Protein AF-0000000073149091 (afdb_homodimer)

InterPro domains:
  IPR011042 Six-bladed beta-propeller, TolB-like [G3DSA:2.120.10.30] (19-336)
  IPR018119 Strictosidine synthase, conserved region [PF03088] (144-233)

Structure (mmCIF, N/CA/C/O backbone):
data_AF-0000000073149091-model_v1
#
loop_
_entity.id
_entity.type
_entity.pdbx_description
1 polymer 'Protein STRICTOSIDINE SYNTHASE-LIKE 12'
#
loop_
_atom_site.group_PDB
_atom_site.id
_atom_site.type_symbol
_atom_site.label_atom_id
_atom_site.label_alt_id
_atom_site.label_comp_id
_atom_site.label_asym_id
_atom_site.label_entity_id
_atom_site.label_seq_id
_atom_site.pdbx_PDB_ins_code
_atom_site.Cartn_x
_atom_site.Cartn_y
_atom_site.Cartn_z
_atom_site.occupancy
_atom_site.B_iso_or_equiv
_atom_site.auth_seq_id
_atom_site.auth_comp_id
_atom_site.auth_asym_id
_atom_site.auth_atom_id
_atom_site.pdbx_PDB_model_num
ATOM 1 N N . MET A 1 1 ? -19.828 56.844 -34.375 1 33.81 1 MET A N 1
ATOM 2 C CA . MET A 1 1 ? -18.875 56.188 -33.5 1 33.81 1 MET A CA 1
ATOM 3 C C . MET A 1 1 ? -19.406 54.875 -32.938 1 33.81 1 MET A C 1
ATOM 5 O O . MET A 1 1 ? -20.422 54.875 -32.25 1 33.81 1 MET A O 1
ATOM 9 N N . VAL A 1 2 ? -19.266 53.781 -33.719 1 44.62 2 VAL A N 1
ATOM 10 C CA . VAL A 1 2 ? -19.781 52.406 -33.531 1 44.62 2 VAL A CA 1
ATOM 11 C C . VAL A 1 2 ? -19.094 51.75 -32.344 1 44.62 2 VAL A C 1
ATOM 13 O O . VAL A 1 2 ? -17.875 51.719 -32.25 1 44.62 2 VAL A O 1
ATOM 16 N N . PRO A 1 3 ? -19.812 51.5 -31.219 1 41.47 3 PRO A N 1
ATOM 17 C CA . PRO A 1 3 ? -19.266 50.844 -30.031 1 41.47 3 PRO A CA 1
ATOM 18 C C . PRO A 1 3 ? -18.766 49.438 -30.297 1 41.47 3 PRO A C 1
ATOM 20 O O . PRO A 1 3 ? -19.469 48.625 -30.922 1 41.47 3 PRO A O 1
ATOM 23 N N . ILE A 1 4 ? -17.453 49.219 -30.359 1 42.56 4 ILE A N 1
ATOM 24 C CA . ILE A 1 4 ? -16.797 47.906 -30.469 1 42.56 4 ILE A CA 1
ATOM 25 C C . ILE A 1 4 ? -17.031 47.094 -29.203 1 42.56 4 ILE A C 1
ATOM 27 O O . ILE A 1 4 ? -16.625 47.5 -28.109 1 42.56 4 ILE A O 1
ATOM 31 N N . PHE A 1 5 ? -18.047 46.25 -29.156 1 40.22 5 PHE A N 1
ATOM 32 C CA . PHE A 1 5 ? -18.281 45.25 -28.109 1 40.22 5 PHE A CA 1
ATOM 33 C C . PHE A 1 5 ? -17.125 44.25 -28.047 1 40.22 5 PHE A C 1
ATOM 35 O O . PHE A 1 5 ? -16.891 43.5 -28.984 1 40.22 5 PHE A O 1
ATOM 42 N N . LEU A 1 6 ? -16.094 44.562 -27.25 1 35.5 6 LEU A N 1
ATOM 43 C CA . LEU A 1 6 ? -15.047 43.594 -26.969 1 35.5 6 LEU A CA 1
ATOM 44 C C . LEU A 1 6 ? -15.594 42.438 -26.156 1 35.5 6 LEU A C 1
ATOM 46 O O . LEU A 1 6 ? -16.031 42.625 -25.016 1 35.5 6 LEU A O 1
ATOM 50 N N . LEU A 1 7 ? -16.031 41.375 -26.797 1 34.56 7 LEU A N 1
ATOM 51 C CA . LEU A 1 7 ? -16.344 40.094 -26.156 1 34.56 7 LEU A CA 1
ATOM 52 C C . LEU A 1 7 ? -15.109 39.5 -25.516 1 34.56 7 LEU A C 1
ATOM 54 O O . LEU A 1 7 ? -14.148 39.125 -26.203 1 34.56 7 LEU A O 1
ATOM 58 N N . PHE A 1 8 ? -14.875 39.812 -24.297 1 34.78 8 PHE A N 1
ATOM 59 C CA . PHE A 1 8 ? -13.875 39.094 -23.516 1 34.78 8 PHE A CA 1
ATOM 60 C C . PHE A 1 8 ? -14.289 37.625 -23.328 1 34.78 8 PHE A C 1
ATOM 62 O O . PHE A 1 8 ? -15.305 37.344 -22.688 1 34.78 8 PHE A O 1
ATOM 69 N N . LEU A 1 9 ? -13.789 36.75 -24.172 1 33.91 9 LEU A N 1
ATOM 70 C CA . LEU A 1 9 ? -13.844 35.312 -23.953 1 33.91 9 LEU A CA 1
ATOM 71 C C . LEU A 1 9 ? -13.07 34.906 -22.688 1 33.91 9 LEU A C 1
ATOM 73 O O . LEU A 1 9 ? -11.852 35.094 -22.625 1 33.91 9 LEU A O 1
ATOM 77 N N . PHE A 1 10 ? -13.766 34.844 -21.578 1 32.59 10 PHE A N 1
ATOM 78 C CA . PHE A 1 10 ? -13.219 34.25 -20.375 1 32.59 10 PHE A CA 1
ATOM 79 C C . PHE A 1 10 ? -12.844 32.781 -20.641 1 32.59 10 PHE A C 1
ATOM 81 O O . PHE A 1 10 ? -13.703 31.969 -20.969 1 32.59 10 PHE A O 1
ATOM 88 N N . CYS A 1 11 ? -11.617 32.562 -21.016 1 32.31 11 CYS A N 1
ATOM 89 C CA . CYS A 1 11 ? -11.055 31.203 -20.969 1 32.31 11 CYS A CA 1
ATOM 90 C C . CYS A 1 11 ? -11.062 30.656 -19.547 1 32.31 11 CYS A C 1
ATOM 92 O O . CYS A 1 11 ? -10.344 31.141 -18.672 1 32.31 11 CYS A O 1
ATOM 94 N N . PHE A 1 12 ? -12.156 30.109 -19.172 1 34.06 12 PHE A N 1
ATOM 95 C CA . PHE A 1 12 ? -12.094 29.312 -17.938 1 34.06 12 PHE A CA 1
ATOM 96 C C . PHE A 1 12 ? -11.062 28.203 -18.062 1 34.06 12 PHE A C 1
ATOM 98 O O . PHE A 1 12 ? -11.086 27.422 -19.016 1 34.06 12 PHE A O 1
ATOM 105 N N . PRO A 1 13 ? -9.922 28.422 -17.484 1 33.69 13 PRO A N 1
ATOM 106 C CA . PRO A 1 13 ? -9 27.281 -17.469 1 33.69 13 PRO A CA 1
ATOM 107 C C . PRO A 1 13 ? -9.641 26.016 -16.938 1 33.69 13 PRO A C 1
ATOM 109 O O . PRO A 1 13 ? -10.219 26.016 -15.844 1 33.69 13 PRO A O 1
ATOM 112 N N . PHE A 1 14 ? -10.156 25.172 -17.812 1 35 14 PHE A N 1
ATOM 113 C CA . PHE A 1 14 ? -10.578 23.797 -17.547 1 35 14 PHE A CA 1
ATOM 114 C C . PHE A 1 14 ? -9.422 22.984 -16.984 1 35 14 PHE A C 1
ATOM 116 O O . PHE A 1 14 ? -8.484 22.641 -17.703 1 35 14 PHE A O 1
ATOM 123 N N . ASN A 1 15 ? -9.07 23.266 -15.828 1 33.59 15 ASN A N 1
ATOM 124 C CA . ASN A 1 15 ? -8.109 22.359 -15.195 1 33.59 15 ASN A CA 1
ATOM 125 C C . ASN A 1 15 ? -8.68 20.953 -15.055 1 33.59 15 ASN A C 1
ATOM 127 O O . ASN A 1 15 ? -9.367 20.641 -14.086 1 33.59 15 ASN A O 1
ATOM 131 N N . ALA A 1 16 ? -9.047 20.312 -16.188 1 35.22 16 ALA A N 1
ATOM 132 C CA . ALA A 1 16 ? -9.547 18.953 -16.219 1 35.22 16 ALA A CA 1
ATOM 133 C C . ALA A 1 16 ? -8.492 17.969 -15.711 1 35.22 16 ALA A C 1
ATOM 135 O O . ALA A 1 16 ? -7.469 17.75 -16.359 1 35.22 16 ALA A O 1
ATOM 136 N N . GLY A 1 17 ? -8.398 17.859 -14.516 1 41.44 17 GLY A N 1
ATOM 137 C CA . GLY A 1 17 ? -7.562 16.75 -14.07 1 41.44 17 GLY A CA 1
ATOM 138 C C . GLY A 1 17 ? -7.977 15.422 -14.664 1 41.44 17 GLY A C 1
ATOM 139 O O . GLY A 1 17 ? -9.164 15.109 -14.734 1 41.44 17 GLY A O 1
ATOM 140 N N . ALA A 1 18 ? -7.234 14.883 -15.461 1 44.34 18 ALA A N 1
ATOM 141 C CA . ALA A 1 18 ? -7.473 13.602 -16.109 1 44.34 18 ALA A CA 1
ATOM 142 C C . ALA A 1 18 ? -7.957 12.555 -15.109 1 44.34 18 ALA A C 1
ATOM 144 O O . ALA A 1 18 ? -7.305 12.32 -14.086 1 44.34 18 ALA A O 1
ATOM 145 N N . ARG A 1 19 ? -9.266 12.43 -15.016 1 53.12 19 ARG A N 1
ATOM 146 C CA . ARG A 1 19 ? -9.805 11.312 -14.242 1 53.12 19 ARG A CA 1
ATOM 147 C C . ARG A 1 19 ? -9.602 9.992 -14.977 1 53.12 19 ARG A C 1
ATOM 149 O O . ARG A 1 19 ? -9.977 9.867 -16.141 1 53.12 19 ARG A O 1
ATOM 156 N N . CYS A 1 20 ? -8.656 9.273 -14.469 1 59.44 20 CYS A N 1
ATOM 157 C CA . CYS A 1 20 ? -8.539 7.93 -15.023 1 59.44 20 CYS A CA 1
ATOM 158 C C . CYS A 1 20 ? -9.688 7.043 -14.57 1 59.44 20 CYS A C 1
ATOM 160 O O . CYS A 1 20 ? -10.016 7.004 -13.383 1 59.44 20 CYS A O 1
ATOM 162 N N . PHE A 1 21 ? -10.469 6.625 -15.578 1 63.56 21 PHE A N 1
ATOM 163 C CA . PHE A 1 21 ? -11.578 5.723 -15.281 1 63.56 21 PHE A CA 1
ATOM 164 C C . PHE A 1 21 ? -11.078 4.289 -15.133 1 63.56 21 PHE A C 1
ATOM 166 O O . PHE A 1 21 ? -10.172 3.867 -15.844 1 63.56 21 PHE A O 1
ATOM 173 N N . ARG A 1 22 ? -11.461 3.684 -14.008 1 80 22 ARG A N 1
ATOM 174 C CA . ARG A 1 22 ? -11.141 2.277 -13.781 1 80 22 ARG A CA 1
ATOM 175 C C . ARG A 1 22 ? -12.398 1.412 -13.883 1 80 22 ARG A C 1
ATOM 177 O O . ARG A 1 22 ? -13.5 1.868 -13.57 1 80 22 ARG A O 1
ATOM 184 N N . SER A 1 23 ? -12.227 0.323 -14.516 1 87.56 23 SER A N 1
ATOM 185 C CA . SER A 1 23 ? -13.312 -0.653 -14.57 1 87.56 23 SER A CA 1
ATOM 186 C C . SER A 1 23 ? -12.867 -2 -14.008 1 87.56 23 SER A C 1
ATOM 188 O O . SER A 1 23 ? -11.688 -2.357 -14.086 1 87.56 23 SER A O 1
ATOM 190 N N . PHE A 1 24 ? -13.82 -2.668 -13.391 1 93.62 24 PHE A N 1
ATOM 191 C CA . PHE A 1 24 ? -13.602 -3.99 -12.812 1 93.62 24 PHE A CA 1
ATOM 192 C C . PHE A 1 24 ? -14.742 -4.934 -13.195 1 93.62 24 PHE A C 1
ATOM 194 O O . PHE A 1 24 ? -15.914 -4.617 -12.992 1 93.62 24 PHE A O 1
ATOM 201 N N . LYS A 1 25 ? -14.344 -6.051 -13.781 1 95.56 25 LYS A N 1
ATOM 202 C CA . LYS A 1 25 ? -15.297 -7.086 -14.18 1 95.56 25 LYS A CA 1
ATOM 203 C C . LYS A 1 25 ? -14.969 -8.422 -13.508 1 95.56 25 LYS A C 1
ATOM 205 O O . LYS A 1 25 ? -13.797 -8.766 -13.352 1 95.56 25 LYS A O 1
ATOM 210 N N . LYS A 1 26 ? -16 -9.117 -13.203 1 96.75 26 LYS A N 1
ATOM 211 C CA . LYS A 1 26 ? -15.844 -10.445 -12.633 1 96.75 26 LYS A CA 1
ATOM 212 C C . LYS A 1 26 ? -16.188 -11.531 -13.656 1 96.75 26 LYS A C 1
ATOM 214 O O . LYS A 1 26 ? -17.266 -11.508 -14.25 1 96.75 26 LYS A O 1
ATOM 219 N N . LEU A 1 27 ? -15.266 -12.367 -13.93 1 97.88 27 LEU A N 1
ATOM 220 C CA . LEU A 1 27 ? -15.562 -13.602 -14.648 1 97.88 27 LEU A CA 1
ATOM 221 C C . LEU A 1 27 ? -15.867 -14.734 -13.68 1 97.88 27 LEU A C 1
ATOM 223 O O . LEU A 1 27 ? -14.977 -15.219 -12.977 1 97.88 27 LEU A O 1
ATOM 227 N N . GLN A 1 28 ? -17.047 -15.18 -13.711 1 96.88 28 GLN A N 1
ATOM 228 C CA . GLN A 1 28 ? -17.5 -16.156 -12.719 1 96.88 28 GLN A CA 1
ATOM 229 C C . GLN A 1 28 ? -16.781 -17.5 -12.906 1 96.88 28 GLN A C 1
ATOM 231 O O . GLN A 1 28 ? -16.766 -18.031 -14.016 1 96.88 28 GLN A O 1
ATOM 236 N N . LEU A 1 29 ? -16.266 -18 -11.867 1 96.75 29 LEU A N 1
ATOM 237 C CA . LEU A 1 29 ? -15.648 -19.312 -11.859 1 96.75 29 LEU A CA 1
ATOM 238 C C . LEU A 1 29 ? -16.641 -20.391 -11.414 1 96.75 29 LEU A C 1
ATOM 240 O O . LEU A 1 29 ? -17.562 -20.094 -10.633 1 96.75 29 LEU A O 1
ATOM 244 N N . PRO A 1 30 ? -16.391 -21.578 -11.852 1 94.31 30 PRO A N 1
ATOM 245 C CA . PRO A 1 30 ? -17.297 -22.641 -11.414 1 94.31 30 PRO A CA 1
ATOM 246 C C . PRO A 1 30 ? -17.047 -23.078 -9.969 1 94.31 30 PRO A C 1
ATOM 248 O O . PRO A 1 30 ? -17.906 -23.719 -9.359 1 94.31 30 PRO A O 1
ATOM 251 N N . ALA A 1 31 ? -15.938 -22.781 -9.445 1 93.31 31 ALA A N 1
ATOM 252 C CA . ALA A 1 31 ? -15.57 -23.016 -8.047 1 93.31 31 ALA A CA 1
ATOM 253 C C . ALA A 1 31 ? -14.523 -22.016 -7.578 1 93.31 31 ALA A C 1
ATOM 255 O O . ALA A 1 31 ? -13.906 -21.328 -8.398 1 93.31 31 ALA A O 1
ATOM 256 N N . VAL A 1 32 ? -14.281 -21.953 -6.289 1 92.19 32 VAL A N 1
ATOM 257 C CA . VAL A 1 32 ? -13.273 -21.047 -5.73 1 92.19 32 VAL A CA 1
ATOM 258 C C . VAL A 1 32 ? -11.883 -21.609 -5.992 1 92.19 32 VAL A C 1
ATOM 260 O O . VAL A 1 32 ? -11.734 -22.781 -6.34 1 92.19 32 VAL A O 1
ATOM 263 N N . GLY A 1 33 ? -10.914 -20.734 -5.906 1 89.25 33 GLY A N 1
ATOM 264 C CA . GLY A 1 33 ? -9.594 -21.297 -5.688 1 89.25 33 GLY A CA 1
ATOM 265 C C . GLY A 1 33 ? -8.578 -20.891 -6.734 1 89.25 33 GLY A C 1
ATOM 266 O O . GLY A 1 33 ? -7.516 -21.5 -6.855 1 89.25 33 GLY A O 1
ATOM 267 N N . SER A 1 34 ? -8.805 -19.922 -7.496 1 94.12 34 SER A N 1
ATOM 268 C CA . SER A 1 34 ? -7.867 -19.5 -8.523 1 94.12 34 SER A CA 1
ATOM 269 C C . SER A 1 34 ? -6.602 -18.922 -7.914 1 94.12 34 SER A C 1
ATOM 271 O O . SER A 1 34 ? -6.648 -17.891 -7.238 1 94.12 34 SER A O 1
ATOM 273 N N . GLU A 1 35 ? -5.535 -19.672 -8.133 1 96.25 35 GLU A N 1
ATOM 274 C CA . GLU A 1 35 ? -4.242 -19.219 -7.621 1 96.25 35 GLU A CA 1
ATOM 275 C C . GLU A 1 35 ? -3.451 -18.469 -8.688 1 96.25 35 GLU A C 1
ATOM 277 O O . GLU A 1 35 ? -2.697 -17.547 -8.375 1 96.25 35 GLU A O 1
ATOM 282 N N . SER A 1 36 ? -3.631 -18.891 -9.859 1 98.19 36 SER A N 1
ATOM 283 C CA . SER A 1 36 ? -2.803 -18.391 -10.945 1 98.19 36 SER A CA 1
ATOM 284 C C . SER A 1 36 ? -3.557 -18.406 -12.273 1 98.19 36 SER A C 1
ATOM 286 O O . SER A 1 36 ? -4.516 -19.156 -12.438 1 98.19 36 SER A O 1
ATOM 288 N N . TYR A 1 37 ? -3.117 -17.578 -13.18 1 98.38 37 TYR A N 1
ATOM 289 C CA . TYR A 1 37 ? -3.617 -17.578 -14.547 1 98.38 37 TYR A CA 1
ATOM 290 C C . TYR A 1 37 ? -2.5 -17.891 -15.531 1 98.38 37 TYR A C 1
ATOM 292 O O . TYR A 1 37 ? -1.328 -17.625 -15.258 1 98.38 37 TYR A O 1
ATOM 300 N N . ALA A 1 38 ? -2.906 -18.484 -16.625 1 98.44 38 ALA A N 1
ATOM 301 C CA . ALA A 1 38 ? -2.012 -18.688 -17.766 1 98.44 38 ALA A CA 1
ATOM 302 C C . ALA A 1 38 ? -2.725 -18.391 -19.078 1 98.44 38 ALA A C 1
ATOM 304 O O . ALA A 1 38 ? -3.951 -18.484 -19.156 1 98.44 38 ALA A O 1
ATOM 305 N N . PHE A 1 39 ? -1.979 -17.969 -20.031 1 97.94 39 PHE A N 1
ATOM 306 C CA . PHE A 1 39 ? -2.434 -17.75 -21.406 1 97.94 39 PHE A CA 1
ATOM 307 C C . PHE A 1 39 ? -1.582 -18.531 -22.391 1 97.94 39 PHE A C 1
ATOM 309 O O . PHE A 1 39 ? -0.359 -18.594 -22.25 1 97.94 39 PHE A O 1
ATOM 316 N N . ASP A 1 40 ? -2.205 -19.078 -23.344 1 96.94 40 ASP A N 1
ATOM 317 C CA . ASP A 1 40 ? -1.458 -19.922 -24.281 1 96.94 40 ASP A CA 1
ATOM 318 C C . ASP A 1 40 ? -0.763 -19.078 -25.344 1 96.94 40 ASP A C 1
ATOM 320 O O . ASP A 1 40 ? -0.809 -17.844 -25.297 1 96.94 40 ASP A O 1
ATOM 324 N N . SER A 1 41 ? -0.068 -19.766 -26.266 1 93.88 41 SER A N 1
ATOM 325 C CA . SER A 1 41 ? 0.772 -19.094 -27.25 1 93.88 41 SER A CA 1
ATOM 326 C C . SER A 1 41 ? -0.067 -18.281 -28.234 1 93.88 41 SER A C 1
ATOM 328 O O . SER A 1 41 ? 0.46 -17.422 -28.953 1 93.88 41 SER A O 1
ATOM 330 N N . HIS A 1 42 ? -1.331 -18.516 -28.281 1 93.88 42 HIS A N 1
ATOM 331 C CA . HIS A 1 42 ? -2.232 -17.766 -29.141 1 93.88 42 HIS A CA 1
ATOM 332 C C . HIS A 1 42 ? -2.941 -16.656 -28.359 1 93.88 42 HIS A C 1
ATOM 334 O O . HIS A 1 42 ? -3.922 -16.094 -28.844 1 93.88 42 HIS A O 1
ATOM 340 N N . ASN A 1 43 ? -2.525 -16.5 -27.141 1 92.69 43 ASN A N 1
ATOM 341 C CA . ASN A 1 43 ? -3.051 -15.469 -26.234 1 92.69 43 ASN A CA 1
ATOM 342 C C . ASN A 1 43 ? -4.48 -15.781 -25.812 1 92.69 43 ASN A C 1
ATOM 344 O O . ASN A 1 43 ? -5.262 -14.867 -25.516 1 92.69 43 ASN A O 1
ATOM 348 N N . VAL A 1 44 ? -4.77 -17.031 -25.906 1 94.25 44 VAL A N 1
ATOM 349 C CA . VAL A 1 44 ? -6.094 -17.469 -25.484 1 94.25 44 VAL A CA 1
ATOM 350 C C . VAL A 1 44 ? -6.07 -17.797 -23.984 1 94.25 44 VAL A C 1
ATOM 352 O O . VAL A 1 44 ? -5.098 -18.359 -23.484 1 94.25 44 VAL A O 1
ATOM 355 N N . GLY A 1 45 ? -7.168 -17.516 -23.312 1 96 45 GLY A N 1
ATOM 356 C CA . GLY A 1 45 ? -7.371 -17.719 -21.891 1 96 45 GLY A CA 1
ATOM 357 C C . GLY A 1 45 ? -8.297 -16.703 -21.266 1 96 45 GLY A C 1
ATOM 358 O O . GLY A 1 45 ? -9.07 -16.047 -21.969 1 96 45 GLY A O 1
ATOM 359 N N . PRO A 1 46 ? -8.141 -16.594 -19.906 1 98.12 46 PRO A N 1
ATOM 360 C CA . PRO A 1 46 ? -7.199 -17.234 -18.969 1 98.12 46 PRO A CA 1
ATOM 361 C C . PRO A 1 46 ? -7.551 -18.688 -18.672 1 98.12 46 PRO A C 1
ATOM 363 O O . PRO A 1 46 ? -8.719 -19.062 -18.719 1 98.12 46 PRO A O 1
ATOM 366 N N . TYR A 1 47 ? -6.48 -19.484 -18.469 1 98.75 47 TYR A N 1
ATOM 367 C CA . TYR A 1 47 ? -6.559 -20.781 -17.797 1 98.75 47 TYR A CA 1
ATOM 368 C C . TYR A 1 47 ? -6.281 -20.641 -16.312 1 98.75 47 TYR A C 1
ATOM 370 O O . TYR A 1 47 ? -5.457 -19.828 -15.898 1 98.75 47 TYR A O 1
ATOM 378 N N . THR A 1 48 ? -6.965 -21.453 -15.5 1 98.62 48 THR A N 1
ATOM 379 C CA . THR A 1 48 ? -6.688 -21.375 -14.07 1 98.62 48 THR A CA 1
ATOM 380 C C . THR A 1 48 ? -7.09 -22.656 -13.367 1 98.62 48 THR A C 1
ATOM 382 O O . THR A 1 48 ? -7.879 -23.438 -13.898 1 98.62 48 THR A O 1
ATOM 385 N N . GLY A 1 49 ? -6.461 -22.891 -12.25 1 97.25 49 GLY A N 1
ATOM 386 C CA . GLY A 1 49 ? -6.836 -24 -11.391 1 97.25 49 GLY A CA 1
ATOM 387 C C . GLY A 1 49 ? -7.902 -23.625 -10.375 1 97.25 49 GLY A C 1
ATOM 388 O O . GLY A 1 49 ? -8.023 -22.469 -9.992 1 97.25 49 GLY A O 1
ATOM 389 N N . LEU A 1 50 ? -8.625 -24.656 -9.953 1 96.12 50 LEU A N 1
ATOM 390 C CA . LEU A 1 50 ? -9.664 -24.484 -8.945 1 96.12 50 LEU A CA 1
ATOM 391 C C . LEU A 1 50 ? -9.375 -25.344 -7.719 1 96.12 50 LEU A C 1
ATOM 393 O O . LEU A 1 50 ? -8.57 -26.281 -7.781 1 96.12 50 LEU A O 1
ATOM 397 N N . SER A 1 51 ? -10.086 -25.016 -6.691 1 93.31 51 SER A N 1
ATOM 398 C CA . SER A 1 51 ? -9.914 -25.75 -5.445 1 93.31 51 SER A CA 1
ATOM 399 C C . SER A 1 51 ? -10.383 -27.203 -5.586 1 93.31 51 SER A C 1
ATOM 401 O O . SER A 1 51 ? -10.016 -28.062 -4.781 1 93.31 51 SER A O 1
ATOM 403 N N . ASP A 1 52 ? -11.141 -27.469 -6.625 1 93.12 52 ASP A N 1
ATOM 404 C CA . ASP A 1 52 ? -11.719 -28.812 -6.758 1 93.12 52 ASP A CA 1
ATOM 405 C C . ASP A 1 52 ? -10.875 -29.688 -7.688 1 93.12 52 ASP A C 1
ATOM 407 O O . ASP A 1 52 ? -11.344 -30.719 -8.164 1 93.12 52 ASP A O 1
ATOM 411 N N . GLY A 1 53 ? -9.703 -29.172 -8.07 1 92.94 53 GLY A N 1
ATOM 412 C CA . GLY A 1 53 ? -8.742 -29.984 -8.797 1 92.94 53 GLY A CA 1
ATOM 413 C C . GLY A 1 53 ? -8.797 -29.766 -10.297 1 92.94 53 GLY A C 1
ATOM 414 O O . GLY A 1 53 ? -7.895 -30.188 -11.023 1 92.94 53 GLY A O 1
ATOM 415 N N . ARG A 1 54 ? -9.812 -29.141 -10.766 1 96.38 54 ARG A N 1
ATOM 416 C CA . ARG A 1 54 ? -9.945 -28.891 -12.195 1 96.38 54 ARG A CA 1
ATOM 417 C C . ARG A 1 54 ? -9.07 -27.719 -12.633 1 96.38 54 ARG A C 1
ATOM 419 O O . ARG A 1 54 ? -8.789 -26.812 -11.836 1 96.38 54 ARG A O 1
ATOM 426 N N . ILE A 1 55 ? -8.617 -27.781 -13.797 1 98.38 55 ILE A N 1
ATOM 427 C CA . ILE A 1 55 ? -8.109 -26.641 -14.555 1 98.38 55 ILE A CA 1
ATOM 428 C C . ILE A 1 55 ? -9.141 -26.219 -15.602 1 98.38 55 ILE A C 1
ATOM 430 O O . ILE A 1 55 ? -9.617 -27.047 -16.375 1 98.38 55 ILE A O 1
ATOM 434 N N . VAL A 1 56 ? -9.477 -24.969 -15.609 1 98.5 56 VAL A N 1
ATOM 435 C CA . VAL A 1 56 ? -10.531 -24.516 -16.5 1 98.5 56 VAL A CA 1
ATOM 436 C C . VAL A 1 56 ? -9.984 -23.422 -17.422 1 98.5 56 VAL A C 1
ATOM 438 O O . VAL A 1 56 ? -8.938 -22.828 -17.141 1 98.5 56 VAL A O 1
ATOM 441 N N . LYS A 1 57 ? -10.641 -23.266 -18.5 1 98.38 57 LYS A N 1
ATOM 442 C CA . LYS A 1 57 ? -10.305 -22.266 -19.5 1 98.38 57 LYS A CA 1
ATOM 443 C C . LYS A 1 57 ? -11.508 -21.391 -19.828 1 98.38 57 LYS A C 1
ATOM 445 O O . LYS A 1 57 ? -12.625 -21.891 -19.984 1 98.38 57 LYS A O 1
ATOM 450 N N . TYR A 1 58 ? -11.242 -20.078 -19.953 1 98.38 58 TYR A N 1
ATOM 451 C CA . TYR A 1 58 ? -12.312 -19.156 -20.297 1 98.38 58 TYR A CA 1
ATOM 452 C C . TYR A 1 58 ? -12.578 -19.141 -21.797 1 98.38 58 TYR A C 1
ATOM 454 O O . TYR A 1 58 ? -11.656 -19 -22.594 1 98.38 58 TYR A O 1
ATOM 462 N N . GLN A 1 59 ? -13.883 -19.281 -22.125 1 96.88 59 GLN A N 1
ATOM 463 C CA . GLN A 1 59 ? -14.25 -19.328 -23.531 1 96.88 59 GLN A CA 1
ATOM 464 C C . GLN A 1 59 ? -15.203 -18.188 -23.891 1 96.88 59 GLN A C 1
ATOM 466 O O . GLN A 1 59 ? -16.125 -18.375 -24.688 1 96.88 59 GLN A O 1
ATOM 471 N N . GLY A 1 60 ? -15.148 -17.125 -23.188 1 95.44 60 GLY A N 1
ATOM 472 C CA . GLY A 1 60 ? -15.961 -15.953 -23.516 1 95.44 60 GLY A CA 1
ATOM 473 C C . GLY A 1 60 ? -17.188 -15.812 -22.625 1 95.44 60 GLY A C 1
ATOM 474 O O . GLY A 1 60 ? -17.484 -16.703 -21.828 1 95.44 60 GLY A O 1
ATOM 475 N N . PRO A 1 61 ? -17.875 -14.695 -22.812 1 94.25 61 PRO A N 1
ATOM 476 C CA . PRO A 1 61 ? -18.969 -14.367 -21.906 1 94.25 61 PRO A CA 1
ATOM 477 C C . PRO A 1 61 ? -20.156 -15.312 -22.062 1 94.25 61 PRO A C 1
ATOM 479 O O . PRO A 1 61 ? -20.891 -15.547 -21.094 1 94.25 61 PRO A O 1
ATOM 482 N N . GLU A 1 62 ? -20.391 -15.859 -23.188 1 95.81 62 GLU A N 1
ATOM 483 C CA . GLU A 1 62 ? -21.547 -16.734 -23.406 1 95.81 62 GLU A CA 1
ATOM 484 C C . GLU A 1 62 ? -21.328 -18.109 -22.781 1 95.81 62 GLU A C 1
ATOM 486 O O . GLU A 1 62 ? -22.234 -18.656 -22.172 1 95.81 62 GLU A O 1
ATOM 491 N N . THR A 1 63 ? -20.141 -18.594 -22.828 1 96.88 63 THR A N 1
ATOM 492 C CA . THR A 1 63 ? -19.844 -19.938 -22.375 1 96.88 63 THR A CA 1
ATOM 493 C C . THR A 1 63 ? -19.219 -19.922 -20.984 1 96.88 63 THR A C 1
ATOM 495 O O . THR A 1 63 ? -19.453 -20.828 -20.188 1 96.88 63 THR A O 1
ATOM 498 N N . GLY A 1 64 ? -18.438 -18.922 -20.719 1 97.69 64 GLY A N 1
ATOM 499 C CA . GLY A 1 64 ? -17.719 -18.859 -19.469 1 97.69 64 GLY A CA 1
ATOM 500 C C . GLY A 1 64 ? -16.531 -19.797 -19.422 1 97.69 64 GLY A C 1
ATOM 501 O O . GLY A 1 64 ? -15.828 -19.969 -20.422 1 97.69 64 GLY A O 1
ATOM 502 N N . PHE A 1 65 ? -16.266 -20.344 -18.219 1 98.12 65 PHE A N 1
ATOM 503 C CA . PHE A 1 65 ? -15.148 -21.266 -18.047 1 98.12 65 PHE A CA 1
ATOM 504 C C . PHE A 1 65 ? -15.586 -22.703 -18.312 1 98.12 65 PHE A C 1
ATOM 506 O O . PHE A 1 65 ? -16.672 -23.109 -17.906 1 98.12 65 PHE A O 1
ATOM 513 N N . VAL A 1 66 ? -14.703 -23.406 -18.984 1 97.81 66 VAL A N 1
ATOM 514 C CA . VAL A 1 66 ? -14.945 -24.828 -19.25 1 97.81 66 VAL A CA 1
ATOM 515 C C . VAL A 1 66 ? -13.758 -25.656 -18.766 1 97.81 66 VAL A C 1
ATOM 517 O O . VAL A 1 66 ? -12.625 -25.172 -18.719 1 97.81 66 VAL A O 1
ATOM 520 N N . GLU A 1 67 ? -14.023 -26.875 -18.406 1 97.81 67 GLU A N 1
ATOM 521 C CA . GLU A 1 67 ? -12.969 -27.766 -17.953 1 97.81 67 GLU A CA 1
ATOM 522 C C . GLU A 1 67 ? -11.938 -28.016 -19.062 1 97.81 67 GLU A C 1
ATOM 524 O O . GLU A 1 67 ? -12.297 -28.312 -20.203 1 97.81 67 GLU A O 1
ATOM 529 N N . PHE A 1 68 ? -10.719 -27.891 -18.703 1 98.5 68 PHE A N 1
ATOM 530 C CA . PHE A 1 68 ? -9.617 -28.109 -19.625 1 98.5 68 PHE A CA 1
ATOM 531 C C . PHE A 1 68 ? -8.82 -29.359 -19.234 1 98.5 68 PHE A C 1
ATOM 533 O O . PHE A 1 68 ? -8.445 -30.156 -20.094 1 98.5 68 PHE A O 1
ATOM 540 N N . ALA A 1 69 ? -8.602 -29.5 -17.922 1 98.62 69 ALA A N 1
ATOM 541 C CA . ALA A 1 69 ? -7.77 -30.594 -17.438 1 98.62 69 ALA A CA 1
ATOM 542 C C . ALA A 1 69 ? -8.062 -30.906 -15.977 1 98.62 69 ALA A C 1
ATOM 544 O O . ALA A 1 69 ? -8.773 -30.156 -15.312 1 98.62 69 ALA A O 1
ATOM 545 N N . THR A 1 70 ? -7.578 -32.031 -15.492 1 97.62 70 THR A N 1
ATOM 546 C CA . THR A 1 70 ? -7.582 -32.406 -14.086 1 97.62 70 THR A CA 1
ATOM 547 C C . THR A 1 70 ? -6.223 -32.969 -13.68 1 97.62 70 THR A C 1
ATOM 549 O O . THR A 1 70 ? -5.426 -33.375 -14.531 1 97.62 70 THR A O 1
ATOM 552 N N . THR A 1 71 ? -5.996 -32.938 -12.406 1 95.44 71 THR A N 1
ATOM 553 C CA . THR A 1 71 ? -4.672 -33.344 -11.945 1 95.44 71 THR A CA 1
ATOM 554 C C . THR A 1 71 ? -4.723 -34.719 -11.305 1 95.44 71 THR A C 1
ATOM 556 O O . THR A 1 71 ? -3.695 -35.406 -11.172 1 95.44 71 THR A O 1
ATOM 559 N N . SER A 1 72 ? -5.875 -35.156 -10.922 1 94.12 72 SER A N 1
ATOM 560 C CA . SER A 1 72 ? -6 -36.438 -10.242 1 94.12 72 SER A CA 1
ATOM 561 C C . SER A 1 72 ? -6.73 -37.469 -11.109 1 94.12 72 SER A C 1
ATOM 563 O O . SER A 1 72 ? -7.84 -37.219 -11.57 1 94.12 72 SER A O 1
ATOM 565 N N . ALA A 1 73 ? -6.125 -38.656 -11.25 1 91.81 73 ALA A N 1
ATOM 566 C CA . ALA A 1 73 ? -6.727 -39.719 -12.039 1 91.81 73 ALA A CA 1
ATOM 567 C C . ALA A 1 73 ? -7.895 -40.375 -11.297 1 91.81 73 ALA A C 1
ATOM 569 O O . ALA A 1 73 ? -8.773 -40.969 -11.914 1 91.81 73 ALA A O 1
ATOM 570 N N . ASN A 1 74 ? -7.941 -40.25 -10.016 1 88.19 74 ASN A N 1
ATOM 571 C CA . ASN A 1 74 ? -8.922 -40.969 -9.188 1 88.19 74 ASN A CA 1
ATOM 572 C C . ASN A 1 74 ? -10.078 -40.031 -8.797 1 88.19 74 ASN A C 1
ATOM 574 O O . ASN A 1 74 ? -10.898 -40.406 -7.945 1 88.19 74 ASN A O 1
ATOM 578 N N . ARG A 1 75 ? -10.102 -38.906 -9.453 1 92.44 75 ARG A N 1
ATOM 579 C CA . ARG A 1 75 ? -11.148 -37.969 -9.055 1 92.44 75 ARG A CA 1
ATOM 580 C C . ARG A 1 75 ? -12.5 -38.375 -9.633 1 92.44 75 ARG A C 1
ATOM 582 O O . ARG A 1 75 ? -12.562 -38.969 -10.703 1 92.44 75 ARG A O 1
ATOM 589 N N . SER A 1 76 ? -13.617 -38.125 -8.875 1 91.88 76 SER A N 1
ATOM 590 C CA . SER A 1 76 ? -14.969 -38.219 -9.43 1 91.88 76 SER A CA 1
ATOM 591 C C . SER A 1 76 ? -15.656 -36.844 -9.438 1 91.88 76 SER A C 1
ATOM 593 O O . SER A 1 76 ? -15.508 -36.062 -8.492 1 91.88 76 SER A O 1
ATOM 595 N N . LYS A 1 77 ? -16.344 -36.656 -10.477 1 92.31 77 LYS A N 1
ATOM 596 C CA . LYS A 1 77 ? -17.031 -35.375 -10.609 1 92.31 77 LYS A CA 1
ATOM 597 C C . LYS A 1 77 ? -18.031 -35.156 -9.469 1 92.31 77 LYS A C 1
ATOM 599 O O . LYS A 1 77 ? -18.125 -34.062 -8.906 1 92.31 77 LYS A O 1
ATOM 604 N N . GLU A 1 78 ? -18.688 -36.156 -9.094 1 92 78 GLU A N 1
ATOM 605 C CA . GLU A 1 78 ? -19.688 -36.125 -8.039 1 92 78 GLU A CA 1
ATOM 606 C C . GLU A 1 78 ? -19.062 -35.75 -6.695 1 92 78 GLU A C 1
ATOM 608 O O . GLU A 1 78 ? -19.656 -34.969 -5.922 1 92 78 GLU A O 1
ATOM 613 N N . LEU A 1 79 ? -17.906 -36.188 -6.547 1 90.62 79 LEU A N 1
ATOM 614 C CA . LEU A 1 79 ? -17.25 -35.969 -5.262 1 90.62 79 LEU A CA 1
ATOM 615 C C . LEU A 1 79 ? -16.516 -34.625 -5.23 1 90.62 79 LEU A C 1
ATOM 617 O O . LEU A 1 79 ? -16.531 -33.938 -4.215 1 90.62 79 LEU A O 1
ATOM 621 N N . CYS A 1 80 ? -15.906 -34.25 -6.344 1 94.19 80 CYS A N 1
ATOM 622 C CA . CYS A 1 80 ? -14.883 -33.219 -6.289 1 94.19 80 CYS A CA 1
ATOM 623 C C . CYS A 1 80 ? -15.43 -31.875 -6.777 1 94.19 80 CYS A C 1
ATOM 625 O O . CYS A 1 80 ? -15.086 -30.828 -6.234 1 94.19 80 CYS A O 1
ATOM 627 N N . ASP A 1 81 ? -16.312 -31.906 -7.73 1 92.38 81 ASP A N 1
ATOM 628 C CA . ASP A 1 81 ? -16.719 -30.656 -8.375 1 92.38 81 ASP A CA 1
ATOM 629 C C . ASP A 1 81 ? -17.438 -29.734 -7.391 1 92.38 81 ASP A C 1
ATOM 631 O O . ASP A 1 81 ? -18.406 -30.156 -6.742 1 92.38 81 ASP A O 1
ATOM 635 N N . GLY A 1 82 ? -16.969 -28.484 -7.258 1 87.06 82 GLY A N 1
ATOM 636 C CA . GLY A 1 82 ? -17.609 -27.484 -6.414 1 87.06 82 GLY A CA 1
ATOM 637 C C . GLY A 1 82 ? -17.094 -27.484 -4.988 1 87.06 82 GLY A C 1
ATOM 638 O O . GLY A 1 82 ? -17.516 -26.672 -4.168 1 87.06 82 GLY A O 1
ATOM 639 N N . THR A 1 83 ? -16.203 -28.391 -4.73 1 79.75 83 THR A N 1
ATOM 640 C CA . THR A 1 83 ? -15.711 -28.484 -3.361 1 79.75 83 THR A CA 1
ATOM 641 C C . THR A 1 83 ? -14.703 -27.375 -3.072 1 79.75 83 THR A C 1
ATOM 643 O O . THR A 1 83 ? -14.141 -26.781 -3.994 1 79.75 83 THR A O 1
ATOM 646 N N . ASP A 1 84 ? -14.672 -27.188 -1.704 1 70.94 84 ASP A N 1
ATOM 647 C CA . ASP A 1 84 ? -13.695 -26.234 -1.19 1 70.94 84 ASP A CA 1
ATOM 648 C C . ASP A 1 84 ? -12.312 -26.875 -1.056 1 70.94 84 ASP A C 1
ATOM 650 O O . ASP A 1 84 ? -12.172 -27.938 -0.46 1 70.94 84 ASP A O 1
ATOM 654 N N . GLY A 1 85 ? -11.328 -26.312 -1.704 1 64.31 85 GLY A N 1
ATOM 655 C CA . GLY A 1 85 ? -9.953 -26.797 -1.731 1 64.31 85 GLY A CA 1
ATOM 656 C C . GLY A 1 85 ? -9.273 -26.734 -0.376 1 64.31 85 GLY A C 1
ATOM 657 O O . GLY A 1 85 ? -8.141 -27.188 -0.225 1 64.31 85 GLY A O 1
ATOM 658 N N . ASN A 1 86 ? -10.047 -26.297 0.646 1 67.62 86 ASN A N 1
ATOM 659 C CA . ASN A 1 86 ? -9.422 -26.203 1.961 1 67.62 86 ASN A CA 1
ATOM 660 C C . ASN A 1 86 ? -9.609 -27.484 2.76 1 67.62 86 ASN A C 1
ATOM 662 O O . ASN A 1 86 ? -8.977 -27.672 3.803 1 67.62 86 ASN A O 1
ATOM 666 N N . ASP A 1 87 ? -10.406 -28.359 2.197 1 76.56 87 ASP A N 1
ATOM 667 C CA . ASP A 1 87 ? -10.523 -29.672 2.818 1 76.56 87 ASP A CA 1
ATOM 668 C C . ASP A 1 87 ? -9.391 -30.594 2.369 1 76.56 87 ASP A C 1
ATOM 670 O O . ASP A 1 87 ? -9.375 -31.047 1.225 1 76.56 87 ASP A O 1
ATOM 674 N N . LEU A 1 8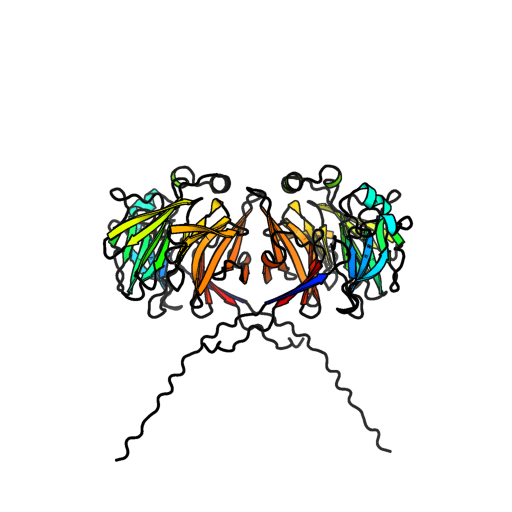8 ? -8.516 -30.938 3.289 1 75.75 88 LEU A N 1
ATOM 675 C CA . LEU A 1 88 ? -7.293 -31.656 2.977 1 75.75 88 LEU A CA 1
ATOM 676 C C . LEU A 1 88 ? -7.613 -33.031 2.412 1 75.75 88 LEU A C 1
ATOM 678 O O . LEU A 1 88 ? -6.934 -33.5 1.5 1 75.75 88 LEU A O 1
ATOM 682 N N . LYS A 1 89 ? -8.609 -33.719 3.004 1 79.38 89 LYS A N 1
ATOM 683 C CA . LYS A 1 89 ? -8.961 -35.031 2.525 1 79.38 89 LYS A CA 1
ATOM 684 C C . LYS A 1 89 ? -9.469 -35 1.087 1 79.38 89 LYS A C 1
ATOM 686 O O . LYS A 1 89 ? -9.102 -35.844 0.265 1 79.38 89 LYS A O 1
ATOM 691 N N . LEU A 1 90 ? -10.195 -34.031 0.824 1 85.56 90 LEU A N 1
ATOM 692 C CA . LEU A 1 90 ? -10.711 -33.906 -0.531 1 85.56 90 LEU A CA 1
ATOM 693 C C . LEU A 1 90 ? -9.609 -33.5 -1.501 1 85.56 90 LEU A C 1
ATOM 695 O O . LEU A 1 90 ? -9.602 -33.938 -2.654 1 85.56 90 LEU A O 1
ATOM 699 N N . THR A 1 91 ? -8.703 -32.75 -0.999 1 87.56 91 THR A N 1
ATOM 700 C CA . THR A 1 91 ? -7.613 -32.312 -1.856 1 87.56 91 THR A CA 1
ATOM 701 C C . THR A 1 91 ? -6.746 -33.5 -2.295 1 87.56 91 THR A C 1
ATOM 703 O O . THR A 1 91 ? -6.23 -33.5 -3.416 1 87.56 91 THR A O 1
ATOM 706 N N . GLU A 1 92 ? -6.617 -34.438 -1.463 1 87.19 92 GLU A N 1
ATOM 707 C CA . GLU A 1 92 ? -5.828 -35.625 -1.793 1 87.19 92 GLU A CA 1
ATOM 708 C C . GLU A 1 92 ? -6.473 -36.438 -2.922 1 87.19 92 GLU A C 1
ATOM 710 O O . GLU A 1 92 ? -5.777 -37 -3.764 1 87.19 92 GLU A O 1
ATOM 715 N N . THR A 1 93 ? -7.758 -36.438 -2.934 1 91 93 THR A N 1
ATOM 716 C CA . THR A 1 93 ? -8.5 -37.188 -3.93 1 91 93 THR A CA 1
ATOM 717 C C . THR A 1 93 ? -8.719 -36.375 -5.195 1 91 93 THR A C 1
ATOM 719 O O . THR A 1 93 ? -8.641 -36.906 -6.305 1 91 93 THR A O 1
ATOM 722 N N . CYS A 1 94 ? -8.93 -35.125 -5.047 1 93.5 94 CYS A N 1
ATOM 723 C CA . CYS A 1 94 ? -9.414 -34.312 -6.148 1 93.5 94 CYS A CA 1
ATOM 724 C C . CYS A 1 94 ? -8.266 -33.531 -6.797 1 93.5 94 CYS A C 1
ATOM 726 O O . CYS A 1 94 ? -8.375 -33.094 -7.953 1 93.5 94 CYS A O 1
ATOM 728 N N . GLY A 1 95 ? -7.176 -33.312 -6.047 1 92.25 95 GLY A N 1
ATOM 729 C CA . GLY A 1 95 ? -6.09 -32.469 -6.508 1 92.25 95 GLY A CA 1
ATOM 730 C C . GLY A 1 95 ? -6.324 -31 -6.223 1 92.25 95 GLY A C 1
ATOM 731 O O . GLY A 1 95 ? -7.418 -30.609 -5.809 1 92.25 95 GLY A O 1
ATOM 732 N N . ARG A 1 96 ? -5.293 -30.219 -6.383 1 93.5 96 ARG A N 1
ATOM 733 C CA . ARG A 1 96 ? -5.324 -28.781 -6.188 1 93.5 96 ARG A CA 1
ATOM 734 C C . ARG A 1 96 ? -4.27 -28.094 -7.047 1 93.5 96 ARG A C 1
ATOM 736 O O . ARG A 1 96 ? -3.143 -27.859 -6.598 1 93.5 96 ARG A O 1
ATOM 743 N N . ALA A 1 97 ? -4.719 -27.703 -8.211 1 94.62 97 ALA A N 1
ATOM 744 C CA . ALA A 1 97 ? -3.807 -27.016 -9.125 1 94.62 97 ALA A CA 1
ATOM 745 C C . ALA A 1 97 ? -3.527 -25.594 -8.648 1 94.62 97 ALA A C 1
ATOM 747 O O . ALA A 1 97 ? -4.457 -24.828 -8.406 1 94.62 97 ALA A O 1
ATOM 748 N N . LEU A 1 98 ? -2.314 -25.219 -8.523 1 96.12 98 LEU A N 1
ATOM 749 C CA . LEU A 1 98 ? -1.881 -23.906 -8.031 1 96.12 98 LEU A CA 1
ATOM 750 C C . LEU A 1 98 ? -1.178 -23.125 -9.125 1 96.12 98 LEU A C 1
ATOM 752 O O . LEU A 1 98 ? -1.798 -22.75 -10.125 1 96.12 98 LEU A O 1
ATOM 756 N N . GLY A 1 99 ? 0.12 -22.906 -9.047 1 97.88 99 GLY A N 1
ATOM 757 C CA . GLY A 1 99 ? 0.846 -22.156 -10.062 1 97.88 99 GLY A CA 1
ATOM 758 C C . GLY A 1 99 ? 0.878 -22.875 -11.406 1 97.88 99 GLY A C 1
ATOM 759 O O . GLY A 1 99 ? 1.012 -24.094 -11.469 1 97.88 99 GLY A O 1
ATOM 760 N N . MET A 1 100 ? 0.801 -22.094 -12.477 1 98.5 100 MET A N 1
ATOM 761 C CA . MET A 1 100 ? 0.826 -22.719 -13.805 1 98.5 100 MET A CA 1
ATOM 762 C C . MET A 1 100 ? 1.348 -21.734 -14.852 1 98.5 100 MET A C 1
ATOM 764 O O . MET A 1 100 ? 1.227 -20.516 -14.68 1 98.5 100 MET A O 1
ATOM 768 N N . GLU A 1 101 ? 1.908 -22.25 -15.82 1 98.44 101 GLU A N 1
ATOM 769 C CA . GLU A 1 101 ? 2.461 -21.469 -16.938 1 98.44 101 GLU A CA 1
ATOM 770 C C . GLU A 1 101 ? 2.588 -22.328 -18.188 1 98.44 101 GLU A C 1
ATOM 772 O O . GLU A 1 101 ? 2.98 -23.5 -18.109 1 98.44 101 GLU A O 1
ATOM 777 N N . PHE A 1 102 ? 2.293 -21.719 -19.328 1 98.19 102 PHE A N 1
ATOM 778 C CA . PHE A 1 102 ? 2.48 -22.422 -20.594 1 98.19 102 PHE A CA 1
ATOM 779 C C . PHE A 1 102 ? 3.93 -22.312 -21.062 1 98.19 102 PHE A C 1
ATOM 781 O O . PHE A 1 102 ? 4.551 -21.266 -20.953 1 98.19 102 PHE A O 1
ATOM 788 N N . ASP A 1 103 ? 4.438 -23.438 -21.484 1 97.81 103 ASP A N 1
ATOM 789 C CA . ASP A 1 103 ? 5.555 -23.359 -22.422 1 97.81 103 ASP A CA 1
ATOM 790 C C . ASP A 1 103 ? 5.078 -22.969 -23.812 1 97.81 103 ASP A C 1
ATOM 792 O O . ASP A 1 103 ? 4.457 -23.781 -24.516 1 97.81 103 ASP A O 1
ATOM 796 N N . HIS A 1 104 ? 5.418 -21.812 -24.219 1 95.69 104 HIS A N 1
ATOM 797 C CA . HIS A 1 104 ? 4.832 -21.266 -25.438 1 95.69 104 HIS A CA 1
ATOM 798 C C . HIS A 1 104 ? 5.453 -21.906 -26.688 1 95.69 104 HIS A C 1
ATOM 800 O O . HIS A 1 104 ? 4.914 -21.781 -27.781 1 95.69 104 HIS A O 1
ATOM 806 N N . LYS A 1 105 ? 6.531 -22.562 -26.562 1 95.12 105 LYS A N 1
ATOM 807 C CA . LYS A 1 105 ? 7.16 -23.266 -27.672 1 95.12 105 LYS A CA 1
ATOM 808 C C . LYS A 1 105 ? 6.484 -24.609 -27.938 1 95.12 105 LYS A C 1
ATOM 810 O O . LYS A 1 105 ? 6.246 -24.984 -29.078 1 95.12 105 LYS A O 1
ATOM 815 N N . THR A 1 106 ? 6.125 -25.281 -26.859 1 95.12 106 THR A N 1
ATOM 816 C CA . THR A 1 106 ? 5.582 -26.625 -27.016 1 95.12 106 THR A CA 1
ATOM 817 C C . THR A 1 106 ? 4.062 -26.609 -26.922 1 95.12 106 THR A C 1
ATOM 819 O O . THR A 1 106 ? 3.395 -27.547 -27.359 1 95.12 106 THR A O 1
ATOM 822 N N . GLY A 1 107 ? 3.553 -25.594 -26.234 1 96.88 107 GLY A N 1
ATOM 823 C CA . GLY A 1 107 ? 2.115 -25.5 -26.031 1 96.88 107 GLY A CA 1
ATOM 824 C C . GLY A 1 107 ? 1.633 -26.266 -24.828 1 96.88 107 GLY A C 1
ATOM 825 O O . GLY A 1 107 ? 0.432 -26.312 -24.547 1 96.88 107 GLY A O 1
ATOM 826 N N . GLU A 1 108 ? 2.557 -26.844 -24.078 1 97.88 108 GLU A N 1
ATOM 827 C CA . GLU A 1 108 ? 2.197 -27.594 -22.875 1 97.88 108 GLU A CA 1
ATOM 828 C C . GLU A 1 108 ? 1.989 -26.672 -21.688 1 97.88 108 GLU A C 1
ATOM 830 O O . GLU A 1 108 ? 2.678 -25.656 -21.562 1 97.88 108 GLU A O 1
ATOM 835 N N . LEU A 1 109 ? 1.025 -27.047 -20.859 1 98.69 109 LEU A N 1
ATOM 836 C CA . LEU A 1 109 ? 0.773 -26.312 -19.625 1 98.69 109 LEU A CA 1
ATOM 837 C C . LEU A 1 109 ? 1.445 -27 -18.438 1 98.69 109 LEU A C 1
ATOM 839 O O . LEU A 1 109 ? 1.082 -28.125 -18.094 1 98.69 109 LEU A O 1
ATOM 843 N N . TYR A 1 110 ? 2.441 -26.359 -17.906 1 98.62 110 TYR A N 1
ATOM 844 C CA . TYR A 1 110 ? 3.053 -26.859 -16.672 1 98.62 110 TYR A CA 1
ATOM 845 C C . TYR A 1 110 ? 2.359 -26.281 -15.445 1 98.62 110 TYR A C 1
ATOM 847 O O . TYR A 1 110 ? 1.956 -25.109 -15.445 1 98.62 110 TYR A O 1
ATOM 855 N N . LEU A 1 111 ? 2.199 -27.109 -14.414 1 98.31 111 LEU A N 1
ATOM 856 C CA . LEU A 1 111 ? 1.59 -26.641 -13.172 1 98.31 111 LEU A CA 1
ATOM 857 C C . LEU A 1 111 ? 2.162 -27.375 -11.977 1 98.31 111 LEU A C 1
ATOM 859 O O . LEU A 1 111 ? 2.787 -28.438 -12.133 1 98.31 111 LEU A O 1
ATOM 863 N N . VAL A 1 112 ? 1.986 -26.766 -10.844 1 96.75 112 VAL A N 1
ATOM 864 C CA . VAL A 1 112 ? 2.223 -27.469 -9.578 1 96.75 112 VAL A CA 1
ATOM 865 C C . VAL A 1 112 ? 0.889 -27.781 -8.914 1 96.75 112 VAL A C 1
ATOM 867 O O . VAL A 1 112 ? -0.014 -26.953 -8.875 1 96.75 112 VAL A O 1
ATOM 870 N N . ASP A 1 113 ? 0.759 -29 -8.523 1 94.56 113 ASP A N 1
ATOM 871 C CA . ASP A 1 113 ? -0.371 -29.438 -7.711 1 94.56 113 ASP A CA 1
ATOM 872 C C . ASP A 1 113 ? 0.041 -29.641 -6.254 1 94.56 113 ASP A C 1
ATOM 874 O O . ASP A 1 113 ? 1.115 -30.172 -5.973 1 94.56 113 ASP A O 1
ATOM 878 N N . ALA A 1 114 ? -0.79 -29.203 -5.375 1 89.94 114 ALA A N 1
ATOM 879 C CA . ALA A 1 114 ? -0.476 -29.25 -3.951 1 89.94 114 ALA A CA 1
ATOM 880 C C . ALA A 1 114 ? -0.218 -30.688 -3.496 1 89.94 114 ALA A C 1
ATOM 882 O O . ALA A 1 114 ? 0.476 -30.906 -2.504 1 89.94 114 ALA A O 1
ATOM 883 N N . VAL A 1 115 ? -0.741 -31.656 -4.172 1 88.25 115 VAL A N 1
ATOM 884 C CA . VAL A 1 115 ? -0.632 -33.062 -3.779 1 88.25 115 VAL A CA 1
ATOM 885 C C . VAL A 1 115 ? 0.393 -33.75 -4.664 1 88.25 115 VAL A C 1
ATOM 887 O O . VAL A 1 115 ? 1.253 -34.5 -4.164 1 88.25 115 VAL A O 1
ATOM 890 N N . TYR A 1 116 ? 0.462 -33.438 -5.957 1 90.5 116 TYR A N 1
ATOM 891 C CA . TYR A 1 116 ? 1.175 -34.25 -6.918 1 90.5 116 TYR A CA 1
ATOM 892 C C . TYR A 1 116 ? 2.471 -33.594 -7.363 1 90.5 116 TYR A C 1
ATOM 894 O O . TYR A 1 116 ? 3.279 -34.188 -8.07 1 90.5 116 TYR A O 1
ATOM 902 N N . GLY A 1 117 ? 2.672 -32.375 -6.891 1 92.94 117 GLY A N 1
ATOM 903 C CA . GLY A 1 117 ? 3.896 -31.672 -7.258 1 92.94 117 GLY A CA 1
ATOM 904 C C . GLY A 1 117 ? 3.867 -31.109 -8.664 1 92.94 117 GLY A C 1
ATOM 905 O O . GLY A 1 117 ? 2.867 -30.531 -9.086 1 92.94 117 GLY A O 1
ATOM 906 N N . LEU A 1 118 ? 4.973 -31.234 -9.359 1 96.81 118 LEU A N 1
ATOM 907 C CA . LEU A 1 118 ? 5.082 -30.703 -10.711 1 96.81 118 LEU A CA 1
ATOM 908 C C . LEU A 1 118 ? 4.41 -31.625 -11.719 1 96.81 118 LEU A C 1
ATOM 910 O O . LEU A 1 118 ? 4.684 -32.812 -11.742 1 96.81 118 LEU A O 1
ATOM 914 N N . MET A 1 119 ? 3.537 -31.016 -12.523 1 97.19 119 MET A N 1
ATOM 915 C CA . MET A 1 119 ? 2.799 -31.781 -13.531 1 97.19 119 MET A CA 1
ATOM 916 C C . MET A 1 119 ? 2.752 -31.031 -14.859 1 97.19 119 MET A C 1
ATOM 918 O O . MET A 1 119 ? 3.127 -29.859 -14.922 1 97.19 119 MET A O 1
ATOM 922 N N . VAL A 1 120 ? 2.318 -31.75 -15.898 1 98.44 120 VAL A N 1
ATOM 923 C CA . VAL A 1 120 ? 2.195 -31.141 -17.219 1 98.44 120 VAL A CA 1
ATOM 924 C C . VAL A 1 120 ? 0.928 -31.656 -17.906 1 98.44 120 VAL A C 1
ATOM 926 O O . VAL A 1 120 ? 0.538 -32.812 -17.719 1 98.44 120 VAL A O 1
ATOM 929 N N . VAL A 1 121 ? 0.295 -30.734 -18.547 1 98.62 121 VAL A N 1
ATOM 930 C CA . VAL A 1 121 ? -0.881 -31.031 -19.359 1 98.62 121 VAL A CA 1
ATOM 931 C C . VAL A 1 121 ? -0.581 -30.734 -20.828 1 98.62 121 VAL A C 1
ATOM 933 O O . VAL A 1 121 ? 0.023 -29.719 -21.156 1 98.62 121 VAL A O 1
ATOM 936 N N . GLY A 1 122 ? -0.957 -31.594 -21.703 1 96.94 122 GLY A N 1
ATOM 937 C CA . GLY A 1 122 ? -0.827 -31.344 -23.125 1 96.94 122 GLY A CA 1
ATOM 938 C C . GLY A 1 122 ? -1.717 -30.203 -23.609 1 96.94 122 GLY A C 1
ATOM 939 O O . GLY A 1 122 ? -2.652 -29.812 -22.906 1 96.94 122 GLY A O 1
ATOM 940 N N . SER A 1 123 ? -1.474 -29.703 -24.844 1 93.69 123 SER A N 1
ATOM 941 C CA . SER A 1 123 ? -2.174 -28.547 -25.391 1 93.69 123 SER A CA 1
ATOM 942 C C . SER A 1 123 ? -3.662 -28.828 -25.562 1 93.69 123 SER A C 1
ATOM 944 O O . SER A 1 123 ? -4.48 -27.906 -25.578 1 93.69 123 SER A O 1
ATOM 946 N N . GLY A 1 124 ? -4.016 -30.078 -25.641 1 94.81 124 GLY A N 1
ATOM 947 C CA . GLY A 1 124 ? -5.41 -30.438 -25.828 1 94.81 124 GLY A CA 1
ATOM 948 C C . GLY A 1 124 ? -6.148 -30.641 -24.516 1 94.81 124 GLY A C 1
ATOM 949 O O . GLY A 1 124 ? -7.359 -30.891 -24.516 1 94.81 124 GLY A O 1
ATOM 950 N N . GLY A 1 125 ? -5.438 -30.578 -23.438 1 97.81 125 GLY A N 1
ATOM 951 C CA . GLY A 1 125 ? -6.035 -30.797 -22.125 1 97.81 125 GLY A CA 1
ATOM 952 C C . GLY A 1 125 ? -6.051 -32.25 -21.719 1 97.81 125 GLY A C 1
ATOM 953 O O . GLY A 1 125 ? -5.297 -33.062 -22.266 1 97.81 125 GLY A O 1
ATOM 954 N N . GLY A 1 126 ? -6.859 -32.5 -20.688 1 97.81 126 GLY A N 1
ATOM 955 C CA . GLY A 1 126 ? -6.973 -33.875 -20.188 1 97.81 126 GLY A CA 1
ATOM 956 C C . GLY A 1 126 ? -6.32 -34.062 -18.844 1 97.81 126 GLY A C 1
ATOM 957 O O . GLY A 1 126 ? -6.328 -33.188 -18 1 97.81 126 GLY A O 1
ATOM 958 N N . LEU A 1 127 ? -5.891 -35.312 -18.625 1 97.94 127 LEU A N 1
ATOM 959 C CA . LEU A 1 127 ? -5.27 -35.656 -17.344 1 97.94 127 LEU A CA 1
ATOM 960 C C . LEU A 1 127 ? -3.805 -35.219 -17.328 1 97.94 127 LEU A C 1
ATOM 962 O O . LEU A 1 127 ? -3.045 -35.531 -18.234 1 97.94 127 LEU A O 1
ATOM 966 N N . ALA A 1 128 ? -3.436 -34.5 -16.328 1 98 128 ALA A N 1
ATOM 967 C CA . ALA A 1 128 ? -2.053 -34.062 -16.172 1 98 128 ALA A CA 1
ATOM 968 C C . ALA A 1 128 ? -1.133 -35.219 -15.867 1 98 128 ALA A C 1
ATOM 970 O O . ALA A 1 128 ? -1.544 -36.188 -15.227 1 98 128 ALA A O 1
ATOM 971 N N . THR A 1 129 ? 0.047 -35.125 -16.312 1 96.69 129 THR A N 1
ATOM 972 C CA . THR A 1 129 ? 1.084 -36.125 -16.031 1 96.69 129 THR A CA 1
ATOM 973 C C . THR A 1 129 ? 2.059 -35.594 -14.984 1 96.69 129 THR A C 1
ATOM 975 O O . THR A 1 129 ? 2.564 -34.469 -15.102 1 96.69 129 THR A O 1
ATOM 978 N N . GLN A 1 130 ? 2.35 -36.375 -13.992 1 94.69 130 GLN A N 1
ATOM 979 C CA . GLN A 1 130 ? 3.283 -35.969 -12.945 1 94.69 130 GLN A CA 1
ATOM 980 C C . GLN A 1 130 ? 4.727 -36.031 -13.438 1 94.69 130 GLN A C 1
ATOM 982 O O . GLN A 1 130 ? 5.125 -37 -14.086 1 94.69 130 GLN A O 1
ATOM 987 N N . LEU A 1 131 ? 5.473 -35.031 -13.148 1 94.56 131 LEU A N 1
ATOM 988 C CA . LEU A 1 131 ? 6.871 -34.969 -13.57 1 94.56 131 LEU A CA 1
ATOM 989 C C . LEU A 1 131 ? 7.805 -35.156 -12.375 1 94.56 131 LEU A C 1
ATOM 991 O O . LEU A 1 131 ? 8.844 -35.812 -12.492 1 94.56 131 LEU A O 1
ATOM 995 N N . ALA A 1 132 ? 7.496 -34.5 -11.312 1 91.94 132 ALA A N 1
ATOM 996 C CA . ALA A 1 132 ? 8.297 -34.594 -10.094 1 91.94 132 ALA A CA 1
ATOM 997 C C . ALA A 1 132 ? 7.422 -34.406 -8.859 1 91.94 132 ALA A C 1
ATOM 999 O O . ALA A 1 132 ? 6.473 -33.594 -8.875 1 91.94 132 ALA A O 1
ATOM 1000 N N . GLY A 1 133 ? 7.902 -34.938 -7.777 1 80.38 133 GLY A N 1
ATOM 1001 C CA . GLY A 1 133 ? 7.207 -34.812 -6.504 1 80.38 133 GLY A CA 1
ATOM 1002 C C . GLY A 1 133 ? 6.195 -35.938 -6.27 1 80.38 133 GLY A C 1
ATOM 1003 O O . GLY A 1 133 ? 6.309 -37 -6.852 1 80.38 133 GLY A O 1
ATOM 1004 N N . GLY A 1 134 ? 5.375 -35.844 -5.371 1 60.94 134 GLY A N 1
ATOM 1005 C CA . GLY A 1 134 ? 4.395 -36.844 -4.988 1 60.94 134 GLY A CA 1
ATOM 1006 C C . GLY A 1 134 ? 4.832 -37.688 -3.807 1 60.94 134 GLY A C 1
ATOM 1007 O O . GLY A 1 134 ? 5.848 -37.406 -3.172 1 60.94 134 GLY A O 1
ATOM 1008 N N . LYS A 1 135 ? 4.094 -38.531 -3.326 1 52.34 135 LYS A N 1
ATOM 1009 C CA . LYS A 1 135 ? 4.289 -39.375 -2.154 1 52.34 135 LYS A CA 1
ATOM 1010 C C . LYS A 1 135 ? 5.617 -40.125 -2.229 1 52.34 135 LYS A C 1
ATOM 1012 O O . LYS A 1 135 ? 6.262 -40.344 -1.205 1 52.34 135 LYS A O 1
ATOM 1017 N N . ASP A 1 136 ? 6.199 -40.375 -3.484 1 45.69 136 ASP A N 1
ATOM 1018 C CA . ASP A 1 136 ? 7.32 -41.312 -3.588 1 45.69 136 ASP A CA 1
ATOM 1019 C C . ASP A 1 136 ? 8.547 -40.625 -4.188 1 45.69 136 ASP A C 1
ATOM 1021 O O . ASP A 1 136 ? 9.586 -41.281 -4.371 1 45.69 136 ASP A O 1
ATOM 1025 N N . GLY A 1 137 ? 8.664 -39.312 -4.625 1 52.97 137 GLY A N 1
ATOM 1026 C CA . GLY A 1 137 ? 9.797 -38.75 -5.355 1 52.97 137 GLY A CA 1
ATOM 1027 C C . GLY A 1 137 ? 10.523 -37.656 -4.602 1 52.97 137 GLY A C 1
ATOM 1028 O O . GLY A 1 137 ? 10.266 -37.438 -3.42 1 52.97 137 GLY A O 1
ATOM 1029 N N . GLU A 1 138 ? 11.789 -37.156 -5.336 1 59.25 138 GLU A N 1
ATOM 1030 C CA . GLU A 1 138 ? 12.461 -36 -4.793 1 59.25 138 GLU A CA 1
ATOM 1031 C C . GLU A 1 138 ? 11.453 -34.906 -4.395 1 59.25 138 GLU A C 1
ATOM 1033 O O . GLU A 1 138 ? 10.531 -34.625 -5.152 1 59.25 138 GLU A O 1
ATOM 1038 N N . ARG A 1 139 ? 11.383 -34.562 -2.957 1 72 139 ARG A N 1
ATOM 1039 C CA . ARG A 1 139 ? 10.156 -34.188 -2.256 1 72 139 ARG A CA 1
ATOM 1040 C C . ARG A 1 139 ? 10.039 -32.688 -2.082 1 72 139 ARG A C 1
ATOM 1042 O O . ARG A 1 139 ? 11.016 -32.031 -1.745 1 72 139 ARG A O 1
ATOM 1049 N N . PHE A 1 140 ? 9.086 -32.156 -3.018 1 85.56 140 PHE A N 1
ATOM 1050 C CA . PHE A 1 140 ? 8.625 -30.844 -2.578 1 85.56 140 PHE A CA 1
ATOM 1051 C C . PHE A 1 140 ? 8.117 -30.906 -1.142 1 85.56 140 PHE A C 1
ATOM 1053 O O . PHE A 1 140 ? 7.609 -31.922 -0.698 1 85.56 140 PHE A O 1
ATOM 1060 N N . ASP A 1 141 ? 8.438 -29.969 -0.398 1 87.38 141 ASP A N 1
ATOM 1061 C CA . ASP A 1 141 ? 7.68 -29.812 0.839 1 87.38 141 ASP A CA 1
ATOM 1062 C C . ASP A 1 141 ? 6.262 -29.312 0.553 1 87.38 141 ASP A C 1
ATOM 1064 O O . ASP A 1 141 ? 5.293 -30.031 0.814 1 87.38 141 ASP A O 1
ATOM 1068 N N . GLU A 1 142 ? 6.062 -28.234 -0.071 1 89.88 142 GLU A N 1
ATOM 1069 C CA . GLU A 1 142 ? 4.809 -27.625 -0.506 1 89.88 142 GLU A CA 1
ATOM 1070 C C . GLU A 1 142 ? 5.023 -26.75 -1.734 1 89.88 142 GLU A C 1
ATOM 1072 O O . GLU A 1 142 ? 5.109 -25.531 -1.619 1 89.88 142 GLU A O 1
ATOM 1077 N N . ALA A 1 143 ? 5.051 -27.438 -2.893 1 92.81 143 ALA A N 1
ATOM 1078 C CA . ALA A 1 143 ? 5.211 -26.656 -4.117 1 92.81 143 ALA A CA 1
ATOM 1079 C C . ALA A 1 143 ? 4.055 -25.688 -4.297 1 92.81 143 ALA A C 1
ATOM 1081 O O . ALA A 1 143 ? 2.9 -26.016 -4.027 1 92.81 143 ALA A O 1
ATOM 1082 N N . ASP A 1 144 ? 4.328 -24.484 -4.781 1 94.94 144 ASP A N 1
ATOM 1083 C CA . ASP A 1 144 ? 3.291 -23.453 -4.777 1 94.94 144 ASP A CA 1
ATOM 1084 C C . ASP A 1 144 ? 3.162 -22.797 -6.148 1 94.94 144 ASP A C 1
ATOM 1086 O O . ASP A 1 144 ? 2.07 -22.75 -6.719 1 94.94 144 ASP A O 1
ATOM 1090 N N . ALA A 1 145 ? 4.227 -22.297 -6.703 1 97.5 145 ALA A N 1
ATOM 1091 C CA . ALA A 1 145 ? 4.203 -21.547 -7.957 1 97.5 145 ALA A CA 1
ATOM 1092 C C . ALA A 1 145 ? 5.367 -21.953 -8.859 1 97.5 145 ALA A C 1
ATOM 1094 O O . ALA A 1 145 ? 6.312 -22.594 -8.406 1 97.5 145 ALA A O 1
ATOM 1095 N N . LEU A 1 146 ? 5.273 -21.562 -10.133 1 98.5 146 LEU A N 1
ATOM 1096 C CA . LEU A 1 146 ? 6.359 -21.859 -11.055 1 98.5 146 LEU A CA 1
ATOM 1097 C C . LEU A 1 146 ? 6.41 -20.828 -12.18 1 98.5 146 LEU A C 1
ATOM 1099 O O . LEU A 1 146 ? 5.453 -20.078 -12.383 1 98.5 146 LEU A O 1
ATOM 1103 N N . ASP A 1 147 ? 7.473 -20.781 -12.805 1 98.75 147 ASP A N 1
ATOM 1104 C CA . ASP A 1 147 ? 7.656 -20.062 -14.062 1 98.75 147 ASP A CA 1
ATOM 1105 C C . ASP A 1 147 ? 8.625 -20.797 -14.977 1 98.75 147 ASP A C 1
ATOM 1107 O O . ASP A 1 147 ? 9.344 -21.703 -14.539 1 98.75 147 ASP A O 1
ATOM 1111 N N . ILE A 1 148 ? 8.531 -20.469 -16.219 1 98.56 148 ILE A N 1
ATOM 1112 C CA . ILE A 1 148 ? 9.32 -21.156 -17.234 1 98.56 148 ILE A CA 1
ATOM 1113 C C . ILE A 1 148 ? 10.289 -20.156 -17.891 1 98.56 148 ILE A C 1
ATOM 1115 O O . ILE A 1 148 ? 9.891 -19.062 -18.281 1 98.56 148 ILE A O 1
ATOM 1119 N N . ASP A 1 149 ? 11.539 -20.516 -17.938 1 98.19 149 ASP A N 1
ATOM 1120 C CA . ASP A 1 149 ? 12.484 -19.75 -18.734 1 98.19 149 ASP A CA 1
ATOM 1121 C C . ASP A 1 149 ? 12.086 -19.75 -20.203 1 98.19 149 ASP A C 1
ATOM 1123 O O . ASP A 1 149 ? 12.078 -20.797 -20.859 1 98.19 149 ASP A O 1
ATOM 1127 N N . PRO A 1 150 ? 11.797 -18.594 -20.672 1 94.5 150 PRO A N 1
ATOM 1128 C CA . PRO A 1 150 ? 11.281 -18.578 -22.031 1 94.5 150 PRO A CA 1
ATOM 1129 C C . PRO A 1 150 ? 12.328 -18.969 -23.078 1 94.5 150 PRO A C 1
ATOM 1131 O O . PRO A 1 150 ? 11.992 -19.281 -24.219 1 94.5 150 PRO A O 1
ATOM 1134 N N . ASN A 1 151 ? 13.562 -18.953 -22.719 1 95.75 151 ASN A N 1
ATOM 1135 C CA . ASN A 1 151 ? 14.648 -19.266 -23.641 1 95.75 151 ASN A CA 1
ATOM 1136 C C . ASN A 1 151 ? 15.023 -20.734 -23.609 1 95.75 151 ASN A C 1
ATOM 1138 O O . ASN A 1 151 ? 15.211 -21.359 -24.656 1 95.75 151 ASN A O 1
ATOM 1142 N N . THR A 1 152 ? 15.039 -21.344 -22.438 1 96.44 152 THR A N 1
ATOM 1143 C CA . THR A 1 152 ? 15.594 -22.688 -22.312 1 96.44 152 THR A CA 1
ATOM 1144 C C . THR A 1 152 ? 14.484 -23.703 -22.062 1 96.44 152 THR A C 1
ATOM 1146 O O . THR A 1 152 ? 14.68 -24.906 -22.234 1 96.44 152 THR A O 1
ATOM 1149 N N . GLY A 1 153 ? 13.352 -23.234 -21.516 1 97.56 153 GLY A N 1
ATOM 1150 C CA . GLY A 1 153 ? 12.266 -24.141 -21.141 1 97.56 153 GLY A CA 1
ATOM 1151 C C . GLY A 1 153 ? 12.422 -24.719 -19.766 1 97.56 153 GLY A C 1
ATOM 1152 O O . GLY A 1 153 ? 11.555 -25.484 -19.297 1 97.56 153 GLY A O 1
ATOM 1153 N N . GLU A 1 154 ? 13.477 -24.391 -19.094 1 98.12 154 GLU A N 1
ATOM 1154 C CA . GLU A 1 154 ? 13.648 -24.844 -17.719 1 98.12 154 GLU A CA 1
ATOM 1155 C C . GLU A 1 154 ? 12.594 -24.234 -16.797 1 98.12 154 GLU A C 1
ATOM 1157 O O . GLU A 1 154 ? 12.156 -23.094 -17 1 98.12 154 GLU A O 1
ATOM 1162 N N . ILE A 1 155 ? 12.227 -25.031 -15.797 1 98.44 155 ILE A N 1
ATOM 1163 C CA . ILE A 1 155 ? 11.117 -24.641 -14.93 1 98.44 155 ILE A CA 1
ATOM 1164 C C . ILE A 1 155 ? 11.648 -24.344 -13.531 1 98.44 155 ILE A C 1
ATOM 1166 O O . ILE A 1 155 ? 12.398 -25.125 -12.953 1 98.44 155 ILE A O 1
ATOM 1170 N N . TYR A 1 156 ? 11.289 -23.234 -13.023 1 98.56 156 TYR A N 1
ATOM 1171 C CA . TYR A 1 156 ? 11.648 -22.828 -11.672 1 98.56 156 TYR A CA 1
ATOM 1172 C C . TYR A 1 156 ? 10.438 -22.844 -10.75 1 98.56 156 TYR A C 1
ATOM 1174 O O . TYR A 1 156 ? 9.344 -22.438 -11.148 1 98.56 156 TYR A O 1
ATOM 1182 N N . ILE A 1 157 ? 10.617 -23.375 -9.539 1 97.75 157 ILE A N 1
ATOM 1183 C CA . ILE A 1 157 ? 9.484 -23.656 -8.656 1 97.75 157 ILE A CA 1
ATOM 1184 C C . ILE A 1 157 ? 9.773 -23.109 -7.258 1 97.75 157 ILE A C 1
ATOM 1186 O O . ILE A 1 157 ? 10.867 -23.312 -6.723 1 97.75 157 ILE A O 1
ATOM 1190 N N . GLY A 1 158 ? 8.828 -22.375 -6.77 1 97.31 158 GLY A N 1
ATOM 1191 C CA . GLY A 1 158 ? 8.867 -22.031 -5.355 1 97.31 158 GLY A CA 1
ATOM 1192 C C . GLY A 1 158 ? 8.289 -23.125 -4.465 1 97.31 158 GLY A C 1
ATOM 1193 O O . GLY A 1 158 ? 7.168 -23.578 -4.684 1 97.31 158 GLY A O 1
ATOM 1194 N N . ASP A 1 159 ? 9.086 -23.547 -3.514 1 95.75 159 ASP A N 1
ATOM 1195 C CA . ASP A 1 159 ? 8.68 -24.531 -2.504 1 95.75 159 ASP A CA 1
ATOM 1196 C C . ASP A 1 159 ? 8.523 -23.875 -1.135 1 95.75 159 ASP A C 1
ATOM 1198 O O . ASP A 1 159 ? 9.516 -23.453 -0.527 1 95.75 159 ASP A O 1
ATOM 1202 N N . LEU A 1 160 ? 7.32 -23.797 -0.645 1 95.06 160 LEU A N 1
ATOM 1203 C CA . LEU A 1 160 ? 6.969 -22.984 0.515 1 95.06 160 LEU A CA 1
ATOM 1204 C C . LEU A 1 160 ? 7.766 -23.406 1.741 1 95.06 160 LEU A C 1
ATOM 1206 O O . LEU A 1 160 ? 8.125 -22.578 2.576 1 95.06 160 LEU A O 1
ATOM 1210 N N . GLY A 1 161 ? 8.039 -24.625 1.905 1 92.31 161 GLY A N 1
ATOM 1211 C CA . GLY A 1 161 ? 8.648 -25.156 3.111 1 92.31 161 GLY A CA 1
ATOM 1212 C C . GLY A 1 161 ? 7.703 -26.016 3.932 1 92.31 161 GLY A C 1
ATOM 1213 O O . GLY A 1 161 ? 6.672 -26.469 3.43 1 92.31 161 GLY A O 1
ATOM 1214 N N . THR A 1 162 ? 7.988 -26.234 5.141 1 91.25 162 THR A N 1
ATOM 1215 C CA . THR A 1 162 ? 7.293 -27.25 5.93 1 91.25 162 THR A CA 1
ATOM 1216 C C . THR A 1 162 ? 6.32 -26.594 6.91 1 91.25 162 THR A C 1
ATOM 1218 O O . THR A 1 162 ? 5.594 -27.297 7.625 1 91.25 162 THR A O 1
ATOM 1221 N N . LEU A 1 163 ? 6.281 -25.344 6.938 1 90 163 LEU A N 1
ATOM 1222 C CA . LEU A 1 163 ? 5.504 -24.641 7.949 1 90 163 LEU A CA 1
ATOM 1223 C C . LEU A 1 163 ? 4.023 -24.984 7.852 1 90 163 LEU A C 1
ATOM 1225 O O . LEU A 1 163 ? 3.354 -25.156 8.867 1 90 163 LEU A O 1
ATOM 1229 N N . LEU A 1 164 ? 3.516 -25.172 6.703 1 87.56 164 LEU A N 1
ATOM 1230 C CA . LEU A 1 164 ? 2.09 -25.391 6.496 1 87.56 164 LEU A CA 1
ATOM 1231 C C . LEU A 1 164 ? 1.689 -26.797 6.945 1 87.56 164 LEU A C 1
ATOM 1233 O O . LEU A 1 164 ? 0.501 -27.094 7.102 1 87.56 164 LEU A O 1
ATOM 1237 N N . HIS A 1 165 ? 2.646 -27.656 7.188 1 84.56 165 HIS A N 1
ATOM 1238 C CA . HIS A 1 165 ? 2.379 -28.969 7.777 1 84.56 165 HIS A CA 1
ATOM 1239 C C . HIS A 1 165 ? 2.064 -28.844 9.266 1 84.56 165 HIS A C 1
ATOM 1241 O O . HIS A 1 165 ? 1.461 -29.75 9.852 1 84.56 165 HIS A O 1
ATOM 1247 N N . LYS A 1 166 ? 2.443 -27.75 9.766 1 88.12 166 LYS A N 1
ATOM 1248 C CA . LYS A 1 166 ? 2.334 -27.562 11.211 1 88.12 166 LYS A CA 1
ATOM 1249 C C . LYS A 1 166 ? 1.142 -26.688 11.562 1 88.12 166 LYS A C 1
ATOM 1251 O O . LYS A 1 166 ? 0.516 -26.875 12.609 1 88.12 166 LYS A O 1
ATOM 1256 N N . THR A 1 167 ? 0.855 -25.734 10.766 1 90.19 167 THR A N 1
ATOM 1257 C CA . THR A 1 167 ? -0.213 -24.797 11.094 1 90.19 167 THR A CA 1
ATOM 1258 C C . THR A 1 167 ? -0.828 -24.219 9.82 1 90.19 167 THR A C 1
ATOM 1260 O O . THR A 1 167 ? -0.133 -24.031 8.82 1 90.19 167 THR A O 1
ATOM 1263 N N . ASN A 1 168 ? -2.113 -23.969 9.945 1 84.94 168 ASN A N 1
ATOM 1264 C CA . ASN A 1 168 ? -2.803 -23.234 8.898 1 84.94 168 ASN A CA 1
ATOM 1265 C C . ASN A 1 168 ? -3.348 -21.906 9.422 1 84.94 168 ASN A C 1
ATOM 1267 O O . ASN A 1 168 ? -4.145 -21.25 8.75 1 84.94 168 ASN A O 1
ATOM 1271 N N . ASN A 1 169 ? -2.932 -21.578 10.586 1 88.19 169 ASN A N 1
ATOM 1272 C CA . ASN A 1 169 ? -3.314 -20.312 11.195 1 88.19 169 ASN A CA 1
ATOM 1273 C C . ASN A 1 169 ? -2.473 -19.156 10.656 1 88.19 169 ASN A C 1
ATOM 1275 O O . ASN A 1 169 ? -1.255 -19.125 10.852 1 88.19 169 ASN A O 1
ATOM 1279 N N . LEU A 1 170 ? -3.135 -18.266 10.078 1 86.5 170 LEU A N 1
ATOM 1280 C CA . LEU A 1 170 ? -2.449 -17.172 9.406 1 86.5 170 LEU A CA 1
ATOM 1281 C C . LEU A 1 170 ? -1.6 -16.375 10.391 1 86.5 170 LEU A C 1
ATOM 1283 O O . LEU A 1 170 ? -0.481 -15.969 10.07 1 86.5 170 LEU A O 1
ATOM 1287 N N . THR A 1 171 ? -2.162 -16.109 11.586 1 88.06 171 THR A N 1
ATOM 1288 C CA . THR A 1 171 ? -1.416 -15.359 12.594 1 88.06 171 THR A CA 1
ATOM 1289 C C . THR A 1 171 ? -0.12 -16.078 12.953 1 88.06 171 THR A C 1
ATOM 1291 O O . THR A 1 171 ? 0.943 -15.461 13.023 1 88.06 171 THR A O 1
ATOM 1294 N N . GLU A 1 172 ? -0.211 -17.359 13.117 1 90.56 172 GLU A N 1
ATOM 1295 C CA . GLU A 1 172 ? 0.971 -18.172 13.43 1 90.56 172 GLU A CA 1
ATOM 1296 C C . GLU A 1 172 ? 1.969 -18.141 12.281 1 90.56 172 GLU A C 1
ATOM 1298 O O . GLU A 1 172 ? 3.18 -18.062 12.5 1 90.56 172 GLU A O 1
ATOM 1303 N N . ILE A 1 173 ? 1.451 -18.203 11.133 1 91.25 173 ILE A N 1
ATOM 1304 C CA . ILE A 1 173 ? 2.297 -18.203 9.945 1 91.25 173 ILE A CA 1
ATOM 1305 C C . ILE A 1 173 ? 3.047 -16.875 9.852 1 91.25 173 ILE A C 1
ATOM 1307 O O . ILE A 1 173 ? 4.273 -16.859 9.719 1 91.25 173 ILE A O 1
ATOM 1311 N N . LEU A 1 174 ? 2.346 -15.781 10.023 1 88.88 174 LEU A N 1
ATOM 1312 C CA . LEU A 1 174 ? 2.912 -14.453 9.836 1 88.88 174 LEU A CA 1
ATOM 1313 C C . LEU A 1 174 ? 3.951 -14.141 10.906 1 88.88 174 LEU A C 1
ATOM 1315 O O . LEU A 1 174 ? 4.891 -13.383 10.664 1 88.88 174 LEU A O 1
ATOM 1319 N N . LEU A 1 175 ? 3.832 -14.727 12.039 1 87.5 175 LEU A N 1
ATOM 1320 C CA . LEU A 1 175 ? 4.742 -14.453 13.141 1 87.5 175 LEU A CA 1
ATOM 1321 C C . LEU A 1 175 ? 5.887 -15.469 13.164 1 87.5 175 LEU A C 1
ATOM 1323 O O . LEU A 1 175 ? 6.801 -15.359 13.984 1 87.5 175 LEU A O 1
ATOM 1327 N N . SER A 1 176 ? 5.848 -16.375 12.211 1 90.81 176 SER A N 1
ATOM 1328 C CA . SER A 1 176 ? 6.844 -17.438 12.203 1 90.81 176 SER A CA 1
ATOM 1329 C C . SER A 1 176 ? 8.195 -16.938 11.711 1 90.81 176 SER A C 1
ATOM 1331 O O . SER A 1 176 ? 8.266 -16 10.914 1 90.81 176 SER A O 1
ATOM 1333 N N . GLU A 1 177 ? 9.242 -17.5 12.156 1 89.31 177 GLU A N 1
ATOM 1334 C CA . GLU A 1 177 ? 10.594 -17.234 11.68 1 89.31 177 GLU A CA 1
ATOM 1335 C C . GLU A 1 177 ? 11.102 -18.359 10.781 1 89.31 177 GLU A C 1
ATOM 1337 O O . GLU A 1 177 ? 12.312 -18.531 10.617 1 89.31 177 GLU A O 1
ATOM 1342 N N . GLU A 1 178 ? 10.156 -19.062 10.273 1 90.06 178 GLU A N 1
ATOM 1343 C CA . GLU A 1 178 ? 10.469 -20.234 9.469 1 90.06 178 GLU A CA 1
ATOM 1344 C C . GLU A 1 178 ? 11.242 -19.859 8.211 1 90.06 178 GLU A C 1
ATOM 1346 O O . GLU A 1 178 ? 10.938 -18.844 7.574 1 90.06 178 GLU A O 1
ATOM 1351 N N . ARG A 1 179 ? 12.242 -20.688 7.805 1 94.94 179 ARG A N 1
ATOM 1352 C CA . ARG A 1 179 ? 13.055 -20.453 6.621 1 94.94 179 ARG A CA 1
ATOM 1353 C C . ARG A 1 179 ? 13.359 -21.766 5.898 1 94.94 179 ARG A C 1
ATOM 1355 O O . ARG A 1 179 ? 14.508 -22.031 5.543 1 94.94 179 ARG A O 1
ATOM 1362 N N . THR A 1 180 ? 12.406 -22.594 5.707 1 94.31 180 THR A N 1
ATOM 1363 C CA . THR A 1 180 ? 12.641 -23.906 5.094 1 94.31 180 THR A CA 1
ATOM 1364 C C . THR A 1 180 ? 12.25 -23.875 3.619 1 94.31 180 THR A C 1
ATOM 1366 O O . THR A 1 180 ? 12.32 -24.906 2.938 1 94.31 180 THR A O 1
ATOM 1369 N N . GLY A 1 181 ? 11.789 -22.75 3.162 1 95.94 181 GLY A N 1
ATOM 1370 C CA . GLY A 1 181 ? 11.438 -22.641 1.756 1 95.94 181 GLY A CA 1
ATOM 1371 C C . GLY A 1 181 ? 12.625 -22.797 0.829 1 95.94 181 GLY A C 1
ATOM 1372 O O . GLY A 1 181 ? 13.766 -22.531 1.222 1 95.94 181 GLY A O 1
ATOM 1373 N N . ARG A 1 182 ? 12.359 -23.203 -0.385 1 96.75 182 ARG A N 1
ATOM 1374 C CA . ARG A 1 182 ? 13.414 -23.438 -1.363 1 96.75 182 ARG A CA 1
ATOM 1375 C C . ARG A 1 182 ? 13.008 -22.953 -2.746 1 96.75 182 ARG A C 1
ATOM 1377 O O . ARG A 1 182 ? 11.812 -22.859 -3.053 1 96.75 182 ARG A O 1
ATOM 1384 N N . LEU A 1 183 ? 14 -22.594 -3.494 1 97.5 183 LEU A N 1
ATOM 1385 C CA . LEU A 1 183 ? 13.875 -22.422 -4.938 1 97.5 183 LEU A CA 1
ATOM 1386 C C . LEU A 1 183 ? 14.438 -23.641 -5.672 1 97.5 183 LEU A C 1
ATOM 1388 O O . LEU A 1 183 ? 15.602 -24 -5.48 1 97.5 183 LEU A O 1
ATOM 1392 N N . LEU A 1 184 ? 13.609 -24.219 -6.543 1 96.69 184 LEU A N 1
ATOM 1393 C CA . LEU A 1 184 ? 14.008 -25.422 -7.27 1 96.69 184 LEU A CA 1
ATOM 1394 C C . LEU A 1 184 ? 14.023 -25.172 -8.773 1 96.69 184 LEU A C 1
ATOM 1396 O O . LEU A 1 184 ? 13.391 -24.234 -9.258 1 96.69 184 LEU A O 1
ATOM 1400 N N . LYS A 1 185 ? 14.766 -26 -9.422 1 97.12 185 LYS A N 1
ATOM 1401 C CA . LYS A 1 185 ? 14.82 -26.016 -10.883 1 97.12 185 LYS A CA 1
ATOM 1402 C C . LYS A 1 185 ? 14.586 -27.422 -11.43 1 97.12 185 LYS A C 1
ATOM 1404 O O . LYS A 1 185 ? 15.164 -28.391 -10.938 1 97.12 185 LYS A O 1
ATOM 1409 N N . TYR A 1 186 ? 13.68 -27.484 -12.344 1 96.94 186 TYR A N 1
ATOM 1410 C CA . TYR A 1 186 ? 13.445 -28.719 -13.086 1 96.94 186 TYR A CA 1
ATOM 1411 C C . TYR A 1 186 ? 13.852 -28.578 -14.547 1 96.94 186 TYR A C 1
ATOM 1413 O O . TYR A 1 186 ? 13.438 -27.625 -15.211 1 96.94 186 TYR A O 1
ATOM 1421 N N . ASP A 1 187 ? 14.633 -29.438 -15.039 1 96.25 187 ASP A N 1
ATOM 1422 C CA . ASP A 1 187 ? 15.023 -29.5 -16.438 1 96.25 187 ASP A CA 1
ATOM 1423 C C . ASP A 1 187 ? 14.219 -30.562 -17.188 1 96.25 187 ASP A C 1
ATOM 1425 O O . ASP A 1 187 ? 14.438 -31.766 -17 1 96.25 187 ASP A O 1
ATOM 1429 N N . PRO A 1 188 ? 13.383 -30.109 -18.047 1 95.56 188 PRO A N 1
ATOM 1430 C CA . PRO A 1 188 ? 12.523 -31.094 -18.734 1 95.56 188 PRO A CA 1
ATOM 1431 C C . PRO A 1 188 ? 13.32 -32.031 -19.625 1 95.56 188 PRO A C 1
ATOM 1433 O O . PRO A 1 188 ? 12.852 -33.125 -19.922 1 95.56 188 PRO A O 1
ATOM 1436 N N . LYS A 1 189 ? 14.469 -31.672 -20.062 1 94.69 189 LYS A N 1
ATOM 1437 C CA . LYS A 1 189 ? 15.289 -32.531 -20.922 1 94.69 189 LYS A CA 1
ATOM 1438 C C . LYS A 1 189 ? 15.93 -33.656 -20.125 1 94.69 189 LYS A C 1
ATOM 1440 O O . LYS A 1 189 ? 15.93 -34.812 -20.562 1 94.69 189 LYS A O 1
ATOM 1445 N N . THR A 1 190 ? 16.422 -33.344 -19.031 1 94.81 190 THR A N 1
ATOM 1446 C CA . THR A 1 190 ? 17.141 -34.344 -18.234 1 94.81 190 THR A CA 1
ATOM 1447 C C . THR A 1 190 ? 16.219 -34.938 -17.172 1 94.81 190 THR A C 1
ATOM 1449 O O . THR A 1 190 ? 16.562 -35.969 -16.562 1 94.81 190 THR A O 1
ATOM 1452 N N . LYS A 1 191 ? 15.117 -34.312 -16.875 1 93.56 191 LYS A N 1
ATOM 1453 C CA . LYS A 1 191 ? 14.148 -34.688 -15.867 1 93.56 191 LYS A CA 1
ATOM 1454 C C . LYS A 1 191 ? 14.742 -34.594 -14.461 1 93.56 191 LYS A C 1
ATOM 1456 O O . LYS A 1 191 ? 14.391 -35.375 -13.578 1 93.56 191 LYS A O 1
ATOM 1461 N N . LYS A 1 192 ? 15.664 -33.719 -14.336 1 92.25 192 LYS A N 1
ATOM 1462 C CA . LYS A 1 192 ? 16.328 -33.562 -13.047 1 92.25 192 LYS A CA 1
ATOM 1463 C C . LYS A 1 192 ? 15.75 -32.375 -12.281 1 92.25 192 LYS A C 1
ATOM 1465 O O . LYS A 1 192 ? 15.531 -31.297 -12.859 1 92.25 192 LYS A O 1
ATOM 1470 N N . LEU A 1 193 ? 15.438 -32.625 -11.023 1 94.38 193 LEU A N 1
ATOM 1471 C CA . LEU A 1 193 ? 15.023 -31.578 -10.078 1 94.38 193 LEU A CA 1
ATOM 1472 C C . LEU A 1 193 ? 16.188 -31.188 -9.172 1 94.38 193 LEU A C 1
ATOM 1474 O O . LEU A 1 193 ? 16.797 -32.062 -8.531 1 94.38 193 LEU A O 1
ATOM 1478 N N . THR A 1 194 ? 16.562 -29.922 -9.117 1 93.62 194 THR A N 1
ATOM 1479 C CA . THR A 1 194 ? 17.688 -29.453 -8.328 1 93.62 194 THR A CA 1
ATOM 1480 C C . THR A 1 194 ? 17.266 -28.312 -7.395 1 93.62 194 THR A C 1
ATOM 1482 O O . THR A 1 194 ? 16.438 -27.484 -7.766 1 93.62 194 THR A O 1
ATOM 1485 N N . VAL A 1 195 ? 17.844 -28.312 -6.184 1 95.19 195 VAL A N 1
ATOM 1486 C CA . VAL A 1 195 ? 17.656 -27.188 -5.266 1 95.19 195 VAL A CA 1
ATOM 1487 C C . VAL A 1 195 ? 18.656 -26.078 -5.586 1 95.19 195 VAL A C 1
ATOM 1489 O O . VAL A 1 195 ? 19.875 -26.312 -5.582 1 95.19 195 VAL A O 1
ATOM 1492 N N . LEU A 1 196 ? 18.156 -24.891 -5.891 1 96.94 196 LEU A N 1
ATOM 1493 C CA . LEU A 1 196 ? 19.031 -23.781 -6.219 1 96.94 196 LEU A CA 1
ATOM 1494 C C . LEU A 1 196 ? 19.328 -22.938 -4.98 1 96.94 196 LEU A C 1
ATOM 1496 O O . LEU A 1 196 ? 20.422 -22.375 -4.852 1 96.94 196 LEU A O 1
ATOM 1500 N N . LEU A 1 197 ? 18.375 -22.766 -4.188 1 96.81 197 LEU A N 1
ATOM 1501 C CA . LEU A 1 197 ? 18.469 -21.906 -3.021 1 96.81 197 LEU A CA 1
ATOM 1502 C C . LEU A 1 197 ? 17.641 -22.438 -1.866 1 96.81 197 LEU A C 1
ATOM 1504 O O . LEU A 1 197 ? 16.516 -22.922 -2.074 1 96.81 197 LEU A O 1
ATOM 1508 N N . LYS A 1 198 ? 18.141 -22.438 -0.658 1 96.31 198 LYS A N 1
ATOM 1509 C CA . LYS A 1 198 ? 17.453 -22.797 0.574 1 96.31 198 LYS A CA 1
ATOM 1510 C C . LYS A 1 198 ? 17.344 -21.609 1.523 1 96.31 198 LYS A C 1
ATOM 1512 O O . LYS A 1 198 ? 17.859 -20.531 1.231 1 96.31 198 LYS A O 1
ATOM 1517 N N . GLY A 1 199 ? 16.594 -21.781 2.57 1 95.94 199 GLY A N 1
ATOM 1518 C CA . GLY A 1 199 ? 16.547 -20.781 3.623 1 95.94 199 GLY A CA 1
ATOM 1519 C C . GLY A 1 199 ? 15.531 -19.672 3.359 1 95.94 199 GLY A C 1
ATOM 1520 O O . GLY A 1 199 ? 15.648 -18.578 3.896 1 95.94 199 GLY A O 1
ATOM 1521 N N . LEU A 1 200 ? 14.625 -19.906 2.516 1 97.19 200 LEU A N 1
ATOM 1522 C CA . LEU A 1 200 ? 13.656 -18.891 2.135 1 97.19 200 LEU A CA 1
ATOM 1523 C C . LEU A 1 200 ? 12.461 -18.891 3.082 1 97.19 200 LEU A C 1
ATOM 1525 O O . LEU A 1 200 ? 12.008 -19.953 3.508 1 97.19 200 LEU A O 1
ATOM 1529 N N . ALA A 1 201 ? 11.977 -17.703 3.408 1 96.56 201 ALA A N 1
ATOM 1530 C CA . ALA A 1 201 ? 10.836 -17.547 4.309 1 96.56 201 ALA A CA 1
ATOM 1531 C C . ALA A 1 201 ? 9.516 -17.734 3.561 1 96.56 201 ALA A C 1
ATOM 1533 O O . ALA A 1 201 ? 8.859 -16.75 3.199 1 96.56 201 ALA A O 1
ATOM 1534 N N . LEU A 1 202 ? 9.086 -19.016 3.324 1 96.12 202 LEU A N 1
ATOM 1535 C CA . LEU A 1 202 ? 7.902 -19.391 2.562 1 96.12 202 LEU A CA 1
ATOM 1536 C C . LEU A 1 202 ? 8.008 -18.906 1.121 1 96.12 202 LEU A C 1
ATOM 1538 O O . LEU A 1 202 ? 7.391 -17.906 0.755 1 96.12 202 LEU A O 1
ATOM 1542 N N . ALA A 1 203 ? 8.672 -19.672 0.277 1 95.69 203 ALA A N 1
ATOM 1543 C CA . ALA A 1 203 ? 8.938 -19.328 -1.119 1 95.69 203 ALA A CA 1
ATOM 1544 C C . ALA A 1 203 ? 7.707 -19.578 -1.988 1 95.69 203 ALA A C 1
ATOM 1546 O O . ALA A 1 203 ? 7.387 -20.734 -2.293 1 95.69 203 ALA A O 1
ATOM 1547 N N . ALA A 1 204 ? 7.031 -18.516 -2.436 1 92.56 204 ALA A N 1
ATOM 1548 C CA . ALA A 1 204 ? 5.797 -18.672 -3.201 1 92.56 204 ALA A CA 1
ATOM 1549 C C . ALA A 1 204 ? 6.016 -18.328 -4.668 1 92.56 204 ALA A C 1
ATOM 1551 O O . ALA A 1 204 ? 6.527 -19.141 -5.441 1 92.56 204 ALA A O 1
ATOM 1552 N N . GLY A 1 205 ? 5.773 -17.094 -5.078 1 97.88 205 GLY A N 1
ATOM 1553 C CA . GLY A 1 205 ? 5.824 -16.672 -6.469 1 97.88 205 GLY A CA 1
ATOM 1554 C C . GLY A 1 205 ? 7.227 -16.703 -7.051 1 97.88 205 GLY A C 1
ATOM 1555 O O . GLY A 1 205 ? 8.195 -16.391 -6.363 1 97.88 205 GLY A O 1
ATOM 1556 N N . VAL A 1 206 ? 7.312 -17.141 -8.312 1 98.69 206 VAL A N 1
ATOM 1557 C CA . VAL A 1 206 ? 8.578 -17.188 -9.031 1 98.69 206 VAL A CA 1
ATOM 1558 C C . VAL A 1 206 ? 8.414 -16.594 -10.422 1 98.69 206 VAL A C 1
ATOM 1560 O O . VAL A 1 206 ? 7.367 -16.75 -11.062 1 98.69 206 VAL A O 1
ATOM 1563 N N . ALA A 1 207 ? 9.422 -15.891 -10.867 1 98.88 207 ALA A N 1
ATOM 1564 C CA . ALA A 1 207 ? 9.43 -15.375 -12.234 1 98.88 207 ALA A CA 1
ATOM 1565 C C . ALA A 1 207 ? 10.852 -15.305 -12.789 1 98.88 207 ALA A C 1
ATOM 1567 O O . ALA A 1 207 ? 11.766 -14.844 -12.102 1 98.88 207 ALA A O 1
ATOM 1568 N N . VAL A 1 208 ? 10.977 -15.781 -13.945 1 98.69 208 VAL A N 1
ATOM 1569 C CA . VAL A 1 208 ? 12.266 -15.719 -14.633 1 98.69 208 VAL A CA 1
ATOM 1570 C C . VAL A 1 208 ? 12.352 -14.445 -15.461 1 98.69 208 VAL A C 1
ATOM 1572 O O . VAL A 1 208 ? 11.375 -14.047 -16.109 1 98.69 208 VAL A O 1
ATOM 1575 N N . SER A 1 209 ? 13.547 -13.844 -15.422 1 98.44 209 SER A N 1
ATOM 1576 C CA . SER A 1 209 ? 13.727 -12.641 -16.234 1 98.44 209 SER A CA 1
ATOM 1577 C C . SER A 1 209 ? 13.586 -12.953 -17.719 1 98.44 209 SER A C 1
ATOM 1579 O O . SER A 1 209 ? 13.789 -14.094 -18.141 1 98.44 209 SER A O 1
ATOM 1581 N N . LYS A 1 210 ? 13.297 -11.953 -18.453 1 96.81 210 LYS A N 1
ATOM 1582 C CA . LYS A 1 210 ? 13.023 -12.117 -19.875 1 96.81 210 LYS A CA 1
ATOM 1583 C C . LYS A 1 210 ? 14.234 -12.703 -20.594 1 96.81 210 LYS A C 1
ATOM 1585 O O . LYS A 1 210 ? 14.078 -13.547 -21.484 1 96.81 210 LYS A O 1
ATOM 1590 N N . ASP A 1 211 ? 15.438 -12.258 -20.219 1 96.69 211 ASP A N 1
ATOM 1591 C CA . ASP A 1 211 ? 16.656 -12.719 -20.891 1 96.69 211 ASP A CA 1
ATOM 1592 C C . ASP A 1 211 ? 17.219 -13.969 -20.203 1 96.69 211 ASP A C 1
ATOM 1594 O O . ASP A 1 211 ? 18.281 -14.453 -20.578 1 96.69 211 ASP A O 1
ATOM 1598 N N . GLY A 1 212 ? 16.578 -14.414 -19.172 1 97.69 212 GLY A N 1
ATOM 1599 C CA . GLY A 1 212 ? 16.984 -15.641 -18.5 1 97.69 212 GLY A CA 1
ATOM 1600 C C . GLY A 1 212 ? 18.188 -15.461 -17.609 1 97.69 212 GLY A C 1
ATOM 1601 O O . GLY A 1 212 ? 18.828 -16.453 -17.219 1 97.69 212 GLY A O 1
ATOM 1602 N N . SER A 1 213 ? 18.5 -14.227 -17.234 1 97.94 213 SER A N 1
ATOM 1603 C CA . SER A 1 213 ? 19.719 -13.984 -16.469 1 97.94 213 SER A CA 1
ATOM 1604 C C . SER A 1 213 ? 19.484 -14.219 -14.977 1 97.94 213 SER A C 1
ATOM 1606 O O . SER A 1 213 ? 20.438 -14.453 -14.234 1 97.94 213 SER A O 1
ATOM 1608 N N . PHE A 1 214 ? 18.25 -14.086 -14.547 1 98.69 214 PHE A N 1
ATOM 1609 C CA . PHE A 1 214 ? 17.969 -14.305 -13.133 1 98.69 214 PHE A CA 1
ATOM 1610 C C . PHE A 1 214 ? 16.547 -14.773 -12.922 1 98.69 214 PHE A C 1
ATOM 1612 O O . PHE A 1 214 ? 15.719 -14.711 -13.844 1 98.69 214 PHE A O 1
ATOM 1619 N N . VAL A 1 215 ? 16.297 -15.297 -11.75 1 98.81 215 VAL A N 1
ATOM 1620 C CA . VAL A 1 215 ? 14.969 -15.688 -11.297 1 98.81 215 VAL A CA 1
ATOM 1621 C C . VAL A 1 215 ? 14.648 -15 -9.977 1 98.81 215 VAL A C 1
ATOM 1623 O O . VAL A 1 215 ? 15.523 -14.844 -9.117 1 98.81 215 VAL A O 1
ATOM 1626 N N . LEU A 1 216 ? 13.422 -14.477 -9.922 1 98.94 216 LEU A N 1
ATOM 1627 C CA . LEU A 1 216 ? 12.906 -13.883 -8.695 1 98.94 216 LEU A CA 1
ATOM 1628 C C . LEU A 1 216 ? 12.07 -14.883 -7.91 1 98.94 216 LEU A C 1
ATOM 1630 O O . LEU A 1 216 ? 11.336 -15.68 -8.5 1 98.94 216 LEU A O 1
ATOM 1634 N N . VAL A 1 217 ? 12.164 -14.844 -6.621 1 98.88 217 VAL A N 1
ATOM 1635 C CA . VAL A 1 217 ? 11.32 -15.664 -5.754 1 98.88 217 VAL A CA 1
ATOM 1636 C C . VAL A 1 217 ? 10.812 -14.828 -4.586 1 98.88 217 VAL A C 1
ATOM 1638 O O . VAL A 1 217 ? 11.586 -14.148 -3.914 1 98.88 217 VAL A O 1
ATOM 1641 N N . GLY A 1 218 ? 9.508 -14.867 -4.414 1 98.62 218 GLY A N 1
ATOM 1642 C CA . GLY A 1 218 ? 8.914 -14.156 -3.289 1 98.62 218 GLY A CA 1
ATOM 1643 C C . GLY A 1 218 ? 9.102 -14.875 -1.967 1 98.62 218 GLY A C 1
ATOM 1644 O O . GLY A 1 218 ? 9.023 -16.109 -1.907 1 98.62 218 GLY A O 1
ATOM 1645 N N . GLU A 1 219 ? 9.383 -14.172 -0.964 1 97.75 219 GLU A N 1
ATOM 1646 C CA . GLU A 1 219 ? 9.375 -14.672 0.408 1 97.75 219 GLU A CA 1
ATOM 1647 C C . GLU A 1 219 ? 8.195 -14.102 1.196 1 97.75 219 GLU A C 1
ATOM 1649 O O . GLU A 1 219 ? 8.25 -12.961 1.661 1 97.75 219 GLU A O 1
ATOM 1654 N N . TYR A 1 220 ? 7.23 -14.906 1.365 1 96.94 220 TYR A N 1
ATOM 1655 C CA . TYR A 1 220 ? 5.922 -14.484 1.862 1 96.94 220 TYR A CA 1
ATOM 1656 C C . TYR A 1 220 ? 6.043 -13.844 3.238 1 96.94 220 TYR A C 1
ATOM 1658 O O . TYR A 1 220 ? 5.562 -12.727 3.455 1 96.94 220 TYR A O 1
ATOM 1666 N N . ILE A 1 221 ? 6.703 -14.5 4.156 1 94.75 221 ILE A N 1
ATOM 1667 C CA . ILE A 1 221 ? 6.742 -14.055 5.543 1 94.75 221 ILE A CA 1
ATOM 1668 C C . ILE A 1 221 ? 7.711 -12.883 5.676 1 94.75 221 ILE A C 1
ATOM 1670 O O . ILE A 1 221 ? 7.477 -11.953 6.457 1 94.75 221 ILE A O 1
ATOM 1674 N N . ALA A 1 222 ? 8.789 -12.883 4.922 1 94.19 222 ALA A N 1
ATOM 1675 C CA . ALA A 1 222 ? 9.812 -11.844 5.027 1 94.19 222 ALA A CA 1
ATOM 1676 C C . ALA A 1 222 ? 9.391 -10.586 4.27 1 94.19 222 ALA A C 1
ATOM 1678 O O . ALA A 1 222 ? 10.062 -9.555 4.348 1 94.19 222 ALA A O 1
ATOM 1679 N N . CYS A 1 223 ? 8.344 -10.609 3.467 1 94.62 223 CYS A N 1
ATOM 1680 C CA . CYS A 1 223 ? 7.824 -9.469 2.717 1 94.62 223 CYS A CA 1
ATOM 1681 C C . CYS A 1 223 ? 8.891 -8.891 1.797 1 94.62 223 CYS A C 1
ATOM 1683 O O . CYS A 1 223 ? 9.156 -7.688 1.823 1 94.62 223 CYS A O 1
ATOM 1685 N N . ARG A 1 224 ? 9.445 -9.75 1.011 1 96.38 224 ARG A N 1
ATOM 1686 C CA . ARG A 1 224 ? 10.492 -9.344 0.072 1 96.38 224 ARG A CA 1
ATOM 1687 C C . ARG A 1 224 ? 10.57 -10.305 -1.108 1 96.38 224 ARG A C 1
ATOM 1689 O O . ARG A 1 224 ? 9.922 -11.359 -1.104 1 96.38 224 ARG A O 1
ATOM 1696 N N . ILE A 1 225 ? 11.281 -9.859 -2.094 1 98.56 225 ILE A N 1
ATOM 1697 C CA . ILE A 1 225 ? 11.625 -10.711 -3.225 1 98.56 225 ILE A CA 1
ATOM 1698 C C . ILE A 1 225 ? 13.141 -10.898 -3.285 1 98.56 225 ILE A C 1
ATOM 1700 O O . ILE A 1 225 ? 13.898 -9.938 -3.133 1 98.56 225 ILE A O 1
ATOM 1704 N N . THR A 1 226 ? 13.539 -12.102 -3.447 1 98.75 226 THR A N 1
ATOM 1705 C CA . THR A 1 226 ? 14.945 -12.469 -3.607 1 98.75 226 THR A CA 1
ATOM 1706 C C . THR A 1 226 ? 15.258 -12.773 -5.07 1 98.75 226 THR A C 1
ATOM 1708 O O . THR A 1 226 ? 14.469 -13.414 -5.762 1 98.75 226 THR A O 1
ATOM 1711 N N . ARG A 1 227 ? 16.406 -12.281 -5.48 1 98.81 227 ARG A N 1
ATOM 1712 C CA . ARG A 1 227 ? 16.906 -12.547 -6.824 1 98.81 227 ARG A CA 1
ATOM 1713 C C . ARG A 1 227 ? 18.016 -13.586 -6.793 1 98.81 227 ARG A C 1
ATOM 1715 O O . ARG A 1 227 ? 18.938 -13.5 -5.977 1 98.81 227 ARG A O 1
ATOM 1722 N N . TYR A 1 228 ? 17.906 -14.562 -7.582 1 98.88 228 TYR A N 1
ATOM 1723 C CA . TYR A 1 228 ? 18.938 -15.562 -7.812 1 98.88 228 TYR A CA 1
ATOM 1724 C C . TYR A 1 228 ? 19.484 -15.461 -9.227 1 98.88 228 TYR A C 1
ATOM 1726 O O . TYR A 1 228 ? 18.75 -15.633 -10.203 1 98.88 228 TYR A O 1
ATOM 1734 N N . TRP A 1 229 ? 20.797 -15.234 -9.367 1 98.75 229 TRP A N 1
ATOM 1735 C CA . TRP A 1 229 ? 21.422 -15.078 -10.672 1 98.75 229 TRP A CA 1
ATOM 1736 C C . TRP A 1 229 ? 21.688 -16.438 -11.312 1 98.75 229 TRP A C 1
ATOM 1738 O O . TRP A 1 229 ? 22.281 -17.312 -10.688 1 98.75 229 TRP A O 1
ATOM 1748 N N . LEU A 1 230 ? 21.266 -16.5 -12.555 1 98.31 230 LEU A N 1
ATOM 1749 C CA . LEU A 1 230 ? 21.406 -17.75 -13.289 1 98.31 230 LEU A CA 1
ATOM 1750 C C . LEU A 1 230 ? 22.641 -17.703 -14.195 1 98.31 230 LEU A C 1
ATOM 1752 O O . LEU A 1 230 ? 23.234 -18.75 -14.484 1 98.31 230 LEU A O 1
ATOM 1756 N N . LYS A 1 231 ? 22.875 -16.516 -14.688 1 97 231 LYS A N 1
ATOM 1757 C CA . LYS A 1 231 ? 23.969 -16.312 -15.625 1 97 231 LYS A CA 1
ATOM 1758 C C . LYS A 1 231 ? 24.797 -15.078 -15.234 1 97 231 LYS A C 1
ATOM 1760 O O . LYS A 1 231 ? 24.391 -14.297 -14.375 1 97 231 LYS A O 1
ATOM 1765 N N . GLY A 1 232 ? 25.969 -15.023 -15.914 1 96.75 232 GLY A N 1
ATOM 1766 C CA . GLY A 1 232 ? 26.797 -13.844 -15.734 1 96.75 232 GLY A CA 1
ATOM 1767 C C . GLY A 1 232 ? 27.766 -13.961 -14.57 1 96.75 232 GLY A C 1
ATOM 1768 O O . GLY A 1 232 ? 27.922 -15.039 -14 1 96.75 232 GLY A O 1
ATOM 1769 N N . PRO A 1 233 ? 28.391 -12.836 -14.188 1 97.38 233 PRO A N 1
ATOM 1770 C CA . PRO A 1 233 ? 29.438 -12.852 -13.164 1 97.38 233 PRO A CA 1
ATOM 1771 C C . PRO A 1 233 ? 28.906 -13.188 -11.773 1 97.38 233 PRO A C 1
ATOM 1773 O O . PRO A 1 233 ? 29.641 -13.68 -10.922 1 97.38 233 PRO A O 1
ATOM 1776 N N . LYS A 1 234 ? 27.641 -13.055 -11.555 1 97.75 234 LYS A N 1
ATOM 1777 C CA . LYS A 1 234 ? 27.062 -13.305 -10.234 1 97.75 234 LYS A CA 1
ATOM 1778 C C . LYS A 1 234 ? 26.328 -14.641 -10.203 1 97.75 234 LYS A C 1
ATOM 1780 O O . LYS A 1 234 ? 25.641 -14.953 -9.234 1 97.75 234 LYS A O 1
ATOM 1785 N N . ALA A 1 235 ? 26.484 -15.422 -11.164 1 97.88 235 ALA A N 1
ATOM 1786 C CA . ALA A 1 235 ? 25.75 -16.688 -11.25 1 97.88 235 ALA A CA 1
ATOM 1787 C C . ALA A 1 235 ? 25.875 -17.484 -9.961 1 97.88 235 ALA A C 1
ATOM 1789 O O . ALA A 1 235 ? 26.953 -17.547 -9.359 1 97.88 235 ALA A O 1
ATOM 1790 N N . THR A 1 236 ? 24.75 -18 -9.555 1 97.81 236 THR A N 1
ATOM 1791 C CA . THR A 1 236 ? 24.594 -18.906 -8.43 1 97.81 236 THR A CA 1
ATOM 1792 C C . THR A 1 236 ? 24.672 -18.141 -7.105 1 97.81 236 THR A C 1
ATOM 1794 O O . THR A 1 236 ? 24.875 -18.75 -6.047 1 97.81 236 THR A O 1
ATOM 1797 N N . THR A 1 237 ? 24.562 -16.828 -7.215 1 98.38 237 THR A N 1
ATOM 1798 C CA . THR A 1 237 ? 24.438 -16.016 -6.008 1 98.38 237 THR A CA 1
ATOM 1799 C C . THR A 1 237 ? 23.031 -15.43 -5.898 1 98.38 237 THR A C 1
ATOM 1801 O O . THR A 1 237 ? 22.266 -15.445 -6.871 1 98.38 237 THR A O 1
ATOM 1804 N N . SER A 1 238 ? 22.703 -15.07 -4.691 1 98.62 238 SER A N 1
ATOM 1805 C CA . SER A 1 238 ? 21.406 -14.461 -4.453 1 98.62 238 SER A CA 1
ATOM 1806 C C . SER A 1 238 ? 21.531 -13.148 -3.688 1 98.62 238 SER A C 1
ATOM 1808 O O . SER A 1 238 ? 22.547 -12.906 -3.037 1 98.62 238 SER A O 1
ATOM 1810 N N . GLU A 1 239 ? 20.594 -12.281 -3.82 1 98.25 239 GLU A N 1
ATOM 1811 C CA . GLU A 1 239 ? 20.5 -11.008 -3.107 1 98.25 239 GLU A CA 1
ATOM 1812 C C . GLU A 1 239 ? 19.047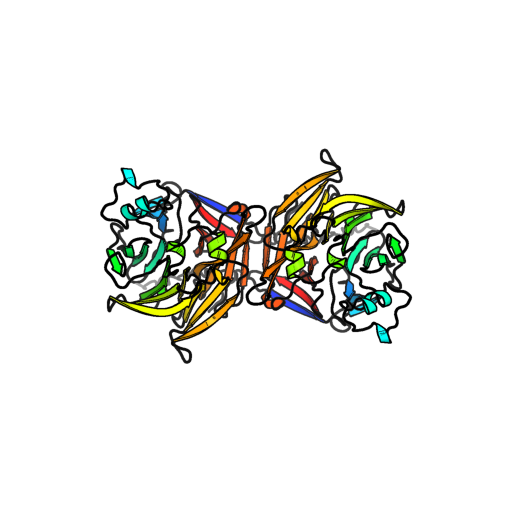 -10.57 -2.947 1 98.25 239 GLU A C 1
ATOM 1814 O O . GLU A 1 239 ? 18.156 -11.078 -3.639 1 98.25 239 GLU A O 1
ATOM 1819 N N . ILE A 1 240 ? 18.859 -9.664 -2.01 1 96.88 240 ILE A N 1
ATOM 1820 C CA . ILE A 1 240 ? 17.531 -9.07 -1.88 1 96.88 240 ILE A CA 1
ATOM 1821 C C . ILE A 1 240 ? 17.234 -8.18 -3.082 1 96.88 240 ILE A C 1
ATOM 1823 O O . ILE A 1 240 ? 18 -7.246 -3.367 1 96.88 240 ILE A O 1
ATOM 1827 N N . PHE A 1 241 ? 16.219 -8.5 -3.803 1 98 241 PHE A N 1
ATOM 1828 C CA . PHE A 1 241 ? 15.82 -7.754 -4.988 1 98 241 PHE A CA 1
ATOM 1829 C C . PHE A 1 241 ? 15.008 -6.523 -4.605 1 98 241 PHE A C 1
ATOM 1831 O O . PHE A 1 241 ? 15.25 -5.43 -5.117 1 98 241 PHE A O 1
ATOM 1838 N N . VAL A 1 242 ? 14.062 -6.672 -3.736 1 96.19 242 VAL A N 1
ATOM 1839 C CA . VAL A 1 242 ? 13.211 -5.566 -3.307 1 96.19 242 VAL A CA 1
ATOM 1840 C C . VAL A 1 242 ? 12.516 -5.93 -1.996 1 96.19 242 VAL A C 1
ATOM 1842 O O . VAL A 1 242 ? 12.117 -7.078 -1.797 1 96.19 242 VAL A O 1
ATOM 1845 N N . GLU A 1 243 ? 12.383 -4.965 -1.077 1 93.94 243 GLU A N 1
ATOM 1846 C CA . GLU A 1 243 ? 11.5 -5.055 0.084 1 93.94 243 GLU A CA 1
ATOM 1847 C C . GLU A 1 243 ? 10.086 -4.586 -0.254 1 93.94 243 GLU A C 1
ATOM 1849 O O . GLU A 1 243 ? 9.914 -3.633 -1.014 1 93.94 243 GLU A O 1
ATOM 1854 N N . LEU A 1 244 ? 9.125 -5.262 0.294 1 95.12 244 LEU A N 1
ATOM 1855 C CA . LEU A 1 244 ? 7.738 -4.961 -0.043 1 95.12 244 LEU A CA 1
ATOM 1856 C C . LEU A 1 244 ? 6.945 -4.57 1.201 1 95.12 244 LEU A C 1
ATOM 1858 O O . LEU A 1 244 ? 7.301 -4.961 2.316 1 95.12 244 LEU A O 1
ATOM 1862 N N . PRO A 1 245 ? 5.852 -3.811 1.021 1 93.69 245 PRO A N 1
ATOM 1863 C CA . PRO A 1 245 ? 5.039 -3.371 2.158 1 93.69 245 PRO A CA 1
ATOM 1864 C C . PRO A 1 245 ? 4.168 -4.488 2.729 1 93.69 245 PRO A C 1
ATOM 1866 O O . PRO A 1 245 ? 3.582 -4.332 3.803 1 93.69 245 PRO A O 1
ATOM 1869 N N . GLY A 1 246 ? 4.051 -5.539 2.066 1 95.38 246 GLY A N 1
ATOM 1870 C CA . GLY A 1 246 ? 3.232 -6.668 2.48 1 95.38 246 GLY A CA 1
ATOM 1871 C C . GLY A 1 246 ? 3.752 -8 1.979 1 95.38 246 GLY A C 1
ATOM 1872 O O . GLY A 1 246 ? 4.898 -8.102 1.54 1 95.38 246 GLY A O 1
ATOM 1873 N N . ASN A 1 247 ? 2.902 -9.039 2.102 1 96.69 247 ASN A N 1
ATOM 1874 C CA . ASN A 1 247 ? 3.271 -10.406 1.738 1 96.69 247 ASN A CA 1
ATOM 1875 C C . ASN A 1 247 ? 3.113 -10.648 0.24 1 96.69 247 ASN A C 1
ATOM 1877 O O . ASN A 1 247 ? 2.012 -10.539 -0.298 1 96.69 247 ASN A O 1
ATOM 1881 N N . PRO A 1 248 ? 4.23 -11 -0.381 1 98.31 248 PRO A N 1
ATOM 1882 C CA . PRO A 1 248 ? 4.121 -11.281 -1.813 1 98.31 248 PRO A CA 1
ATOM 1883 C C . PRO A 1 248 ? 3.57 -12.672 -2.098 1 98.31 248 PRO A C 1
ATOM 1885 O O . PRO A 1 248 ? 3.861 -13.617 -1.361 1 98.31 248 PRO A O 1
ATOM 1888 N N . ASP A 1 249 ? 2.773 -12.727 -3.125 1 98.12 249 ASP A N 1
ATOM 1889 C CA . ASP A 1 249 ? 2.344 -14.023 -3.645 1 98.12 249 ASP A CA 1
ATOM 1890 C C . ASP A 1 249 ? 2.936 -14.289 -5.027 1 98.12 249 ASP A C 1
ATOM 1892 O O . ASP A 1 249 ? 4.156 -14.242 -5.203 1 98.12 249 ASP A O 1
ATOM 1896 N N . ASN A 1 250 ? 2.133 -14.484 -6.027 1 98.75 250 ASN A N 1
ATOM 1897 C CA . ASN A 1 250 ? 2.705 -14.828 -7.324 1 98.75 250 ASN A CA 1
ATOM 1898 C C . ASN A 1 250 ? 3.363 -13.625 -7.984 1 98.75 250 ASN A C 1
ATOM 1900 O O . ASN A 1 250 ? 2.943 -12.484 -7.766 1 98.75 250 ASN A O 1
ATOM 1904 N N . ILE A 1 251 ? 4.406 -13.852 -8.734 1 98.88 251 ILE A N 1
ATOM 1905 C CA . ILE A 1 251 ? 5.129 -12.883 -9.547 1 98.88 251 ILE A CA 1
ATOM 1906 C C . ILE A 1 251 ? 4.961 -13.219 -11.031 1 98.88 251 ILE A C 1
ATOM 1908 O O . ILE A 1 251 ? 5.195 -14.359 -11.445 1 98.88 251 ILE A O 1
ATOM 1912 N N . LYS A 1 252 ? 4.539 -12.266 -11.812 1 98.69 252 LYS A N 1
ATOM 1913 C CA . LYS A 1 252 ? 4.336 -12.5 -13.234 1 98.69 252 LYS A CA 1
ATOM 1914 C C . LYS A 1 252 ? 5.109 -11.484 -14.078 1 98.69 252 LYS A C 1
ATOM 1916 O O . LYS A 1 252 ? 4.961 -10.273 -13.891 1 98.69 252 LYS A O 1
ATOM 1921 N N . ARG A 1 253 ? 5.898 -11.992 -14.977 1 98 253 ARG A N 1
ATOM 1922 C CA . ARG A 1 253 ? 6.688 -11.156 -15.875 1 98 253 ARG A CA 1
ATOM 1923 C C . ARG A 1 253 ? 5.805 -10.516 -16.938 1 98 253 ARG A C 1
ATOM 1925 O O . ARG A 1 253 ? 4.91 -11.164 -17.484 1 98 253 ARG A O 1
ATOM 1932 N N . THR A 1 254 ? 6.055 -9.258 -17.203 1 95.81 254 THR A N 1
ATOM 1933 C CA . THR A 1 254 ? 5.363 -8.578 -18.297 1 95.81 254 THR A CA 1
ATOM 1934 C C . THR A 1 254 ? 6.113 -8.766 -19.609 1 95.81 254 THR A C 1
ATOM 1936 O O . THR A 1 254 ? 7.258 -9.227 -19.609 1 95.81 254 THR A O 1
ATOM 1939 N N . LYS A 1 255 ? 5.469 -8.336 -20.656 1 92.06 255 LYS A N 1
ATOM 1940 C CA . LYS A 1 255 ? 6.086 -8.422 -21.969 1 92.06 255 LYS A CA 1
ATOM 1941 C C . LYS A 1 255 ? 7.332 -7.539 -22.047 1 92.06 255 LYS A C 1
ATOM 1943 O O . LYS A 1 255 ? 8.289 -7.879 -22.75 1 92.06 255 LYS A O 1
ATOM 1948 N N . SER A 1 256 ? 7.344 -6.379 -21.328 1 91.81 256 SER A N 1
ATOM 1949 C CA . SER A 1 256 ? 8.453 -5.434 -21.375 1 91.81 256 SER A CA 1
ATOM 1950 C C . SER A 1 256 ? 9.602 -5.879 -20.469 1 91.81 256 SER A C 1
ATOM 1952 O O . SER A 1 256 ? 10.703 -5.324 -20.531 1 91.81 256 SER A O 1
ATOM 1954 N N . GLY A 1 257 ? 9.352 -6.863 -19.656 1 96.06 257 GLY A N 1
ATOM 1955 C CA . GLY A 1 257 ? 10.414 -7.387 -18.812 1 96.06 257 GLY A CA 1
ATOM 1956 C C . GLY A 1 257 ? 10.297 -6.945 -17.359 1 96.06 257 GLY A C 1
ATOM 1957 O O . GLY A 1 257 ? 11.148 -7.281 -16.531 1 96.06 257 GLY A O 1
ATOM 1958 N N . ASP A 1 258 ? 9.25 -6.16 -17.062 1 97.12 258 ASP A N 1
ATOM 1959 C CA . ASP A 1 258 ? 8.938 -5.852 -15.664 1 97.12 258 ASP A CA 1
ATOM 1960 C C . ASP A 1 258 ? 8.195 -7.008 -15 1 97.12 258 ASP A C 1
ATOM 1962 O O . ASP A 1 258 ? 8 -8.062 -15.609 1 97.12 258 ASP A O 1
ATOM 1966 N N . PHE A 1 259 ? 7.832 -6.766 -13.719 1 98.56 259 PHE A N 1
ATOM 1967 C CA . PHE A 1 259 ? 7.16 -7.82 -12.969 1 98.56 259 PHE A CA 1
ATOM 1968 C C . PHE A 1 259 ? 5.961 -7.262 -12.211 1 98.56 259 PHE A C 1
ATOM 1970 O O . PHE A 1 259 ? 6.074 -6.234 -11.539 1 98.56 259 PHE A O 1
ATOM 1977 N N . TRP A 1 260 ? 4.855 -7.887 -12.352 1 98.5 260 TRP A N 1
ATOM 1978 C CA . TRP A 1 260 ? 3.742 -7.621 -11.445 1 98.5 260 TRP A CA 1
ATOM 1979 C C . TRP A 1 260 ? 3.74 -8.602 -10.281 1 98.5 260 TRP A C 1
ATOM 1981 O O . TRP A 1 260 ? 3.959 -9.805 -10.469 1 98.5 260 TRP A O 1
ATOM 1991 N N . VAL A 1 261 ? 3.516 -8.102 -9.102 1 98.75 261 VAL A N 1
ATOM 1992 C CA . VAL A 1 261 ? 3.473 -8.93 -7.906 1 98.75 261 VAL A CA 1
ATOM 1993 C C . VAL A 1 261 ? 2.213 -8.609 -7.102 1 98.75 261 VAL A C 1
ATOM 1995 O O . VAL A 1 261 ? 1.872 -7.441 -6.91 1 98.75 261 VAL A O 1
ATOM 1998 N N . ALA A 1 262 ? 1.458 -9.648 -6.758 1 98.69 262 ALA A N 1
ATOM 1999 C CA . ALA A 1 262 ? 0.42 -9.469 -5.746 1 98.69 262 ALA A CA 1
ATOM 2000 C C . ALA A 1 262 ? 1.031 -9.258 -4.363 1 98.69 262 ALA A C 1
ATOM 2002 O O . ALA A 1 262 ? 1.854 -10.062 -3.916 1 98.69 262 ALA A O 1
ATOM 2003 N N . VAL A 1 263 ? 0.704 -8.195 -3.74 1 98 263 VAL A N 1
ATOM 2004 C CA . VAL A 1 263 ? 1.21 -7.852 -2.416 1 98 263 VAL A CA 1
ATOM 2005 C C . VAL A 1 263 ? 0.042 -7.645 -1.454 1 98 263 VAL A C 1
ATOM 2007 O O . VAL A 1 263 ? -0.754 -6.719 -1.625 1 98 263 VAL A O 1
ATOM 2010 N N . ASN A 1 264 ? -0.038 -8.477 -0.398 1 97.31 264 ASN A N 1
ATOM 2011 C CA . ASN A 1 264 ? -1.149 -8.422 0.545 1 97.31 264 ASN A CA 1
ATOM 2012 C C . ASN A 1 264 ? -0.708 -7.887 1.902 1 97.31 264 ASN A C 1
ATOM 2014 O O . ASN A 1 264 ? 0.127 -8.492 2.574 1 97.31 264 ASN A O 1
ATOM 2018 N N . ILE A 1 265 ? -1.225 -6.766 2.256 1 95.12 265 ILE A N 1
ATOM 2019 C CA . ILE A 1 265 ? -0.959 -6.219 3.582 1 95.12 265 ILE A CA 1
ATOM 2020 C C . ILE A 1 265 ? -1.978 -6.766 4.578 1 95.12 265 ILE A C 1
ATOM 2022 O O . ILE A 1 265 ? -3.164 -6.445 4.504 1 95.12 265 ILE A O 1
ATOM 2026 N N . GLN A 1 266 ? -1.464 -7.516 5.539 1 91.62 266 GLN A N 1
ATOM 2027 C CA . GLN A 1 266 ? -2.324 -8.164 6.523 1 91.62 266 GLN A CA 1
ATOM 2028 C C . GLN A 1 266 ? -2.477 -7.301 7.773 1 91.62 266 GLN A C 1
ATOM 2030 O O . GLN A 1 266 ? -1.491 -6.781 8.297 1 91.62 266 GLN A O 1
ATOM 2035 N N . ARG A 1 267 ? -3.699 -7.129 8.133 1 83.38 267 ARG A N 1
ATOM 2036 C CA . ARG A 1 267 ? -4.016 -6.523 9.422 1 83.38 267 ARG A CA 1
ATOM 2037 C C . ARG A 1 267 ? -4.723 -7.52 10.336 1 83.38 267 ARG A C 1
ATOM 2039 O O . ARG A 1 267 ? -5.844 -7.949 10.047 1 83.38 267 ARG A O 1
ATOM 2046 N N . LEU A 1 268 ? -4.07 -7.863 11.422 1 78.19 268 LEU A N 1
ATOM 2047 C CA . LEU A 1 268 ? -4.582 -8.938 12.266 1 78.19 268 LEU A CA 1
ATOM 2048 C C . LEU A 1 268 ? -5.523 -8.391 13.328 1 78.19 268 LEU A C 1
ATOM 2050 O O . LEU A 1 268 ? -6.418 -9.102 13.797 1 78.19 268 LEU A O 1
ATOM 2054 N N . GLN A 1 269 ? -5.328 -7.129 13.727 1 73.12 269 GLN A N 1
ATOM 2055 C CA . GLN A 1 269 ? -6.148 -6.512 14.766 1 73.12 269 GLN A CA 1
ATOM 2056 C C . GLN A 1 269 ? -6.785 -5.219 14.273 1 73.12 269 GLN A C 1
ATOM 2058 O O . GLN A 1 269 ? -6.23 -4.539 13.406 1 73.12 269 GLN A O 1
ATOM 2063 N N . PRO A 1 270 ? -7.891 -4.883 14.828 1 67.31 270 PRO A N 1
ATOM 2064 C CA . PRO A 1 270 ? -8.664 -5.707 15.766 1 67.31 270 PRO A CA 1
ATOM 2065 C C . PRO A 1 270 ? -9.359 -6.875 15.07 1 67.31 270 PRO A C 1
ATOM 2067 O O . PRO A 1 270 ? -9.594 -7.918 15.695 1 67.31 270 PRO A O 1
ATOM 2070 N N . LYS A 1 271 ? -9.773 -6.594 13.758 1 74.38 271 LYS A N 1
ATOM 2071 C CA . LYS A 1 271 ? -10.328 -7.668 12.945 1 74.38 271 LYS A CA 1
ATOM 2072 C C . LYS A 1 271 ? -9.438 -7.969 11.742 1 74.38 271 LYS A C 1
ATOM 2074 O O . LYS A 1 271 ? -8.93 -7.051 11.102 1 74.38 271 LYS A O 1
ATOM 2079 N N . PRO A 1 272 ? -9.242 -9.281 11.562 1 81 272 PRO A N 1
ATOM 2080 C CA . PRO A 1 272 ? -8.398 -9.617 10.414 1 81 272 PRO A CA 1
ATOM 2081 C C . PRO A 1 272 ? -8.906 -9.008 9.109 1 81 272 PRO A C 1
ATOM 2083 O O . PRO A 1 272 ? -10.109 -9.039 8.836 1 81 272 PRO A O 1
ATOM 2086 N N . SER A 1 273 ? -8.062 -8.32 8.477 1 86.38 273 SER A N 1
ATOM 2087 C CA . SER A 1 273 ? -8.336 -7.711 7.184 1 86.38 273 SER A CA 1
ATOM 2088 C C . SER A 1 273 ? -7.113 -7.758 6.277 1 86.38 273 SER A C 1
ATOM 2090 O O . SER A 1 273 ? -5.988 -7.93 6.754 1 86.38 273 SER A O 1
ATOM 2092 N N . CYS A 1 274 ? -7.418 -7.77 4.992 1 93.06 274 CYS A N 1
ATOM 2093 C CA . CYS A 1 274 ? -6.336 -7.828 4.012 1 93.06 274 CYS A CA 1
ATOM 2094 C C . CYS A 1 274 ? -6.48 -6.719 2.979 1 93.06 274 CYS A C 1
ATOM 2096 O O . CYS A 1 274 ? -7.547 -6.547 2.391 1 93.06 274 CYS A O 1
ATOM 2098 N N . PHE A 1 275 ? -5.473 -5.945 2.885 1 94.44 275 PHE A N 1
ATOM 2099 C CA . PHE A 1 275 ? -5.398 -4.953 1.816 1 94.44 275 PHE A CA 1
ATOM 2100 C C . PHE A 1 275 ? -4.57 -5.477 0.648 1 94.44 275 PHE A C 1
ATOM 2102 O O . PHE A 1 275 ? -3.34 -5.488 0.71 1 94.44 275 PHE A O 1
ATOM 2109 N N . ALA A 1 276 ? -5.285 -5.801 -0.414 1 96.75 276 ALA A N 1
ATOM 2110 C CA . ALA A 1 276 ? -4.617 -6.379 -1.579 1 96.75 276 ALA A CA 1
ATOM 2111 C C . ALA A 1 276 ? -4.094 -5.285 -2.508 1 96.75 276 ALA A C 1
ATOM 2113 O O . ALA A 1 276 ? -4.848 -4.402 -2.922 1 96.75 276 ALA A O 1
ATOM 2114 N N . LEU A 1 277 ? -2.805 -5.387 -2.855 1 96.94 277 LEU A N 1
ATOM 2115 C CA . LEU A 1 277 ? -2.152 -4.496 -3.809 1 96.94 277 LEU A CA 1
ATOM 2116 C C . LEU A 1 277 ? -1.572 -5.285 -4.977 1 96.94 277 LEU A C 1
ATOM 2118 O O . LEU A 1 277 ? -1.287 -6.477 -4.848 1 96.94 277 LEU A O 1
ATOM 2122 N N . GLY A 1 278 ? -1.517 -4.641 -6.062 1 97.38 278 GLY A N 1
ATOM 2123 C CA . GLY A 1 278 ? -0.616 -5.008 -7.145 1 97.38 278 GLY A CA 1
ATOM 2124 C C . GLY A 1 278 ? 0.525 -4.027 -7.328 1 97.38 278 GLY A C 1
ATOM 2125 O O . GLY A 1 278 ? 0.302 -2.816 -7.414 1 97.38 278 GLY A O 1
ATOM 2126 N N . GLN A 1 279 ? 1.718 -4.547 -7.387 1 97.38 279 GLN A N 1
ATOM 2127 C CA . GLN A 1 279 ? 2.859 -3.668 -7.613 1 97.38 279 GLN A CA 1
ATOM 2128 C C . GLN A 1 279 ? 3.664 -4.113 -8.828 1 97.38 279 GLN A C 1
ATOM 2130 O O . GLN A 1 279 ? 4.008 -5.289 -8.953 1 97.38 279 GLN A O 1
ATOM 2135 N N . LYS A 1 280 ? 3.918 -3.143 -9.703 1 96.38 280 LYS A N 1
ATOM 2136 C CA . LYS A 1 280 ? 4.828 -3.363 -10.828 1 96.38 280 LYS A CA 1
ATOM 2137 C C . LYS A 1 280 ? 6.262 -3.01 -10.445 1 96.38 280 LYS A C 1
ATOM 2139 O O . LYS A 1 280 ? 6.527 -1.907 -9.961 1 96.38 280 LYS A O 1
ATOM 2144 N N . ILE A 1 281 ? 7.16 -3.932 -10.695 1 97.5 281 ILE A N 1
ATOM 2145 C CA . ILE A 1 281 ? 8.555 -3.758 -10.305 1 97.5 281 ILE A CA 1
ATOM 2146 C C . ILE A 1 281 ? 9.453 -3.873 -11.531 1 97.5 281 ILE A C 1
ATOM 2148 O O . ILE A 1 281 ? 9.312 -4.805 -12.328 1 97.5 281 ILE A O 1
ATOM 2152 N N . GLY A 1 282 ? 10.336 -2.938 -11.664 1 95.56 282 GLY A N 1
ATOM 2153 C CA . GLY A 1 282 ? 11.289 -2.988 -12.758 1 95.56 282 GLY A CA 1
ATOM 2154 C C . GLY A 1 282 ? 12.367 -4.035 -12.562 1 95.56 282 GLY A C 1
ATOM 2155 O O . GLY A 1 282 ? 12.516 -4.586 -11.469 1 95.56 282 GLY A O 1
ATOM 2156 N N . ALA A 1 283 ? 13.102 -4.266 -13.633 1 93.81 283 ALA A N 1
ATOM 2157 C CA . ALA A 1 283 ? 14.164 -5.273 -13.602 1 93.81 283 ALA A CA 1
ATOM 2158 C C . ALA A 1 283 ? 15.25 -4.898 -12.602 1 93.81 283 ALA A C 1
ATOM 2160 O O . ALA A 1 283 ? 16.062 -5.746 -12.211 1 93.81 283 ALA A O 1
ATOM 2161 N N . ASP A 1 284 ? 15.234 -3.641 -12.148 1 92.31 284 ASP A N 1
ATOM 2162 C CA . ASP A 1 284 ? 16.25 -3.186 -11.203 1 92.31 284 ASP A CA 1
ATOM 2163 C C . ASP A 1 284 ? 15.711 -3.207 -9.773 1 92.31 284 ASP A C 1
ATOM 2165 O O . ASP A 1 284 ? 16.406 -2.807 -8.836 1 92.31 284 ASP A O 1
ATOM 2169 N N . GLY A 1 285 ? 14.477 -3.547 -9.648 1 94.69 285 GLY A N 1
ATOM 2170 C CA . GLY A 1 285 ? 13.922 -3.695 -8.312 1 94.69 285 GLY A CA 1
ATOM 2171 C C . GLY A 1 285 ? 13.141 -2.48 -7.852 1 94.69 285 GLY A C 1
ATOM 2172 O O . GLY A 1 285 ? 12.633 -2.451 -6.73 1 94.69 285 GLY A O 1
ATOM 2173 N N . GLN A 1 286 ? 13.039 -1.501 -8.656 1 91.75 286 GLN A N 1
ATOM 2174 C CA . GLN A 1 286 ? 12.273 -0.309 -8.289 1 91.75 286 GLN A CA 1
ATOM 2175 C C . GLN A 1 286 ? 10.781 -0.54 -8.453 1 91.75 286 GLN A C 1
ATOM 2177 O O . GLN A 1 286 ? 10.328 -1.052 -9.484 1 91.75 286 GLN A O 1
ATOM 2182 N N . ILE A 1 287 ? 10.023 -0.176 -7.461 1 93.31 287 ILE A N 1
ATOM 2183 C CA . ILE A 1 287 ? 8.57 -0.232 -7.586 1 93.31 287 ILE A CA 1
ATOM 2184 C C . ILE A 1 287 ? 8.086 0.896 -8.5 1 93.31 287 ILE A C 1
ATOM 2186 O O . ILE A 1 287 ? 8.242 2.076 -8.164 1 93.31 287 ILE A O 1
ATOM 2190 N N . LEU A 1 288 ? 7.48 0.524 -9.57 1 91 288 LEU A N 1
ATOM 2191 C CA . LEU A 1 288 ? 7.125 1.484 -10.609 1 91 288 LEU A CA 1
ATOM 2192 C C . LEU A 1 288 ? 5.668 1.914 -10.477 1 91 288 LEU A C 1
ATOM 2194 O O . LEU A 1 288 ? 5.316 3.043 -10.828 1 91 288 LEU A O 1
ATOM 2198 N N . GLU A 1 289 ? 4.828 1.073 -10.094 1 91.5 289 GLU A N 1
ATOM 2199 C CA . GLU A 1 289 ? 3.389 1.299 -9.984 1 91.5 289 GLU A CA 1
ATOM 2200 C C . GLU A 1 289 ? 2.791 0.521 -8.82 1 91.5 289 GLU A C 1
ATOM 2202 O O . GLU A 1 289 ? 3.24 -0.584 -8.508 1 91.5 289 GLU A O 1
ATOM 2207 N N . THR A 1 290 ? 1.86 1.118 -8.172 1 93.5 290 THR A N 1
ATOM 2208 C CA . THR A 1 290 ? 1.079 0.454 -7.133 1 93.5 290 THR A CA 1
ATOM 2209 C C . THR A 1 290 ? -0.415 0.652 -7.371 1 93.5 290 THR A C 1
ATOM 2211 O O . THR A 1 290 ? -0.868 1.773 -7.609 1 93.5 290 THR A O 1
ATOM 2214 N N . VAL A 1 291 ? -1.134 -0.439 -7.379 1 93.38 291 VAL A N 1
ATOM 2215 C CA . VAL A 1 291 ? -2.584 -0.411 -7.543 1 93.38 291 VAL A CA 1
ATOM 2216 C C . VAL A 1 291 ? -3.254 -1.061 -6.332 1 93.38 291 VAL A C 1
ATOM 2218 O O . VAL A 1 291 ? -2.783 -2.084 -5.832 1 93.38 291 VAL A O 1
ATOM 2221 N N . ASN A 1 292 ? -4.309 -0.451 -5.879 1 92.62 292 ASN A N 1
ATOM 2222 C CA . ASN A 1 292 ? -5.082 -0.961 -4.75 1 92.62 292 ASN A CA 1
ATOM 2223 C C . ASN A 1 292 ? -6.336 -1.696 -5.215 1 92.62 292 ASN A C 1
ATOM 2225 O O . ASN A 1 292 ? -7.086 -1.187 -6.051 1 92.62 292 ASN A O 1
ATOM 2229 N N . PHE A 1 293 ? -6.527 -2.895 -4.621 1 94.62 293 PHE A N 1
ATOM 2230 C CA . PHE A 1 293 ? -7.676 -3.701 -5.023 1 94.62 293 PHE A CA 1
ATOM 2231 C C . PHE A 1 293 ? -8.594 -3.963 -3.84 1 94.62 293 PHE A C 1
ATOM 2233 O O . PHE A 1 293 ? -9.414 -4.883 -3.875 1 94.62 293 PHE A O 1
ATOM 2240 N N . TYR A 1 294 ? -8.438 -3.25 -2.793 1 90.56 294 TYR A N 1
ATOM 2241 C CA . TYR A 1 294 ? -9.195 -3.461 -1.566 1 90.56 294 TYR A CA 1
ATOM 2242 C C . TYR A 1 294 ? -10.695 -3.404 -1.835 1 90.56 294 TYR A C 1
ATOM 2244 O O . TYR A 1 294 ? -11.445 -4.266 -1.377 1 90.56 294 TYR A O 1
ATOM 2252 N N . ALA A 1 295 ? -11.148 -2.434 -2.586 1 86.75 295 ALA A N 1
ATOM 2253 C CA . ALA A 1 295 ? -12.57 -2.266 -2.854 1 86.75 295 ALA A CA 1
ATOM 2254 C C . ALA A 1 295 ? -13.117 -3.428 -3.678 1 86.75 295 ALA A C 1
ATOM 2256 O O . ALA A 1 295 ? -14.211 -3.936 -3.402 1 86.75 295 ALA A O 1
ATOM 2257 N N . GLU A 1 296 ? -12.398 -3.861 -4.637 1 91.12 296 GLU A N 1
ATOM 2258 C CA . GLU A 1 296 ? -12.844 -4.902 -5.559 1 91.12 296 GLU A CA 1
ATOM 2259 C C . GLU A 1 296 ? -12.875 -6.266 -4.875 1 91.12 296 GLU A C 1
ATOM 2261 O O . GLU A 1 296 ? -13.734 -7.098 -5.18 1 91.12 296 GLU A O 1
ATOM 2266 N N . TYR A 1 297 ? -12.023 -6.477 -3.932 1 92.5 297 TYR A N 1
ATOM 2267 C CA . TYR A 1 297 ? -11.898 -7.812 -3.357 1 92.5 297 TYR A CA 1
ATOM 2268 C C . TYR A 1 297 ? -12.367 -7.832 -1.908 1 92.5 297 TYR A C 1
ATOM 2270 O O . TYR A 1 297 ? -12.305 -8.867 -1.241 1 92.5 297 TYR A O 1
ATOM 2278 N N . ASN A 1 298 ? -12.914 -6.746 -1.414 1 86.56 298 ASN A N 1
ATOM 2279 C CA . ASN A 1 298 ? -13.547 -6.652 -0.103 1 86.56 298 ASN A CA 1
ATOM 2280 C C . ASN A 1 298 ? -12.688 -7.297 0.981 1 86.56 298 ASN A C 1
ATOM 2282 O O . ASN A 1 298 ? -13.148 -8.18 1.701 1 86.56 298 ASN A O 1
ATOM 2286 N N . ALA A 1 299 ? -11.445 -6.945 1.089 1 85.94 299 ALA A N 1
ATOM 2287 C CA . ALA A 1 299 ? -10.5 -7.305 2.137 1 85.94 299 ALA A CA 1
ATOM 2288 C C . ALA A 1 299 ? -10.031 -8.75 1.979 1 85.94 299 ALA A C 1
ATOM 2290 O O . ALA A 1 299 ? -9.555 -9.367 2.938 1 85.94 299 ALA A O 1
ATOM 2291 N N . THR A 1 300 ? -10.266 -9.359 0.798 1 91.06 300 THR A N 1
ATOM 2292 C CA . THR A 1 300 ? -9.727 -10.672 0.475 1 91.06 300 THR A CA 1
ATOM 2293 C C . THR A 1 300 ? -8.383 -10.555 -0.239 1 91.06 300 THR A C 1
ATOM 2295 O O . THR A 1 300 ? -8.164 -9.609 -0.999 1 91.06 300 THR A O 1
ATOM 2298 N N . SER A 1 301 ? -7.551 -11.523 0.013 1 95.12 301 SER A N 1
ATOM 2299 C CA . SER A 1 301 ? -6.219 -11.5 -0.581 1 95.12 301 SER A CA 1
ATOM 2300 C C . SER A 1 301 ? -6.273 -11.812 -2.074 1 95.12 301 SER A C 1
ATOM 2302 O O . SER A 1 301 ? -7.191 -12.492 -2.539 1 95.12 301 SER A O 1
ATOM 2304 N N . VAL A 1 302 ? -5.363 -11.273 -2.795 1 97.56 302 VAL A N 1
ATOM 2305 C CA . VAL A 1 302 ? -5.133 -11.547 -4.211 1 97.56 302 VAL A CA 1
ATOM 2306 C C . VAL A 1 302 ? -3.867 -12.383 -4.375 1 97.56 302 VAL A C 1
ATOM 2308 O O . VAL A 1 302 ? -2.836 -12.086 -3.768 1 97.56 302 VAL A O 1
ATOM 2311 N N . ALA A 1 303 ? -3.973 -13.43 -5.156 1 98.12 303 ALA A N 1
ATOM 2312 C CA . ALA A 1 303 ? -2.854 -14.359 -5.305 1 98.12 303 ALA A CA 1
ATOM 2313 C C . ALA A 1 303 ? -1.968 -13.961 -6.484 1 98.12 303 ALA A C 1
ATOM 2315 O O . ALA A 1 303 ? -0.763 -14.227 -6.48 1 98.12 303 ALA A O 1
ATOM 2316 N N . GLU A 1 304 ? -2.559 -13.383 -7.449 1 98.69 304 GLU A N 1
ATOM 2317 C CA . GLU A 1 304 ? -1.795 -13.062 -8.648 1 98.69 304 GLU A CA 1
ATOM 2318 C C . GLU A 1 304 ? -2.354 -11.812 -9.336 1 98.69 304 GLU A C 1
ATOM 2320 O O . GLU A 1 304 ? -3.564 -11.586 -9.328 1 98.69 304 GLU A O 1
ATOM 2325 N N . VAL A 1 305 ? -1.493 -11.031 -9.844 1 98.31 305 VAL A N 1
ATOM 2326 C CA . VAL A 1 305 ? -1.77 -9.938 -10.781 1 98.31 305 VAL A CA 1
ATOM 2327 C C . VAL A 1 305 ? -0.997 -10.164 -12.078 1 98.31 305 VAL A C 1
ATOM 2329 O O . VAL A 1 305 ? 0.236 -10.172 -12.078 1 98.31 305 VAL A O 1
ATOM 2332 N N . GLN A 1 306 ? -1.709 -10.32 -13.125 1 98 306 GLN A N 1
ATOM 2333 C CA . GLN A 1 306 ? -1.06 -10.578 -14.406 1 98 306 GLN A CA 1
ATOM 2334 C C . GLN A 1 306 ? -1.614 -9.664 -15.5 1 98 306 GLN A C 1
ATOM 2336 O O . GLN A 1 306 ? -2.826 -9.617 -15.719 1 98 306 GLN A O 1
ATOM 2341 N N . GLU A 1 307 ? -0.696 -9 -16.125 1 95.94 307 GLU A N 1
ATOM 2342 C CA . GLU A 1 307 ? -1.058 -8.141 -17.234 1 95.94 307 GLU A CA 1
ATOM 2343 C C . GLU A 1 307 ? -1.14 -8.93 -18.547 1 95.94 307 GLU A C 1
ATOM 2345 O O . GLU A 1 307 ? -0.236 -9.703 -18.859 1 95.94 307 GLU A O 1
ATOM 2350 N N . HIS A 1 308 ? -2.205 -8.766 -19.234 1 95.06 308 HIS A N 1
ATOM 2351 C CA . HIS A 1 308 ? -2.393 -9.383 -20.547 1 95.06 308 HIS A CA 1
ATOM 2352 C C . HIS A 1 308 ? -3.203 -8.484 -21.469 1 95.06 308 HIS A C 1
ATOM 2354 O O . HIS A 1 308 ? -4.387 -8.242 -21.234 1 95.06 308 HIS A O 1
ATOM 2360 N N . HIS A 1 309 ? -2.584 -7.949 -22.5 1 90.12 309 HIS A N 1
ATOM 2361 C CA . HIS A 1 309 ? -3.191 -7.082 -23.516 1 90.12 309 HIS A CA 1
ATOM 2362 C C . HIS A 1 309 ? -3.861 -5.875 -22.859 1 90.12 309 HIS A C 1
ATOM 2364 O O . HIS A 1 309 ? -5.02 -5.57 -23.156 1 90.12 309 HIS A O 1
ATOM 2370 N N . GLY A 1 310 ? -3.184 -5.309 -21.969 1 86.31 310 GLY A N 1
ATOM 2371 C CA . GLY A 1 310 ? -3.623 -4.051 -21.375 1 86.31 310 GLY A CA 1
ATOM 2372 C C . GLY A 1 310 ? -4.578 -4.238 -20.219 1 86.31 310 GLY A C 1
ATOM 2373 O O . GLY A 1 310 ? -4.973 -3.268 -19.562 1 86.31 310 GLY A O 1
ATOM 2374 N N . LEU A 1 311 ? -4.969 -5.469 -19.969 1 93.31 311 LEU A N 1
ATOM 2375 C CA . LEU A 1 311 ? -5.836 -5.793 -18.844 1 93.31 311 LEU A CA 1
ATOM 2376 C C . LEU A 1 311 ? -5.047 -6.461 -17.719 1 93.31 311 LEU A C 1
ATOM 2378 O O . LEU A 1 311 ? -4.023 -7.102 -17.984 1 93.31 311 LEU A O 1
ATOM 2382 N N . MET A 1 312 ? -5.512 -6.191 -16.547 1 95.69 312 MET A N 1
ATOM 2383 C CA . MET A 1 312 ? -4.938 -6.891 -15.398 1 95.69 312 MET A CA 1
ATOM 2384 C C . MET A 1 312 ? -5.875 -7.992 -14.914 1 95.69 312 MET A C 1
ATOM 2386 O O . MET A 1 312 ? -7.016 -7.719 -14.539 1 95.69 312 MET A O 1
ATOM 2390 N N . TYR A 1 313 ? -5.418 -9.172 -14.906 1 97.88 313 TYR A N 1
ATOM 2391 C CA . TYR A 1 313 ? -6.16 -10.312 -14.375 1 97.88 313 TYR A CA 1
ATOM 2392 C C . TYR A 1 313 ? -5.738 -10.625 -12.945 1 97.88 313 TYR A C 1
ATOM 2394 O O . TYR A 1 313 ? -4.555 -10.82 -12.672 1 97.88 313 TYR A O 1
ATOM 2402 N N . LEU A 1 314 ? -6.695 -10.664 -12.062 1 98.25 314 LEU A N 1
ATOM 2403 C CA . LEU A 1 314 ? -6.461 -10.867 -10.641 1 98.25 314 LEU A CA 1
ATOM 2404 C C . LEU A 1 314 ? -7.059 -12.195 -10.172 1 98.25 314 LEU A C 1
ATOM 2406 O O . LEU A 1 314 ? -8.234 -12.477 -10.438 1 98.25 314 LEU A O 1
ATOM 2410 N N . SER A 1 315 ? -6.273 -12.945 -9.484 1 97.94 315 SER A N 1
ATOM 2411 C CA . SER A 1 315 ? -6.777 -14.203 -8.938 1 97.94 315 SER A CA 1
ATOM 2412 C C . SER A 1 315 ? -6.816 -14.164 -7.414 1 97.94 315 SER A C 1
ATOM 2414 O O . SER A 1 315 ? -6.145 -13.336 -6.793 1 97.94 315 SER A O 1
ATOM 2416 N N . SER A 1 316 ? -7.645 -15.008 -6.887 1 96.69 316 SER A N 1
ATOM 2417 C CA . SER A 1 316 ? -7.734 -15.234 -5.449 1 96.69 316 SER A CA 1
ATOM 2418 C C . SER A 1 316 ? -8.18 -16.656 -5.145 1 96.69 316 SER A C 1
ATOM 2420 O O . SER A 1 316 ? -9.117 -17.172 -5.766 1 96.69 316 SER A O 1
ATOM 2422 N N . THR A 1 317 ? -7.496 -17.219 -4.156 1 93.69 317 THR A N 1
ATOM 2423 C CA . THR A 1 317 ? -7.867 -18.594 -3.783 1 93.69 317 THR A CA 1
ATOM 2424 C C . THR A 1 317 ? -9.18 -18.594 -2.998 1 93.69 317 THR A C 1
ATOM 2426 O O . THR A 1 317 ? -9.781 -19.656 -2.807 1 93.69 317 THR A O 1
ATOM 2429 N N . ASN A 1 318 ? -9.656 -17.438 -2.656 1 92 318 ASN A N 1
ATOM 2430 C CA . ASN A 1 318 ? -10.812 -17.344 -1.775 1 92 318 ASN A CA 1
ATOM 2431 C C . ASN A 1 318 ? -12.016 -16.734 -2.488 1 92 318 ASN A C 1
ATOM 2433 O O . ASN A 1 318 ? -13.078 -16.547 -1.888 1 92 318 ASN A O 1
ATOM 2437 N N . ALA A 1 319 ? -11.805 -16.422 -3.721 1 93.31 319 ALA A N 1
ATOM 2438 C CA . ALA A 1 319 ? -12.891 -15.828 -4.492 1 93.31 319 ALA A CA 1
ATOM 2439 C C . ALA A 1 319 ? -13.438 -16.812 -5.52 1 93.31 319 ALA A C 1
ATOM 2441 O O . ALA A 1 319 ? -12.719 -17.719 -5.961 1 93.31 319 ALA A O 1
ATOM 2442 N N . ASN A 1 320 ? -14.633 -16.609 -5.93 1 93.88 320 ASN A N 1
ATOM 2443 C CA . ASN A 1 320 ? -15.258 -17.469 -6.934 1 93.88 320 ASN A CA 1
ATOM 2444 C C . ASN A 1 320 ? -15.352 -16.766 -8.289 1 93.88 320 ASN A C 1
ATOM 2446 O O . ASN A 1 320 ? -16.281 -17.031 -9.055 1 93.88 320 ASN A O 1
ATOM 2450 N N . PHE A 1 321 ? -14.484 -15.852 -8.492 1 96.31 321 PHE A N 1
ATOM 2451 C CA . PHE A 1 321 ? -14.422 -15.141 -9.766 1 96.31 321 PHE A CA 1
ATOM 2452 C C . PHE A 1 321 ? -12.984 -14.805 -10.133 1 96.31 321 PHE A C 1
ATOM 2454 O O . PHE A 1 321 ? -12.109 -14.781 -9.258 1 96.31 321 PHE A O 1
ATOM 2461 N N . ALA A 1 322 ? -12.75 -14.641 -11.383 1 97.12 322 ALA A N 1
ATOM 2462 C CA . ALA A 1 322 ? -11.547 -13.992 -11.898 1 97.12 322 ALA A CA 1
ATOM 2463 C C . ALA A 1 322 ? -11.766 -12.492 -12.078 1 97.12 322 ALA A C 1
ATOM 2465 O O . ALA A 1 322 ? -12.68 -12.078 -12.797 1 97.12 322 ALA A O 1
ATOM 2466 N N . GLY A 1 323 ? -10.938 -11.734 -11.438 1 97.5 323 GLY A N 1
ATOM 2467 C CA . GLY A 1 323 ? -11.07 -10.297 -11.602 1 97.5 323 GLY A CA 1
ATOM 2468 C C . GLY A 1 323 ? -10.344 -9.766 -12.82 1 97.5 323 GLY A C 1
ATOM 2469 O O . GLY A 1 323 ? -9.211 -10.172 -13.102 1 97.5 323 GLY A O 1
ATOM 2470 N N . VAL A 1 324 ? -11.016 -8.93 -13.539 1 97.06 324 VAL A N 1
ATOM 2471 C CA . VAL A 1 324 ? -10.414 -8.227 -14.664 1 97.06 324 VAL A CA 1
ATOM 2472 C C . VAL A 1 324 ? -10.461 -6.719 -14.422 1 97.06 324 VAL A C 1
ATOM 2474 O O . VAL A 1 324 ? -11.539 -6.121 -14.375 1 97.06 324 VAL A O 1
ATOM 2477 N N . TYR A 1 325 ? -9.266 -6.188 -14.258 1 94.44 325 TYR A N 1
ATOM 2478 C CA . TYR A 1 325 ? -9.109 -4.773 -13.93 1 94.44 325 TYR A CA 1
ATOM 2479 C C . TYR A 1 325 ? -8.539 -3.998 -15.102 1 94.44 325 TYR A C 1
ATOM 2481 O O . TYR A 1 325 ? -7.547 -4.414 -15.711 1 94.44 325 TYR A O 1
ATOM 2489 N N . GLU A 1 326 ? -9.211 -2.938 -15.477 1 87.56 326 GLU A N 1
ATOM 2490 C CA . GLU A 1 326 ? -8.773 -2.094 -16.594 1 87.56 326 GLU A CA 1
ATOM 2491 C C . GLU A 1 326 ? -8.641 -0.638 -16.156 1 87.56 326 GLU A C 1
ATOM 2493 O O . GLU A 1 326 ? -9.562 -0.074 -15.562 1 87.56 326 GLU A O 1
ATOM 2498 N N . VAL A 1 327 ? -7.387 -0.203 -16.312 1 68.25 327 VAL A N 1
ATOM 2499 C CA . VAL A 1 327 ? -7.238 1.234 -16.109 1 68.25 327 VAL A CA 1
ATOM 2500 C C . VAL A 1 327 ? -7.512 1.97 -17.422 1 68.25 327 VAL A C 1
ATOM 2502 O O . VAL A 1 327 ? -6.867 1.7 -18.438 1 68.25 327 VAL A O 1
ATOM 2505 N N . LEU A 1 328 ? -8.664 2.566 -17.641 1 58.84 328 LEU A N 1
ATOM 2506 C CA . LEU A 1 328 ? -9.023 3.268 -18.875 1 58.84 328 LEU A CA 1
ATOM 2507 C C . LEU A 1 328 ? -8.336 4.625 -18.953 1 58.84 328 LEU A C 1
ATOM 2509 O O . LEU A 1 328 ? -7.895 5.16 -17.922 1 58.84 328 LEU A O 1
ATOM 2513 N N . LYS A 1 329 ? -8.438 5.242 -20.219 1 53.12 329 LYS A N 1
ATOM 2514 C CA . LYS A 1 329 ? -7.805 6.473 -20.688 1 53.12 329 LYS A CA 1
ATOM 2515 C C . LYS A 1 329 ? -8.086 7.633 -19.75 1 53.12 329 LYS A C 1
ATOM 2517 O O . LYS A 1 329 ? -9.219 7.812 -19.281 1 53.12 329 LYS A O 1
ATOM 2522 N N . CYS A 1 330 ? -6.988 8.016 -19.078 1 52.38 330 CYS A N 1
ATOM 2523 C CA . CYS A 1 330 ? -7.074 9.273 -18.344 1 52.38 330 CYS A CA 1
ATOM 2524 C C . CYS A 1 330 ? -7.5 10.406 -19.266 1 52.38 330 CYS A C 1
ATOM 2526 O O . CYS A 1 330 ? -6.992 10.531 -20.375 1 52.38 330 CYS A O 1
ATOM 2528 N N . SER A 1 331 ? -8.766 10.625 -19.531 1 45.91 331 SER A N 1
ATOM 2529 C CA . SER A 1 331 ? -9.211 11.664 -20.453 1 45.91 331 SER A CA 1
ATOM 2530 C C . SER A 1 331 ? -8.773 13.047 -19.969 1 45.91 331 SER A C 1
ATOM 2532 O O . SER A 1 331 ? -8.883 13.359 -18.781 1 45.91 331 SER A O 1
ATOM 2534 N N . ASP A 1 332 ? -7.973 13.625 -20.797 1 43.12 332 ASP A N 1
ATOM 2535 C CA . ASP A 1 332 ? -7.68 15.039 -20.609 1 43.12 332 ASP A CA 1
ATOM 2536 C C . ASP A 1 332 ? -8.961 15.875 -20.609 1 43.12 332 ASP A C 1
ATOM 2538 O O . ASP A 1 332 ? -8.906 17.109 -20.609 1 43.12 332 ASP A O 1
ATOM 2542 N N . LYS A 1 333 ? -10.008 15.375 -21.203 1 44.03 333 LYS A N 1
ATOM 2543 C CA . LYS A 1 333 ? -11.078 16.344 -21.438 1 44.03 333 LYS A CA 1
ATOM 2544 C C . LYS A 1 333 ? -11.586 16.938 -20.125 1 44.03 333 LYS A C 1
ATOM 2546 O O . LYS A 1 333 ? -11.852 16.203 -19.172 1 44.03 333 LYS A O 1
ATOM 2551 N N . PRO A 1 334 ? -11.734 18.25 -20.109 1 35.53 334 PRO A N 1
ATOM 2552 C CA . PRO A 1 334 ? -12.398 18.984 -19.016 1 35.53 334 PRO A CA 1
ATOM 2553 C C . PRO A 1 334 ? -13.805 18.484 -18.734 1 35.53 334 PRO A C 1
ATOM 2555 O O . PRO A 1 334 ? -14.57 18.219 -19.672 1 35.53 334 PRO A O 1
ATOM 2558 N N . VAL A 1 335 ? -14.031 17.828 -17.672 1 30.44 335 VAL A N 1
ATOM 2559 C CA . VAL A 1 335 ? -15.438 17.547 -17.406 1 30.44 335 VAL A CA 1
ATOM 2560 C C . VAL A 1 335 ? -16.25 18.828 -17.438 1 30.44 335 VAL A C 1
ATOM 2562 O O . VAL A 1 335 ? -15.977 19.766 -16.672 1 30.44 335 VAL A O 1
ATOM 2565 N N . GLN A 1 336 ? -17.016 19.094 -18.453 1 30.53 336 GLN A N 1
ATOM 2566 C CA . GLN A 1 336 ? -18 20.156 -18.516 1 30.53 336 GLN A CA 1
ATOM 2567 C C . GLN A 1 336 ? -19.016 20.031 -17.375 1 30.53 336 GLN A C 1
ATOM 2569 O O . GLN A 1 336 ? -19.766 19.047 -17.297 1 30.53 336 GLN A O 1
ATOM 2574 N N . VAL A 1 337 ? -18.734 20.578 -16.312 1 23.28 337 VAL A N 1
ATOM 2575 C CA . VAL A 1 337 ? -19.828 20.75 -15.367 1 23.28 337 VAL A CA 1
ATOM 2576 C C . VAL A 1 337 ? -20.734 21.891 -15.828 1 23.28 337 VAL A C 1
ATOM 2578 O O . VAL A 1 337 ? -20.266 22.953 -16.234 1 23.28 337 VAL A O 1
ATOM 2581 N N . MET B 1 1 ? 2.043 -8.594 -69.062 1 34.22 1 MET B N 1
ATOM 2582 C CA . MET B 1 1 ? 1.352 -8.883 -67.812 1 34.22 1 MET B CA 1
ATOM 2583 C C . MET B 1 1 ? 2.213 -8.5 -66.625 1 34.22 1 MET B C 1
ATOM 2585 O O . MET B 1 1 ? 3.277 -9.086 -66.375 1 34.22 1 MET B O 1
ATOM 2589 N N . VAL B 1 2 ? 2.219 -7.223 -66.25 1 44.19 2 VAL B N 1
ATOM 2590 C CA . VAL B 1 2 ? 3.043 -6.551 -65.25 1 44.19 2 VAL B CA 1
ATOM 2591 C C . VAL B 1 2 ? 2.645 -7.016 -63.844 1 44.19 2 VAL B C 1
ATOM 2593 O O . VAL B 1 2 ? 1.464 -6.988 -63.469 1 44.19 2 VAL B O 1
ATOM 2596 N N . PRO B 1 3 ? 3.486 -7.805 -63.125 1 41.69 3 PRO B N 1
ATOM 2597 C CA . PRO B 1 3 ? 3.207 -8.32 -61.781 1 41.69 3 PRO B CA 1
ATOM 2598 C C . PRO B 1 3 ? 3.035 -7.215 -60.75 1 41.69 3 PRO B C 1
ATOM 2600 O O . PRO B 1 3 ? 3.852 -6.293 -60.688 1 41.69 3 PRO B O 1
ATOM 2603 N N . ILE B 1 4 ? 1.795 -6.902 -60.344 1 42.38 4 ILE B N 1
ATOM 2604 C CA . ILE B 1 4 ? 1.465 -5.961 -59.281 1 42.38 4 ILE B CA 1
ATOM 2605 C C . ILE B 1 4 ? 1.982 -6.492 -57.938 1 42.38 4 ILE B C 1
ATOM 2607 O O . ILE B 1 4 ? 1.581 -7.57 -57.5 1 42.38 4 ILE B O 1
ATOM 2611 N N . PHE B 1 5 ? 3.154 -6.066 -57.5 1 40.38 5 PHE B N 1
ATOM 2612 C CA . PHE B 1 5 ? 3.727 -6.301 -56.156 1 40.38 5 PHE B CA 1
ATOM 2613 C C . PHE B 1 5 ? 2.846 -5.695 -55.094 1 40.38 5 PHE B C 1
ATOM 2615 O O . PHE B 1 5 ? 2.688 -4.477 -55 1 40.38 5 PHE B O 1
ATOM 2622 N N . LEU B 1 6 ? 1.854 -6.453 -54.594 1 36.06 6 LEU B N 1
ATOM 2623 C CA . LEU B 1 6 ? 1.094 -6.016 -53.438 1 36.06 6 LEU B CA 1
ATOM 2624 C C . LEU B 1 6 ? 1.973 -6 -52.188 1 36.06 6 LEU B C 1
ATOM 2626 O O . LEU B 1 6 ? 2.455 -7.047 -51.75 1 36.06 6 LEU B O 1
ATOM 2630 N N . LEU B 1 7 ? 2.559 -4.859 -51.875 1 34.44 7 LEU B N 1
ATOM 2631 C CA . LEU B 1 7 ? 3.242 -4.625 -50.594 1 34.44 7 LEU B CA 1
ATOM 2632 C C . LEU B 1 7 ? 2.264 -4.707 -49.438 1 34.44 7 LEU B C 1
ATOM 2634 O O . LEU B 1 7 ? 1.351 -3.887 -49.312 1 34.44 7 LEU B O 1
ATOM 2638 N N . PHE B 1 8 ? 2.096 -5.879 -48.875 1 35.12 8 PHE B N 1
ATOM 2639 C CA . PHE B 1 8 ? 1.384 -6 -47.594 1 35.12 8 PHE B CA 1
ATOM 2640 C C . PHE B 1 8 ? 2.148 -5.309 -46.469 1 35.12 8 PHE B C 1
ATOM 2642 O O . PHE B 1 8 ? 3.258 -5.715 -46.125 1 35.12 8 PHE B O 1
ATOM 2649 N N . LEU B 1 9 ? 1.78 -4.074 -46.188 1 33.59 9 LEU B N 1
ATOM 2650 C CA . LEU B 1 9 ? 2.211 -3.396 -44.969 1 33.59 9 LEU B CA 1
ATOM 2651 C C . LEU B 1 9 ? 1.681 -4.113 -43.719 1 33.59 9 LEU B C 1
ATOM 2653 O O . LEU B 1 9 ? 0.468 -4.18 -43.531 1 33.59 9 LEU B O 1
ATOM 2657 N N . PHE B 1 10 ? 2.488 -4.961 -43.188 1 31.58 10 PHE B N 1
ATOM 2658 C CA . PHE B 1 10 ? 2.225 -5.492 -41.875 1 31.58 10 PHE B CA 1
ATOM 2659 C C . PHE B 1 10 ? 2.234 -4.383 -40.812 1 31.58 10 PHE B C 1
ATOM 2661 O O . PHE B 1 10 ? 3.256 -3.723 -40.625 1 31.58 10 PHE B O 1
ATOM 2668 N N . CYS B 1 11 ? 1.063 -3.84 -40.5 1 32.41 11 CYS B N 1
ATOM 2669 C CA . CYS B 1 11 ? 0.882 -3.002 -39.312 1 32.41 11 CYS B CA 1
ATOM 2670 C C . CYS B 1 11 ? 1.184 -3.783 -38.031 1 32.41 11 CYS B C 1
ATOM 2672 O O . CYS B 1 11 ? 0.46 -4.723 -37.688 1 32.41 11 CYS B O 1
ATOM 2674 N N . PHE B 1 12 ? 2.396 -3.834 -37.719 1 32.59 12 PHE B N 1
ATOM 2675 C CA . PHE B 1 12 ? 2.688 -4.336 -36.375 1 32.59 12 PHE B CA 1
ATOM 2676 C C . PHE B 1 12 ? 1.954 -3.521 -35.312 1 32.59 12 PHE B C 1
ATOM 2678 O O . PHE B 1 12 ? 2.043 -2.291 -35.281 1 32.59 12 PHE B O 1
ATOM 2685 N N . PRO B 1 13 ? 0.868 -4.086 -34.812 1 34.16 13 PRO B N 1
ATOM 2686 C CA . PRO B 1 13 ? 0.26 -3.363 -33.719 1 34.16 13 PRO B CA 1
ATOM 2687 C C . PRO B 1 13 ? 1.254 -3.07 -32.594 1 34.16 13 PRO B C 1
ATOM 2689 O O . PRO B 1 13 ? 1.938 -3.979 -32.094 1 34.16 13 PRO B O 1
ATOM 2692 N N . PHE B 1 14 ? 1.838 -1.88 -32.625 1 33.97 14 PHE B N 1
ATOM 2693 C CA . PHE B 1 14 ? 2.6 -1.288 -31.547 1 33.97 14 PHE B CA 1
ATOM 2694 C C . PHE B 1 14 ? 1.749 -1.185 -30.281 1 33.97 14 PHE B C 1
ATOM 2696 O O . PHE B 1 14 ? 0.801 -0.398 -30.234 1 33.97 14 PHE B O 1
ATOM 2703 N N . ASN B 1 15 ? 1.545 -2.268 -29.688 1 32.78 15 ASN B N 1
ATOM 2704 C CA . ASN B 1 15 ? 0.892 -2.176 -28.375 1 32.78 15 ASN B CA 1
ATOM 2705 C C . ASN B 1 15 ? 1.756 -1.426 -27.375 1 32.78 15 ASN B C 1
ATOM 2707 O O . ASN B 1 15 ? 2.646 -2.012 -26.75 1 32.78 15 ASN B O 1
ATOM 2711 N N . ALA B 1 16 ? 2.041 -0.145 -27.672 1 36.94 16 ALA B N 1
ATOM 2712 C CA . ALA B 1 16 ? 2.756 0.729 -26.734 1 36.94 16 ALA B CA 1
ATOM 2713 C C . ALA B 1 16 ? 2.01 0.851 -25.422 1 36.94 16 ALA B C 1
ATOM 2715 O O . ALA B 1 16 ? 0.932 1.448 -25.359 1 36.94 16 ALA B O 1
ATOM 2716 N N . GLY B 1 17 ? 2.211 0.052 -24.609 1 40.97 17 GLY B N 1
ATOM 2717 C CA . GLY B 1 17 ? 1.695 0.341 -23.281 1 40.97 17 GLY B CA 1
ATOM 2718 C C . GLY B 1 17 ? 2.133 1.694 -22.75 1 40.97 17 GLY B C 1
ATOM 2719 O O . GLY B 1 17 ? 3.295 2.078 -22.906 1 40.97 17 GLY B O 1
ATOM 2720 N N . ALA B 1 18 ? 1.304 2.531 -22.578 1 44.59 18 ALA B N 1
ATOM 2721 C CA . ALA B 1 18 ? 1.569 3.887 -22.094 1 44.59 18 ALA B CA 1
ATOM 2722 C C . ALA B 1 18 ? 2.459 3.873 -20.859 1 44.59 18 ALA B C 1
ATOM 2724 O O . ALA B 1 18 ? 2.146 3.201 -19.875 1 44.59 18 ALA B O 1
ATOM 2725 N N . ARG B 1 19 ? 3.746 4.043 -21.047 1 52.56 19 ARG B N 1
ATOM 2726 C CA . ARG B 1 19 ? 4.621 4.254 -19.906 1 52.56 19 ARG B CA 1
ATOM 2727 C C . ARG B 1 19 ? 4.418 5.641 -19.297 1 52.56 19 ARG B C 1
ATOM 2729 O O . ARG B 1 19 ? 4.473 6.645 -20.016 1 52.56 19 ARG B O 1
ATOM 2736 N N . CYS B 1 20 ? 3.775 5.613 -18.156 1 59.53 20 CYS B N 1
ATOM 2737 C CA . CYS B 1 20 ? 3.688 6.891 -17.469 1 59.53 20 CYS B CA 1
ATOM 2738 C C . CYS B 1 20 ? 5.027 7.27 -16.844 1 59.53 20 CYS B C 1
ATOM 2740 O O . CYS B 1 20 ? 5.676 6.441 -16.203 1 59.53 20 CYS B O 1
ATOM 2742 N N . PHE B 1 21 ? 5.535 8.406 -17.328 1 63.5 21 PHE B N 1
ATOM 2743 C CA . PHE B 1 21 ? 6.781 8.914 -16.781 1 63.5 21 PHE B CA 1
ATOM 2744 C C . PHE B 1 21 ? 6.527 9.664 -15.469 1 63.5 21 PHE B C 1
ATOM 2746 O O . PHE B 1 21 ? 5.508 10.336 -15.328 1 63.5 21 PHE B O 1
ATOM 2753 N N . ARG B 1 22 ? 7.297 9.273 -14.445 1 80 22 ARG B N 1
ATOM 2754 C CA . ARG B 1 22 ? 7.23 9.969 -13.164 1 80 22 ARG B CA 1
ATOM 2755 C C . ARG B 1 22 ? 8.508 10.758 -12.906 1 80 22 ARG B C 1
ATOM 2757 O O . ARG B 1 22 ? 9.586 10.375 -13.367 1 80 22 ARG B O 1
ATOM 2764 N N . SER B 1 23 ? 8.312 11.914 -12.406 1 87.56 23 SER B N 1
ATOM 2765 C CA . SER B 1 23 ? 9.453 12.727 -11.992 1 87.56 23 SER B CA 1
ATOM 2766 C C . SER B 1 23 ? 9.344 13.117 -10.523 1 87.56 23 SER B C 1
ATOM 2768 O O . SER B 1 23 ? 8.242 13.25 -9.992 1 87.56 23 SER B O 1
ATOM 2770 N N . PHE B 1 24 ? 10.5 13.219 -9.898 1 93.56 24 PHE B N 1
ATOM 2771 C CA . PHE B 1 24 ? 10.609 13.617 -8.5 1 93.56 24 PHE B CA 1
ATOM 2772 C C . PHE B 1 24 ? 11.711 14.656 -8.32 1 93.56 24 PHE B C 1
ATOM 2774 O O . PHE B 1 24 ? 12.844 14.453 -8.75 1 93.56 24 PHE B O 1
ATOM 2781 N N . LYS B 1 25 ? 11.32 15.781 -7.719 1 95.56 25 LYS B N 1
ATOM 2782 C CA . LYS B 1 25 ? 12.258 16.875 -7.43 1 95.56 25 LYS B CA 1
ATOM 2783 C C . LYS B 1 25 ? 12.281 17.188 -5.938 1 95.56 25 LYS B C 1
ATOM 2785 O O . LYS B 1 25 ? 11.242 17.156 -5.273 1 95.56 25 LYS B O 1
ATOM 2790 N N . LYS B 1 26 ? 13.43 17.531 -5.492 1 96.75 26 LYS B N 1
ATOM 2791 C CA . LYS B 1 26 ? 13.594 17.938 -4.102 1 96.75 26 LYS B CA 1
ATOM 2792 C C . LYS B 1 26 ? 13.781 19.453 -3.996 1 96.75 26 LYS B C 1
ATOM 2794 O O . LYS B 1 26 ? 14.656 20.031 -4.656 1 96.75 26 LYS B O 1
ATOM 2799 N N . LEU B 1 27 ? 12.945 20.094 -3.297 1 97.88 27 LEU B N 1
ATOM 2800 C CA . LEU B 1 27 ? 13.188 21.469 -2.883 1 97.88 27 LEU B CA 1
ATOM 2801 C C . LEU B 1 27 ? 13.875 21.516 -1.523 1 97.88 27 LEU B C 1
ATOM 2803 O O . LEU B 1 27 ? 13.266 21.188 -0.502 1 97.88 27 LEU B O 1
ATOM 2807 N N . GLN B 1 28 ? 15.047 21.969 -1.51 1 96.81 28 GLN B N 1
ATOM 2808 C CA . GLN B 1 28 ? 15.859 21.906 -0.299 1 96.81 28 GLN B CA 1
ATOM 2809 C C . GLN B 1 28 ? 15.305 22.828 0.781 1 96.81 28 GLN B C 1
ATOM 2811 O O . GLN B 1 28 ? 15.062 24.016 0.531 1 96.81 28 GLN B O 1
ATOM 2816 N N . LEU B 1 29 ? 15.141 22.297 1.932 1 96.75 29 LEU B N 1
ATOM 2817 C CA . LEU B 1 29 ? 14.703 23.078 3.092 1 96.75 29 LEU B CA 1
ATOM 2818 C C . LEU B 1 29 ? 15.906 23.547 3.906 1 96.75 29 LEU B C 1
ATOM 2820 O O . LEU B 1 29 ? 16.953 22.891 3.928 1 96.75 29 LEU B O 1
ATOM 2824 N N . PRO B 1 30 ? 15.703 24.625 4.598 1 94.31 30 PRO B N 1
ATOM 2825 C CA . PRO B 1 30 ? 16.812 25.094 5.43 1 94.31 30 PRO B CA 1
ATOM 2826 C C . PRO B 1 30 ? 17 24.266 6.699 1 94.31 30 PRO B C 1
ATOM 2828 O O . PRO B 1 30 ? 18.047 24.328 7.336 1 94.31 30 PRO B O 1
ATOM 2831 N N . ALA B 1 31 ? 16.031 23.547 7.086 1 93.25 31 ALA B N 1
ATOM 2832 C CA . ALA B 1 31 ? 16.062 22.609 8.203 1 93.25 31 ALA B CA 1
ATOM 2833 C C . ALA B 1 31 ? 15.062 21.469 8 1 93.25 31 ALA B C 1
ATOM 2835 O O . ALA B 1 31 ? 14.18 21.562 7.148 1 93.25 31 ALA B O 1
ATOM 2836 N N . VAL B 1 32 ? 15.172 20.438 8.797 1 92.12 32 VAL B N 1
ATOM 2837 C CA . VAL B 1 32 ? 14.242 19.312 8.719 1 92.12 32 VAL B CA 1
ATOM 2838 C C . VAL B 1 32 ? 12.906 19.703 9.344 1 92.12 32 VAL B C 1
ATOM 2840 O O . VAL B 1 32 ? 12.812 20.703 10.047 1 92.12 32 VAL B O 1
ATOM 2843 N N . GLY B 1 33 ? 11.898 18.938 8.984 1 89.19 33 GLY B N 1
ATOM 2844 C CA . GLY B 1 33 ? 10.766 18.984 9.891 1 89.19 33 GLY B CA 1
ATOM 2845 C C . GLY B 1 33 ? 9.469 19.375 9.211 1 89.19 33 GLY B C 1
ATOM 2846 O O . GLY B 1 33 ? 8.492 19.734 9.875 1 89.19 33 GLY B O 1
ATOM 2847 N N . SER B 1 34 ? 9.367 19.359 7.965 1 94.06 34 SER B N 1
ATOM 2848 C CA . SER B 1 34 ? 8.148 19.75 7.266 1 94.06 34 SER B CA 1
ATOM 2849 C C . SER B 1 34 ? 7.023 18.75 7.531 1 94.06 34 SER B C 1
ATOM 2851 O O . SER B 1 34 ? 7.121 17.578 7.148 1 94.06 34 SER B O 1
ATOM 2853 N N . GLU B 1 35 ? 6.031 19.266 8.242 1 96.19 35 GLU B N 1
ATOM 2854 C CA . GLU B 1 35 ? 4.875 18.438 8.562 1 96.19 35 GLU B CA 1
ATOM 2855 C C . GLU B 1 35 ? 3.746 18.656 7.559 1 96.19 35 GLU B C 1
ATOM 2857 O O . GLU B 1 35 ? 2.992 17.734 7.254 1 96.19 35 GLU B O 1
ATOM 2862 N N . SER B 1 36 ? 3.658 19.844 7.113 1 98.19 36 SER B N 1
ATOM 2863 C CA . SER B 1 36 ? 2.518 20.219 6.289 1 98.19 36 SER B CA 1
ATOM 2864 C C . SER B 1 36 ? 2.896 21.328 5.305 1 98.19 36 SER B C 1
ATOM 2866 O O . SER B 1 36 ? 3.865 22.047 5.523 1 98.19 36 SER B O 1
ATOM 2868 N N . TYR B 1 37 ? 2.137 21.406 4.254 1 98.38 37 TYR B N 1
ATOM 2869 C CA . TYR B 1 37 ? 2.26 22.5 3.301 1 98.38 37 TYR B CA 1
ATOM 2870 C C . TYR B 1 37 ? 0.972 23.312 3.234 1 98.38 37 TYR B C 1
ATOM 2872 O O . TYR B 1 37 ? -0.111 22.797 3.516 1 98.38 37 TYR B O 1
ATOM 2880 N N . ALA B 1 38 ? 1.144 24.547 2.898 1 98.38 38 ALA B N 1
ATOM 2881 C CA . ALA B 1 38 ? 0.02 25.438 2.6 1 98.38 38 ALA B CA 1
ATOM 2882 C C . ALA B 1 38 ? 0.323 26.312 1.393 1 98.38 38 ALA B C 1
ATOM 2884 O O . ALA B 1 38 ? 1.487 26.578 1.084 1 98.38 38 ALA B O 1
ATOM 2885 N N . PHE B 1 39 ? -0.695 26.688 0.696 1 97.94 39 PHE B N 1
ATOM 2886 C CA . PHE B 1 39 ? -0.644 27.609 -0.425 1 97.94 39 PHE B CA 1
ATOM 2887 C C . PHE B 1 39 ? -1.623 28.766 -0.219 1 97.94 39 PHE B C 1
ATOM 2889 O O . PHE B 1 39 ? -2.748 28.547 0.24 1 97.94 39 PHE B O 1
ATOM 2896 N N . ASP B 1 40 ? -1.205 29.906 -0.556 1 96.81 40 ASP B N 1
ATOM 2897 C CA . ASP B 1 40 ? -2.061 31.062 -0.289 1 96.81 40 ASP B CA 1
ATOM 2898 C C . ASP B 1 40 ? -3.109 31.234 -1.386 1 96.81 40 ASP B C 1
ATOM 2900 O O . ASP B 1 40 ? -3.199 30.406 -2.299 1 96.81 40 ASP B O 1
ATOM 2904 N N . SER B 1 41 ? -3.93 32.281 -1.244 1 93.75 41 SER B N 1
ATOM 2905 C CA . SER B 1 41 ? -5.074 32.469 -2.133 1 93.75 41 SER B CA 1
ATOM 2906 C C . SER B 1 41 ? -4.621 32.781 -3.555 1 93.75 41 SER B C 1
ATOM 2908 O O . SER B 1 41 ? -5.414 32.688 -4.496 1 93.75 41 SER B O 1
ATOM 2910 N N . HIS B 1 42 ? -3.395 33.156 -3.727 1 93.69 42 HIS B N 1
ATOM 2911 C CA . HIS B 1 42 ? -2.846 33.406 -5.055 1 93.69 42 HIS B CA 1
ATOM 2912 C C . HIS B 1 42 ? -2.098 32.188 -5.59 1 93.69 42 HIS B C 1
ATOM 2914 O O . HIS B 1 42 ? -1.355 32.281 -6.57 1 93.69 42 HIS B O 1
ATOM 2920 N N . ASN B 1 43 ? -2.209 31.109 -4.863 1 92.5 43 ASN B N 1
ATOM 2921 C CA . ASN B 1 43 ? -1.601 29.844 -5.23 1 92.5 43 ASN B CA 1
ATOM 2922 C C . ASN B 1 43 ? -0.081 29.891 -5.109 1 92.5 43 ASN B C 1
ATOM 2924 O O . ASN B 1 43 ? 0.627 29.172 -5.82 1 92.5 43 ASN B O 1
ATOM 2928 N N . VAL B 1 44 ? 0.33 30.812 -4.309 1 94.12 44 VAL B N 1
ATOM 2929 C CA . VAL B 1 44 ? 1.764 30.938 -4.066 1 94.12 44 VAL B CA 1
ATOM 2930 C C . VAL B 1 44 ? 2.174 30.031 -2.91 1 94.12 44 VAL B C 1
ATOM 2932 O O . VAL B 1 44 ? 1.444 29.906 -1.924 1 94.12 44 VAL B O 1
ATOM 2935 N N . GLY B 1 45 ? 3.361 29.484 -3 1 96 45 GLY B N 1
ATOM 2936 C CA . GLY B 1 45 ? 3.955 28.578 -2.039 1 96 45 GLY B CA 1
ATOM 2937 C C . GLY B 1 45 ? 4.879 27.547 -2.678 1 96 45 GLY B C 1
ATOM 2938 O O . GLY B 1 45 ? 5.352 27.75 -3.799 1 96 45 GLY B O 1
ATOM 2939 N N . PRO B 1 46 ? 5.082 26.438 -1.872 1 98.12 46 PRO B N 1
ATOM 2940 C CA . PRO B 1 46 ? 4.5 26.031 -0.591 1 98.12 46 PRO B CA 1
ATOM 2941 C C . PRO B 1 46 ? 5.09 26.797 0.594 1 98.12 46 PRO B C 1
ATOM 2943 O O . PRO B 1 46 ? 6.246 27.219 0.544 1 98.12 46 PRO B O 1
ATOM 2946 N N . TYR B 1 47 ? 4.211 27.031 1.596 1 98.75 47 TYR B N 1
ATOM 2947 C CA . TYR B 1 47 ? 4.617 27.375 2.953 1 98.75 47 TYR B CA 1
ATOM 2948 C C . TYR B 1 47 ? 4.727 26.141 3.824 1 98.75 47 TYR B C 1
ATOM 2950 O O . TYR B 1 47 ? 3.947 25.188 3.668 1 98.75 47 TYR B O 1
ATOM 2958 N N . THR B 1 48 ? 5.688 26.125 4.75 1 98.62 48 THR B N 1
ATOM 2959 C CA . THR B 1 48 ? 5.793 24.969 5.625 1 98.62 48 THR B CA 1
ATOM 2960 C C . THR B 1 48 ? 6.516 25.328 6.918 1 98.62 48 THR B C 1
ATOM 2962 O O . THR B 1 48 ? 7.23 26.328 6.977 1 98.62 48 THR B O 1
ATOM 2965 N N . GLY B 1 49 ? 6.23 24.578 7.934 1 97.25 49 GLY B N 1
ATOM 2966 C CA . GLY B 1 49 ? 6.953 24.688 9.188 1 97.25 49 GLY B CA 1
ATOM 2967 C C . GLY B 1 49 ? 8.195 23.812 9.25 1 97.25 49 GLY B C 1
ATOM 2968 O O . GLY B 1 49 ? 8.273 22.797 8.57 1 97.25 49 GLY B O 1
ATOM 2969 N N . LEU B 1 50 ? 9.125 24.25 10.086 1 96.19 50 LEU B N 1
ATOM 2970 C CA . LEU B 1 50 ? 10.367 23.516 10.297 1 96.19 50 LEU B CA 1
ATOM 2971 C C . LEU B 1 50 ? 10.516 23.109 11.766 1 96.19 50 LEU B C 1
ATOM 2973 O O . LEU B 1 50 ? 9.844 23.656 12.633 1 96.19 50 LEU B O 1
ATOM 2977 N N . SER B 1 51 ? 11.43 22.219 11.953 1 93.31 51 SER B N 1
ATOM 2978 C CA . SER B 1 51 ? 11.68 21.75 13.305 1 93.31 51 SER B CA 1
ATOM 2979 C C . SER B 1 51 ? 12.266 22.844 14.188 1 93.31 51 SER B C 1
ATOM 2981 O O . SER B 1 51 ? 12.219 22.75 15.414 1 93.31 51 SER B O 1
ATOM 2983 N N . ASP B 1 52 ? 12.758 23.891 13.57 1 93.12 52 ASP B N 1
ATOM 2984 C CA . ASP B 1 52 ? 13.438 24.922 14.344 1 93.12 52 ASP B CA 1
ATOM 2985 C C . ASP B 1 52 ? 12.484 26.078 14.656 1 93.12 52 ASP B C 1
ATOM 2987 O O . ASP B 1 52 ? 12.93 27.172 15.016 1 93.12 52 ASP B O 1
ATOM 2991 N N . GLY B 1 53 ? 11.195 25.891 14.344 1 93 53 GLY B N 1
ATOM 2992 C CA . GLY B 1 53 ? 10.18 26.844 14.766 1 93 53 GLY B CA 1
ATOM 2993 C C . GLY B 1 53 ? 9.812 27.844 13.688 1 93 53 GLY B C 1
ATOM 2994 O O . GLY B 1 53 ? 8.805 28.547 13.797 1 93 53 GLY B O 1
ATOM 2995 N N . ARG B 1 54 ? 10.594 27.906 12.664 1 96.38 54 ARG B N 1
ATOM 2996 C CA . ARG B 1 54 ? 10.312 28.828 11.578 1 96.38 54 ARG B CA 1
ATOM 2997 C C . ARG B 1 54 ? 9.219 28.297 10.656 1 96.38 54 ARG B C 1
ATOM 2999 O O . ARG B 1 54 ? 9.047 27.078 10.539 1 96.38 54 ARG B O 1
ATOM 3006 N N . ILE B 1 55 ? 8.477 29.156 10.125 1 98.38 55 ILE B N 1
ATOM 3007 C CA . ILE B 1 55 ? 7.66 28.922 8.938 1 98.38 55 ILE B CA 1
ATOM 3008 C C . ILE B 1 55 ? 8.32 29.578 7.719 1 98.38 55 ILE B C 1
ATOM 3010 O O . ILE B 1 55 ? 8.68 30.75 7.75 1 98.38 55 ILE B O 1
ATOM 3014 N N . VAL B 1 56 ? 8.5 28.812 6.684 1 98.5 56 VAL B N 1
ATOM 3015 C CA . VAL B 1 56 ? 9.211 29.312 5.516 1 98.5 56 VAL B CA 1
ATOM 3016 C C . VAL B 1 56 ? 8.32 29.219 4.281 1 98.5 56 VAL B C 1
ATOM 3018 O O . VAL B 1 56 ? 7.316 28.5 4.281 1 98.5 56 VAL B O 1
ATOM 3021 N N . LYS B 1 57 ? 8.641 30.016 3.338 1 98.38 57 LYS B N 1
ATOM 3022 C CA . LYS B 1 57 ? 7.934 30.078 2.062 1 98.38 57 LYS B CA 1
ATOM 3023 C C . LYS B 1 57 ? 8.898 29.906 0.891 1 98.38 57 LYS B C 1
ATOM 3025 O O . LYS B 1 57 ? 9.984 30.484 0.887 1 98.38 57 LYS B O 1
ATOM 3030 N N . TYR B 1 58 ? 8.453 29.109 -0.1 1 98.38 58 TYR B N 1
ATOM 3031 C CA . TYR B 1 58 ? 9.281 28.891 -1.28 1 98.38 58 TYR B CA 1
ATOM 3032 C C . TYR B 1 58 ? 9.141 30.047 -2.264 1 98.38 58 TYR B C 1
ATOM 3034 O O . TYR B 1 58 ? 8.023 30.438 -2.627 1 98.38 58 TYR B O 1
ATOM 3042 N N . GLN B 1 59 ? 10.305 30.547 -2.691 1 96.81 59 GLN B N 1
ATOM 3043 C CA . GLN B 1 59 ? 10.305 31.688 -3.605 1 96.81 59 GLN B CA 1
ATOM 3044 C C . GLN B 1 59 ? 10.969 31.328 -4.93 1 96.81 59 GLN B C 1
ATOM 3046 O O . GLN B 1 59 ? 11.664 32.156 -5.523 1 96.81 59 GLN B O 1
ATOM 3051 N N . GLY B 1 60 ? 10.984 30.094 -5.281 1 95.44 60 GLY B N 1
ATOM 3052 C CA . GLY B 1 60 ? 11.539 29.688 -6.566 1 95.44 60 GLY B CA 1
ATOM 3053 C C . GLY B 1 60 ? 12.922 29.078 -6.457 1 95.44 60 GLY B C 1
ATOM 3054 O O . GLY B 1 60 ? 13.531 29.094 -5.387 1 95.44 60 GLY B O 1
ATOM 3055 N N . PRO B 1 61 ? 13.398 28.578 -7.594 1 94.19 61 PRO B N 1
ATOM 3056 C CA . PRO B 1 61 ? 14.648 27.828 -7.578 1 94.19 61 PRO B CA 1
ATOM 3057 C C . PRO B 1 61 ? 15.859 28.688 -7.27 1 94.19 61 PRO B C 1
ATOM 3059 O O . PRO B 1 61 ? 16.844 28.219 -6.691 1 94.19 61 PRO B O 1
ATOM 3062 N N . GLU B 1 62 ? 15.859 29.922 -7.594 1 95.81 62 GLU B N 1
ATOM 3063 C CA . GLU B 1 62 ? 17 30.797 -7.375 1 95.81 62 GLU B CA 1
ATOM 3064 C C . GLU B 1 62 ? 17.125 31.188 -5.906 1 95.81 62 GLU B C 1
ATOM 3066 O O . GLU B 1 62 ? 18.219 31.188 -5.348 1 95.81 62 GLU B O 1
ATOM 3071 N N . THR B 1 63 ? 16.031 31.391 -5.277 1 96.81 63 THR B N 1
ATOM 3072 C CA . THR B 1 63 ? 16.031 31.906 -3.91 1 96.81 63 THR B CA 1
ATOM 3073 C C . THR B 1 63 ? 15.797 30.766 -2.912 1 96.81 63 THR B C 1
ATOM 3075 O O . THR B 1 63 ? 16.344 30.797 -1.805 1 96.81 63 THR B O 1
ATOM 3078 N N . GLY B 1 64 ? 15 29.828 -3.301 1 97.62 64 GLY B N 1
ATOM 3079 C CA . GLY B 1 64 ? 14.625 28.75 -2.391 1 97.62 64 GLY B CA 1
ATOM 3080 C C . GLY B 1 64 ? 13.609 29.188 -1.349 1 97.62 64 GLY B C 1
ATOM 3081 O O . GLY B 1 64 ? 12.695 29.953 -1.645 1 97.62 64 GLY B O 1
ATOM 3082 N N . PHE B 1 65 ? 13.742 28.609 -0.14 1 98.06 65 PHE B N 1
ATOM 3083 C CA . PHE B 1 65 ? 12.836 28.938 0.952 1 98.06 65 PHE B CA 1
ATOM 3084 C C . PHE B 1 65 ? 13.359 30.125 1.753 1 98.06 65 PHE B C 1
ATOM 3086 O O . PHE B 1 65 ? 14.555 30.219 2.031 1 98.06 65 PHE B O 1
ATOM 3093 N N . VAL B 1 66 ? 12.43 30.984 2.1 1 97.81 66 VAL B N 1
ATOM 3094 C CA . VAL B 1 66 ? 12.766 32.125 2.938 1 97.81 66 VAL B CA 1
ATOM 3095 C C . VAL B 1 66 ? 11.852 32.156 4.164 1 97.81 66 VAL B C 1
ATOM 3097 O O . VAL B 1 66 ? 10.719 31.672 4.117 1 97.81 66 VAL B O 1
ATOM 3100 N N . GLU B 1 67 ? 12.344 32.719 5.227 1 97.81 67 GLU B N 1
ATOM 3101 C CA . GLU B 1 67 ? 11.562 32.812 6.453 1 97.81 67 GLU B CA 1
ATOM 3102 C C . GLU B 1 67 ? 10.32 33.688 6.238 1 97.81 67 GLU B C 1
ATOM 3104 O O . GLU B 1 67 ? 10.398 34.75 5.668 1 97.81 67 GLU B O 1
ATOM 3109 N N . PHE B 1 68 ? 9.234 33.156 6.68 1 98.44 68 PHE B N 1
ATOM 3110 C CA . PHE B 1 68 ? 7.965 33.875 6.57 1 98.44 68 PHE B CA 1
ATOM 3111 C C . PHE B 1 68 ? 7.457 34.281 7.945 1 98.44 68 PHE B C 1
ATOM 3113 O O . PHE B 1 68 ? 6.953 35.406 8.117 1 98.44 68 PHE B O 1
ATOM 3120 N N . ALA B 1 69 ? 7.602 33.375 8.906 1 98.62 69 ALA B N 1
ATOM 3121 C CA . ALA B 1 69 ? 7.07 33.625 10.242 1 98.62 69 ALA B CA 1
ATOM 3122 C C . ALA B 1 69 ? 7.77 32.75 11.281 1 98.62 69 ALA B C 1
ATOM 3124 O O . ALA B 1 69 ? 8.531 31.859 10.938 1 98.62 69 ALA B O 1
ATOM 3125 N N . THR B 1 70 ? 7.574 33.062 12.547 1 97.56 70 THR B N 1
ATOM 3126 C CA . THR B 1 70 ? 7.992 32.25 13.688 1 97.56 70 THR B CA 1
ATOM 3127 C C . THR B 1 70 ? 6.863 32.156 14.711 1 97.56 70 THR B C 1
ATOM 3129 O O . THR B 1 70 ? 5.926 32.938 14.703 1 97.56 70 THR B O 1
ATOM 3132 N N . THR B 1 71 ? 6.977 31.141 15.531 1 95.25 71 THR B N 1
ATOM 3133 C CA . THR B 1 71 ? 5.879 30.891 16.469 1 95.25 71 THR B CA 1
ATOM 3134 C C . THR B 1 71 ? 6.266 31.312 17.875 1 95.25 71 THR B C 1
ATOM 3136 O O . THR B 1 71 ? 5.395 31.531 18.719 1 95.25 71 THR B O 1
ATOM 3139 N N . SER B 1 72 ? 7.52 31.438 18.125 1 93.94 72 SER B N 1
ATOM 3140 C CA . SER B 1 72 ? 7.973 31.766 19.469 1 93.94 72 SER B CA 1
ATOM 3141 C C . SER B 1 72 ? 8.562 33.188 19.531 1 93.94 72 SER B C 1
ATOM 3143 O O . SER B 1 72 ? 9.477 33.5 18.766 1 93.94 72 SER B O 1
ATOM 3145 N N . ALA B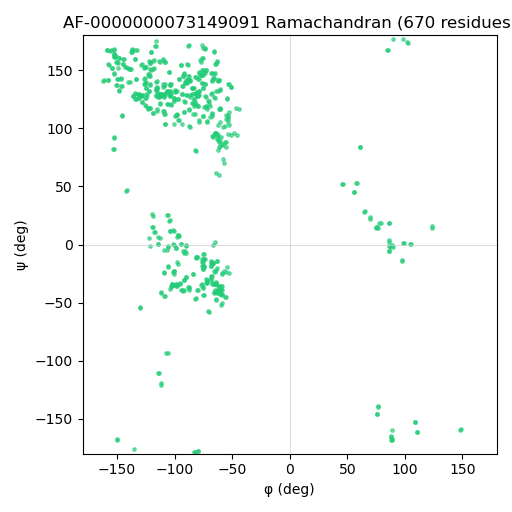 1 73 ? 8.086 33.969 20.484 1 91.5 73 ALA B N 1
ATOM 3146 C CA . ALA B 1 73 ? 8.586 35.344 20.656 1 91.5 73 ALA B CA 1
ATOM 3147 C C . ALA B 1 73 ? 9.969 35.344 21.297 1 91.5 73 ALA B C 1
ATOM 3149 O O . ALA B 1 73 ? 10.727 36.312 21.141 1 91.5 73 ALA B O 1
ATOM 3150 N N . ASN B 1 74 ? 10.344 34.312 21.969 1 88 74 ASN B N 1
ATOM 3151 C CA . ASN B 1 74 ? 11.586 34.281 22.734 1 88 74 ASN B CA 1
ATOM 3152 C C . ASN B 1 74 ? 12.68 33.531 21.969 1 88 74 ASN B C 1
ATOM 3154 O O . ASN B 1 74 ? 13.742 33.25 22.531 1 88 74 ASN B O 1
ATOM 3158 N N . ARG B 1 75 ? 12.391 33.281 20.734 1 92.38 75 ARG B N 1
ATOM 3159 C CA . ARG B 1 75 ? 13.375 32.5 19.984 1 92.38 75 ARG B CA 1
ATOM 3160 C C . ARG B 1 75 ? 14.57 33.375 19.594 1 92.38 75 ARG B C 1
ATOM 3162 O O . ARG B 1 75 ? 14.43 34.594 19.391 1 92.38 75 ARG B O 1
ATOM 3169 N N . SER B 1 76 ? 15.805 32.781 19.562 1 91.69 76 SER B N 1
ATOM 3170 C CA . SER B 1 76 ? 16.969 33.438 18.953 1 91.69 76 SER B CA 1
ATOM 3171 C C . SER B 1 76 ? 17.469 32.625 17.734 1 91.69 76 SER B C 1
ATOM 3173 O O . SER B 1 76 ? 17.484 31.406 17.766 1 91.69 76 SER B O 1
ATOM 3175 N N . LYS B 1 77 ? 17.812 33.375 16.766 1 92.19 77 LYS B N 1
ATOM 3176 C CA . LYS B 1 77 ? 18.297 32.719 15.547 1 92.19 77 LYS B CA 1
ATOM 3177 C C . LYS B 1 77 ? 19.531 31.859 15.828 1 92.19 77 LYS B C 1
ATOM 3179 O O . LYS B 1 77 ? 19.641 30.75 15.32 1 92.19 77 LYS B O 1
ATOM 3184 N N . GLU B 1 78 ? 20.375 32.312 16.656 1 92 78 GLU B N 1
ATOM 3185 C CA . GLU B 1 78 ? 21.609 31.625 16.984 1 92 78 GLU B CA 1
ATOM 3186 C C . GLU B 1 78 ? 21.312 30.297 17.672 1 92 78 GLU B C 1
ATOM 3188 O O . GLU B 1 78 ? 22 29.297 17.422 1 92 78 GLU B O 1
ATOM 3193 N N . LEU B 1 79 ? 20.297 30.312 18.391 1 90.69 79 LEU B N 1
ATOM 3194 C CA . LEU B 1 79 ? 19.969 29.141 19.188 1 90.69 79 LEU B CA 1
ATOM 3195 C C . LEU B 1 79 ? 19.125 28.156 18.391 1 90.69 79 LEU B C 1
ATOM 3197 O O . LEU B 1 79 ? 19.312 26.938 18.469 1 90.69 79 LEU B O 1
ATOM 3201 N N . CYS B 1 80 ? 18.203 28.672 17.594 1 94.12 80 CYS B N 1
ATOM 3202 C CA . CYS B 1 80 ? 17.109 27.828 17.125 1 94.12 80 CYS B CA 1
ATOM 3203 C C . CYS B 1 80 ? 17.344 27.391 15.68 1 94.12 80 CYS B C 1
ATOM 3205 O O . CYS B 1 80 ? 17.016 26.266 15.305 1 94.12 80 CYS B O 1
ATOM 3207 N N . ASP B 1 81 ? 17.938 28.219 14.883 1 92.44 81 ASP B N 1
ATOM 3208 C CA . ASP B 1 81 ? 18 27.938 13.453 1 92.44 81 ASP B CA 1
ATOM 3209 C C . ASP B 1 81 ? 18.844 26.703 13.172 1 92.44 81 ASP B C 1
ATOM 3211 O O . ASP B 1 81 ? 19.984 26.594 13.625 1 92.44 81 ASP B O 1
ATOM 3215 N N . GLY B 1 82 ? 18.266 25.734 12.43 1 87 82 GLY B N 1
ATOM 3216 C CA . GLY B 1 82 ? 18.969 24.531 12.023 1 87 82 GLY B CA 1
ATOM 3217 C C . GLY B 1 82 ? 18.859 23.391 13.031 1 87 82 GLY B C 1
ATOM 3218 O O . GLY B 1 82 ? 19.391 22.312 12.812 1 87 82 GLY B O 1
ATOM 3219 N N . THR B 1 83 ? 18.172 23.672 14.086 1 79.5 83 THR B N 1
ATOM 3220 C CA . THR B 1 83 ? 18.078 22.656 15.125 1 79.5 83 THR B CA 1
ATOM 3221 C C . THR B 1 83 ? 17.062 21.578 14.75 1 79.5 83 THR B C 1
ATOM 3223 O O . THR B 1 83 ? 16.203 21.797 13.883 1 79.5 83 THR B O 1
ATOM 3226 N N . ASP B 1 84 ? 17.344 20.469 15.477 1 70.94 84 ASP B N 1
ATOM 3227 C CA . ASP B 1 84 ? 16.453 19.328 15.352 1 70.94 84 ASP B CA 1
ATOM 3228 C C . ASP B 1 84 ? 15.219 19.5 16.234 1 70.94 84 ASP B C 1
ATOM 3230 O O . ASP B 1 84 ? 15.336 19.688 17.453 1 70.94 84 ASP B O 1
ATOM 3234 N N . GLY B 1 85 ? 14.086 19.5 15.664 1 64.5 85 GLY B N 1
ATOM 3235 C CA . GLY B 1 85 ? 12.812 19.703 16.344 1 64.5 85 GLY B CA 1
ATOM 3236 C C . GLY B 1 85 ? 12.461 18.562 17.297 1 64.5 85 GLY B C 1
ATOM 3237 O O . GLY B 1 85 ? 11.469 18.641 18.031 1 64.5 85 GLY B O 1
ATOM 3238 N N . ASN B 1 86 ? 13.344 17.578 17.359 1 67.81 86 ASN B N 1
ATOM 3239 C CA . ASN B 1 86 ? 13.047 16.453 18.25 1 67.81 86 ASN B CA 1
ATOM 3240 C C . ASN B 1 86 ? 13.609 16.688 19.656 1 67.81 86 ASN B C 1
ATOM 3242 O O . ASN B 1 86 ? 13.297 15.953 20.594 1 67.81 86 ASN B O 1
ATOM 3246 N N . ASP B 1 87 ? 14.367 17.75 19.75 1 76.69 87 ASP B N 1
ATOM 3247 C CA . ASP B 1 87 ? 14.82 18.141 21.078 1 76.69 87 ASP B CA 1
ATOM 3248 C C . ASP B 1 87 ? 13.75 18.938 21.812 1 76.69 87 ASP B C 1
ATOM 3250 O O . ASP B 1 87 ? 13.492 20.109 21.469 1 76.69 87 ASP B O 1
ATOM 3254 N N . LEU B 1 88 ? 13.203 18.344 22.859 1 75.81 88 LEU B N 1
ATOM 3255 C CA . LEU B 1 88 ? 12.047 18.922 23.547 1 75.81 88 LEU B CA 1
ATOM 3256 C C . LEU B 1 88 ? 12.391 20.266 24.156 1 75.81 88 LEU B C 1
ATOM 3258 O O . LEU B 1 88 ? 11.562 21.188 24.141 1 75.81 88 LEU B O 1
ATOM 3262 N N . LYS B 1 89 ? 13.586 20.391 24.734 1 79.38 89 LYS B N 1
ATOM 3263 C CA . LYS B 1 89 ? 13.977 21.656 25.359 1 79.38 89 LYS B CA 1
ATOM 3264 C C . LYS B 1 89 ? 14.07 22.766 24.312 1 79.38 89 LYS B C 1
ATOM 3266 O O . LYS B 1 89 ? 13.617 23.891 24.562 1 79.38 89 LYS B O 1
ATOM 3271 N N . LEU B 1 90 ? 14.578 22.422 23.25 1 85.56 90 LEU B N 1
ATOM 3272 C CA . LEU B 1 90 ? 14.703 23.422 22.188 1 85.56 90 LEU B CA 1
ATOM 3273 C C . LEU B 1 90 ? 13.336 23.75 21.594 1 85.56 90 LEU B C 1
ATOM 3275 O O . LEU B 1 90 ? 13.078 24.906 21.219 1 85.56 90 LEU B O 1
ATOM 3279 N N . THR B 1 91 ? 12.508 22.781 21.594 1 87.44 91 THR B N 1
ATOM 3280 C CA . THR B 1 91 ? 11.18 23 21.016 1 87.44 91 THR B CA 1
ATOM 3281 C C . THR B 1 91 ? 10.383 23.984 21.875 1 87.44 91 THR B C 1
ATOM 3283 O O . THR B 1 91 ? 9.602 24.781 21.344 1 87.44 91 THR B O 1
ATOM 3286 N N . GLU B 1 92 ? 10.609 23.969 23.125 1 86.94 92 GLU B N 1
ATOM 3287 C CA . GLU B 1 92 ? 9.914 24.891 24.031 1 86.94 92 GLU B CA 1
ATOM 3288 C C . GLU B 1 92 ? 10.336 26.328 23.781 1 86.94 92 GLU B C 1
ATOM 3290 O O . GLU B 1 92 ? 9.516 27.25 23.875 1 86.94 92 GLU B O 1
ATOM 3295 N N . THR B 1 93 ? 11.562 26.5 23.422 1 90.81 93 THR B N 1
ATOM 3296 C CA . THR B 1 93 ? 12.109 27.844 23.203 1 90.81 93 THR B CA 1
ATOM 3297 C C . THR B 1 93 ? 11.883 28.281 21.766 1 90.81 93 THR B C 1
ATOM 3299 O O . THR B 1 93 ? 11.594 29.453 21.516 1 90.81 93 THR B O 1
ATOM 3302 N N . CYS B 1 94 ? 11.969 27.391 20.859 1 93.44 94 CYS B N 1
ATOM 3303 C CA . CYS B 1 94 ? 12.047 27.75 19.438 1 93.44 94 CYS B CA 1
ATOM 3304 C C . CYS B 1 94 ? 10.688 27.594 18.766 1 93.44 94 CYS B C 1
ATOM 3306 O O . CYS B 1 94 ? 10.43 28.203 17.719 1 93.44 94 CYS B O 1
ATOM 3308 N N . GLY B 1 95 ? 9.82 26.75 19.359 1 92.25 95 GLY B N 1
ATOM 3309 C CA . GLY B 1 95 ? 8.555 26.406 18.719 1 92.25 95 GLY B CA 1
ATOM 3310 C C . GLY B 1 95 ? 8.672 25.281 17.719 1 92.25 95 GLY B C 1
ATOM 3311 O O . GLY B 1 95 ? 9.781 24.844 17.391 1 92.25 95 GLY B O 1
ATOM 3312 N N . ARG B 1 96 ? 7.547 24.766 17.312 1 93.5 96 ARG B N 1
ATOM 3313 C CA . ARG B 1 96 ? 7.453 23.688 16.344 1 93.5 96 ARG B CA 1
ATOM 3314 C C . ARG B 1 96 ? 6.137 23.75 15.578 1 93.5 96 ARG B C 1
ATOM 3316 O O . ARG B 1 96 ? 5.148 23.125 15.977 1 93.5 96 ARG B O 1
ATOM 3323 N N . ALA B 1 97 ? 6.215 24.438 14.461 1 94.69 97 ALA B N 1
ATOM 3324 C CA . ALA B 1 97 ? 5.023 24.562 13.625 1 94.69 97 ALA B CA 1
ATOM 3325 C C . ALA B 1 97 ? 4.707 23.25 12.914 1 94.69 97 ALA B C 1
ATOM 3327 O O . ALA B 1 97 ? 5.57 22.672 12.25 1 94.69 97 ALA B O 1
ATOM 3328 N N . LEU B 1 98 ? 3.52 22.75 13.031 1 96.19 98 LEU B N 1
ATOM 3329 C CA . LEU B 1 98 ? 3.074 21.484 12.461 1 96.19 98 LEU B CA 1
ATOM 3330 C C . LEU B 1 98 ? 2.018 21.719 11.383 1 96.19 98 LEU B C 1
ATOM 3332 O O . LEU B 1 98 ? 2.303 22.312 10.344 1 96.19 98 LEU B O 1
ATOM 3336 N N . GLY B 1 99 ? 0.774 21.359 11.609 1 97.94 99 GLY B N 1
ATOM 3337 C CA . GLY B 1 99 ? -0.28 21.562 10.625 1 97.94 99 GLY B CA 1
ATOM 3338 C C . GLY B 1 99 ? -0.573 23.016 10.352 1 97.94 99 GLY B C 1
ATOM 3339 O O . GLY B 1 99 ? -0.563 23.844 11.273 1 97.94 99 GLY B O 1
ATOM 3340 N N . MET B 1 100 ? -0.868 23.344 9.102 1 98.5 100 MET B N 1
ATOM 3341 C CA . MET B 1 100 ? -1.161 24.734 8.773 1 98.5 100 MET B CA 1
ATOM 3342 C C . MET B 1 100 ? -2.055 24.812 7.539 1 98.5 100 MET B C 1
ATOM 3344 O O . MET B 1 100 ? -2.047 23.922 6.695 1 98.5 100 MET B O 1
ATOM 3348 N N . GLU B 1 101 ? -2.789 25.797 7.477 1 98.44 101 GLU B N 1
ATOM 3349 C CA . GLU B 1 101 ? -3.703 26.062 6.371 1 98.44 101 GLU B CA 1
ATOM 3350 C C . GLU B 1 101 ? -4.047 27.547 6.289 1 98.44 101 GLU B C 1
ATOM 3352 O O . GLU B 1 101 ? -4.258 28.203 7.312 1 98.44 101 GLU B O 1
ATOM 3357 N N . PHE B 1 102 ? -4.141 28.047 5.051 1 98.12 102 PHE B N 1
ATOM 3358 C CA . PHE B 1 102 ? -4.566 29.438 4.859 1 98.12 102 PHE B CA 1
ATOM 3359 C C . PHE B 1 102 ? -6.086 29.531 4.883 1 98.12 102 PHE B C 1
ATOM 3361 O O . PHE B 1 102 ? -6.781 28.688 4.32 1 98.12 102 PHE B O 1
ATOM 3368 N N . ASP B 1 103 ? -6.551 30.516 5.602 1 97.75 103 ASP B N 1
ATOM 3369 C CA . ASP B 1 103 ? -7.875 31.031 5.277 1 97.75 103 ASP B CA 1
ATOM 3370 C C . ASP B 1 103 ? -7.832 31.891 4.012 1 97.75 103 ASP B C 1
ATOM 3372 O O . ASP B 1 103 ? -7.328 33 4.035 1 97.75 103 ASP B O 1
ATOM 3376 N N . HIS B 1 104 ? -8.406 31.391 2.979 1 95.62 104 HIS B N 1
ATOM 3377 C CA . HIS B 1 104 ? -8.234 32.031 1.68 1 95.62 104 HIS B CA 1
ATOM 3378 C C . HIS B 1 104 ? -9.078 33.312 1.569 1 95.62 104 HIS B C 1
ATOM 3380 O O . HIS B 1 104 ? -8.859 34.125 0.675 1 95.62 104 HIS B O 1
ATOM 3386 N N . LYS B 1 105 ? -9.992 33.5 2.428 1 95 105 LYS B N 1
ATOM 3387 C CA . LYS B 1 105 ? -10.805 34.719 2.443 1 95 105 LYS B CA 1
ATOM 3388 C C . LYS B 1 105 ? -10.055 35.875 3.117 1 95 105 LYS B C 1
ATOM 3390 O O . LYS B 1 105 ? -10.094 37 2.639 1 95 105 LYS B O 1
ATOM 3395 N N . THR B 1 106 ? -9.344 35.531 4.176 1 95 106 THR B N 1
ATOM 3396 C CA . THR B 1 106 ? -8.703 36.594 4.949 1 95 106 THR B CA 1
ATOM 3397 C C . THR B 1 106 ? -7.219 36.688 4.598 1 95 106 THR B C 1
ATOM 3399 O O . THR B 1 106 ? -6.582 37.719 4.863 1 95 106 THR B O 1
ATOM 3402 N N . GLY B 1 107 ? -6.684 35.594 4.098 1 96.88 107 GLY B N 1
ATOM 3403 C CA . GLY B 1 107 ? -5.27 35.562 3.773 1 96.88 107 GLY B CA 1
ATOM 3404 C C . GLY B 1 107 ? -4.395 35.188 4.961 1 96.88 107 GLY B C 1
ATOM 3405 O O . GLY B 1 107 ? -3.168 35.156 4.848 1 96.88 107 GLY B O 1
ATOM 3406 N N . GLU B 1 108 ? -5.012 34.906 6.09 1 97.88 108 GLU B N 1
ATOM 3407 C CA . GLU B 1 108 ? -4.262 34.531 7.289 1 97.88 108 GLU B CA 1
ATOM 3408 C C . GLU B 1 108 ? -3.867 33.062 7.258 1 97.88 108 GLU B C 1
ATOM 3410 O O . GLU B 1 108 ? -4.617 32.219 6.758 1 97.88 108 GLU B O 1
ATOM 3415 N N . LEU B 1 109 ? -2.676 32.812 7.789 1 98.69 109 LEU B N 1
ATOM 3416 C CA . LEU B 1 109 ? -2.199 31.438 7.93 1 98.69 109 LEU B CA 1
ATOM 3417 C C . LEU B 1 109 ? -2.447 30.922 9.336 1 98.69 109 LEU B C 1
ATOM 3419 O O . LEU B 1 109 ? -1.869 31.422 10.305 1 98.69 109 LEU B O 1
ATOM 3423 N N . TYR B 1 110 ? -3.334 29.969 9.445 1 98.62 110 TYR B N 1
ATOM 3424 C CA . TYR B 1 110 ? -3.537 29.297 10.719 1 98.62 110 TYR B CA 1
ATOM 3425 C C . TYR B 1 110 ? -2.625 28.078 10.852 1 98.62 110 TYR B C 1
ATOM 3427 O O . TYR B 1 110 ? -2.379 27.375 9.867 1 98.62 110 TYR B O 1
ATOM 3435 N N . LEU B 1 111 ? -2.109 27.859 12.055 1 98.31 111 LEU B N 1
ATOM 3436 C CA . LEU B 1 111 ? -1.26 26.703 12.289 1 98.31 111 LEU B CA 1
ATOM 3437 C C . LEU B 1 111 ? -1.405 26.203 13.727 1 98.31 111 LEU B C 1
ATOM 3439 O O . LEU B 1 111 ? -1.916 26.938 14.586 1 98.31 111 LEU B O 1
ATOM 3443 N N . VAL B 1 112 ? -1.011 24.984 13.914 1 96.81 112 VAL B N 1
ATOM 3444 C CA . VAL B 1 112 ? -0.824 24.453 15.258 1 96.81 112 VAL B CA 1
ATOM 3445 C C . VAL B 1 112 ? 0.667 24.328 15.562 1 96.81 112 VAL B C 1
ATOM 3447 O O . VAL B 1 112 ? 1.44 23.875 14.719 1 96.81 112 VAL B O 1
ATOM 3450 N N . ASP B 1 113 ? 1.037 24.844 16.672 1 94.5 113 ASP B N 1
ATOM 3451 C CA . ASP B 1 113 ? 2.385 24.656 17.203 1 94.5 113 ASP B CA 1
ATOM 3452 C C . ASP B 1 113 ? 2.391 23.641 18.344 1 94.5 113 ASP B C 1
ATOM 3454 O O . ASP B 1 113 ? 1.501 23.641 19.188 1 94.5 113 ASP B O 1
ATOM 3458 N N . ALA B 1 114 ? 3.361 22.797 18.328 1 89.94 114 ALA B N 1
ATOM 3459 C CA . ALA B 1 114 ? 3.438 21.719 19.312 1 89.94 114 ALA B CA 1
ATOM 3460 C C . ALA B 1 114 ? 3.486 22.266 20.734 1 89.94 114 ALA B C 1
ATOM 3462 O O . ALA B 1 114 ? 3.1 21.594 21.688 1 89.94 114 ALA B O 1
ATOM 3463 N N . VAL B 1 115 ? 3.941 23.469 20.922 1 88.12 115 VAL B N 1
ATOM 3464 C CA . VAL B 1 115 ? 4.117 24.078 22.234 1 88.12 115 VAL B CA 1
ATOM 3465 C C . VAL B 1 115 ? 2.988 25.078 22.516 1 88.12 115 VAL B C 1
ATOM 3467 O O . VAL B 1 115 ? 2.402 25.078 23.594 1 88.12 115 VAL B O 1
ATOM 3470 N N . TYR B 1 116 ? 2.539 25.797 21.484 1 90.38 116 TYR B N 1
ATOM 3471 C CA . TYR B 1 116 ? 1.706 26.969 21.719 1 90.38 116 TYR B CA 1
ATOM 3472 C C . TYR B 1 116 ? 0.266 26.719 21.297 1 90.38 116 TYR B C 1
ATOM 3474 O O . TYR B 1 116 ? -0.623 27.531 21.562 1 90.38 116 TYR B O 1
ATOM 3482 N N . GLY B 1 117 ? 0.043 25.547 20.703 1 93 117 GLY B N 1
ATOM 3483 C CA . GLY B 1 117 ? -1.312 25.219 20.281 1 93 117 GLY B CA 1
ATOM 3484 C C . GLY B 1 117 ? -1.719 25.938 19 1 93 117 GLY B C 1
ATOM 3485 O O . GLY B 1 117 ? -0.941 26 18.047 1 93 117 GLY B O 1
ATOM 3486 N N . LEU B 1 118 ? -2.947 26.406 18.953 1 96.81 118 LEU B N 1
ATOM 3487 C CA . LEU B 1 118 ? -3.471 27.047 17.766 1 96.81 118 LEU B CA 1
ATOM 3488 C C . LEU B 1 118 ? -2.98 28.484 17.672 1 96.81 118 LEU B C 1
ATOM 3490 O O . LEU B 1 118 ? -3.109 29.266 18.625 1 96.81 118 LEU B O 1
ATOM 3494 N N . MET B 1 119 ? -2.414 28.812 16.484 1 97 119 MET B N 1
ATOM 3495 C CA . MET B 1 119 ? -1.874 30.156 16.266 1 97 119 MET B CA 1
ATOM 3496 C C . MET B 1 119 ? -2.264 30.672 14.883 1 97 119 MET B C 1
ATOM 3498 O O . MET B 1 119 ? -2.781 29.922 14.055 1 97 119 MET B O 1
ATOM 3502 N N . VAL B 1 120 ? -2.043 31.969 14.688 1 98.38 120 VAL B N 1
ATOM 3503 C CA . VAL B 1 120 ? -2.344 32.594 13.398 1 98.38 120 VAL B CA 1
ATOM 3504 C C . VAL B 1 120 ? -1.246 33.562 13.031 1 98.38 120 VAL B C 1
ATOM 3506 O O . VAL B 1 120 ? -0.687 34.25 13.898 1 98.38 120 VAL B O 1
ATOM 3509 N N . VAL B 1 121 ? -0.913 33.562 11.781 1 98.62 121 VAL B N 1
ATOM 3510 C CA . VAL B 1 121 ? 0.037 34.5 11.203 1 98.62 121 VAL B CA 1
ATOM 3511 C C . VAL B 1 121 ? -0.67 35.375 10.172 1 98.62 121 VAL B C 1
ATOM 3513 O O . VAL B 1 121 ? -1.461 34.875 9.367 1 98.62 121 VAL B O 1
ATOM 3516 N N . GLY B 1 122 ? -0.439 36.625 10.203 1 96.88 122 GLY B N 1
ATOM 3517 C CA . GLY B 1 122 ? -0.972 37.531 9.18 1 96.88 122 GLY B CA 1
ATOM 3518 C C . GLY B 1 122 ? -0.385 37.281 7.805 1 96.88 122 GLY B C 1
ATOM 3519 O O . GLY B 1 122 ? 0.643 36.594 7.676 1 96.88 122 GLY B O 1
ATOM 3520 N N . SER B 1 123 ? -1.01 37.844 6.73 1 93.62 123 SER B N 1
ATOM 3521 C CA . SER B 1 123 ? -0.624 37.594 5.348 1 93.62 123 SER B CA 1
ATOM 3522 C C . SER B 1 123 ? 0.792 38.094 5.066 1 93.62 123 SER B C 1
ATOM 3524 O O . SER B 1 123 ? 1.458 37.594 4.156 1 93.62 123 SER B O 1
ATOM 3526 N N . GLY B 1 124 ? 1.266 38.969 5.867 1 94.75 124 GLY B N 1
ATOM 3527 C CA . GLY B 1 124 ? 2.598 39.531 5.668 1 94.75 124 GLY B CA 1
ATOM 3528 C C . GLY B 1 124 ? 3.674 38.781 6.426 1 94.75 124 GLY B C 1
ATOM 3529 O O . GLY B 1 124 ? 4.859 39.062 6.293 1 94.75 124 GLY B O 1
ATOM 3530 N N . GLY B 1 125 ? 3.262 37.844 7.219 1 97.75 125 GLY B N 1
ATOM 3531 C CA . GLY B 1 125 ? 4.199 37.062 8.023 1 97.75 125 GLY B CA 1
ATOM 3532 C C . GLY B 1 125 ? 4.5 37.719 9.367 1 97.75 125 GLY B C 1
ATOM 3533 O O . GLY B 1 125 ? 3.723 38.531 9.852 1 97.75 125 GLY B O 1
ATOM 3534 N N . GLY B 1 126 ? 5.586 37.188 9.953 1 97.81 126 GLY B N 1
ATOM 3535 C CA . GLY B 1 126 ? 5.984 37.719 11.25 1 97.81 126 GLY B CA 1
ATOM 3536 C C . GLY B 1 126 ? 5.738 36.75 12.391 1 97.81 126 GLY B C 1
ATOM 3537 O O . GLY B 1 126 ? 5.859 35.531 12.211 1 97.81 126 GLY B O 1
ATOM 3538 N N . LEU B 1 127 ? 5.539 37.344 13.562 1 97.88 127 LEU B N 1
ATOM 3539 C CA . LEU B 1 127 ? 5.32 36.531 14.742 1 97.88 127 LEU B CA 1
ATOM 3540 C C . LEU B 1 127 ? 3.873 36.031 14.82 1 97.88 127 LEU B C 1
ATOM 3542 O O . LEU B 1 127 ? 2.945 36.844 14.711 1 97.88 127 LEU B O 1
ATOM 3546 N N . ALA B 1 128 ? 3.693 34.781 14.977 1 97.88 128 ALA B N 1
ATOM 3547 C CA . ALA B 1 128 ? 2.359 34.188 15.109 1 97.88 128 ALA B CA 1
ATOM 3548 C C . ALA B 1 128 ? 1.7 34.625 16.422 1 97.88 128 ALA B C 1
ATOM 3550 O O . ALA B 1 128 ? 2.381 34.812 17.422 1 97.88 128 ALA B O 1
ATOM 3551 N N . THR B 1 129 ? 0.439 34.75 16.375 1 96.44 129 THR B N 1
ATOM 3552 C CA . THR B 1 129 ? -0.362 35.062 17.562 1 96.44 129 THR B CA 1
ATOM 3553 C C . THR B 1 129 ? -1.085 33.812 18.047 1 96.44 129 THR B C 1
ATOM 3555 O O . THR B 1 129 ? -1.736 33.094 17.281 1 96.44 129 THR B O 1
ATOM 3558 N N . GLN B 1 130 ? -1.02 33.531 19.312 1 94.62 130 GLN B N 1
ATOM 3559 C CA . GLN B 1 130 ? -1.691 32.375 19.891 1 94.62 130 GLN B CA 1
ATOM 3560 C C . GLN B 1 130 ? -3.195 32.594 20.016 1 94.62 130 GLN B C 1
ATOM 3562 O O . GLN B 1 130 ? -3.627 33.688 20.453 1 94.62 130 GLN B O 1
ATOM 3567 N N . LEU B 1 131 ? -3.957 31.641 19.641 1 94.38 131 LEU B N 1
ATOM 3568 C CA . LEU B 1 131 ? -5.41 31.766 19.703 1 94.38 131 LEU B CA 1
ATOM 3569 C C . LEU B 1 131 ? -5.977 30.875 20.812 1 94.38 131 LEU B C 1
ATOM 3571 O O . LEU B 1 131 ? -6.918 31.25 21.5 1 94.38 131 LEU B O 1
ATOM 3575 N N . ALA B 1 132 ? -5.508 29.703 20.891 1 92 132 ALA B N 1
ATOM 3576 C CA . ALA B 1 132 ? -5.961 28.734 21.891 1 92 132 ALA B CA 1
ATOM 3577 C C . ALA B 1 132 ? -4.84 27.781 22.281 1 92 132 ALA B C 1
ATOM 357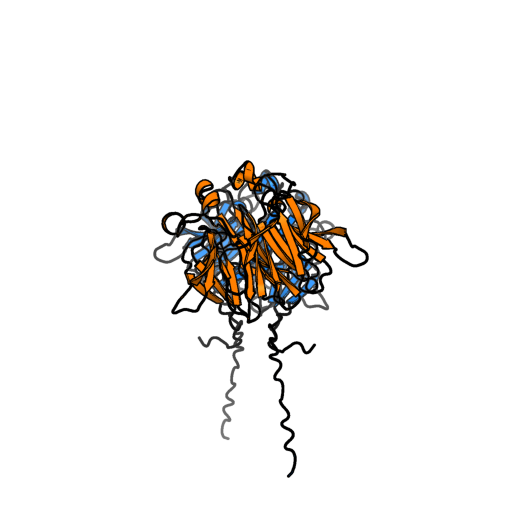9 O O . ALA B 1 132 ? -4.051 27.359 21.438 1 92 132 ALA B O 1
ATOM 3580 N N . GLY B 1 133 ? -4.973 27.312 23.531 1 81.62 133 GLY B N 1
ATOM 3581 C CA . GLY B 1 133 ? -4.012 26.344 24.047 1 81.62 133 GLY B CA 1
ATOM 3582 C C . GLY B 1 133 ? -2.807 27 24.703 1 81.62 133 GLY B C 1
ATOM 3583 O O . GLY B 1 133 ? -2.906 28.109 25.234 1 81.62 133 GLY B O 1
ATOM 3584 N N . GLY B 1 134 ? -1.774 26.359 24.828 1 62.31 134 GLY B N 1
ATOM 3585 C CA . GLY B 1 134 ? -0.583 26.859 25.5 1 62.31 134 GLY B CA 1
ATOM 3586 C C . GLY B 1 134 ? -0.573 26.562 26.984 1 62.31 134 GLY B C 1
ATOM 3587 O O . GLY B 1 134 ? -1.429 25.828 27.484 1 62.31 134 GLY B O 1
ATOM 3588 N N . LYS B 1 135 ? 0.36 26.859 27.672 1 53.84 135 LYS B N 1
ATOM 3589 C CA . LYS B 1 135 ? 0.571 26.609 29.094 1 53.84 135 LYS B CA 1
ATOM 3590 C C . LYS B 1 135 ? -0.594 27.141 29.922 1 53.84 135 LYS B C 1
ATOM 3592 O O . LYS B 1 135 ? -0.916 26.594 30.984 1 53.84 135 LYS B O 1
ATOM 3597 N N . ASP B 1 136 ? -1.456 28.094 29.406 1 47.12 136 ASP B N 1
ATOM 3598 C CA . ASP B 1 136 ? -2.375 28.812 30.281 1 47.12 136 ASP B CA 1
ATOM 3599 C C . ASP B 1 136 ? -3.822 28.625 29.828 1 47.12 136 ASP B C 1
ATOM 3601 O O . ASP B 1 136 ? -4.73 29.266 30.375 1 47.12 136 ASP B O 1
ATOM 3605 N N . GLY B 1 137 ? -4.254 27.797 28.797 1 54.03 137 GLY B N 1
ATOM 3606 C CA . GLY B 1 137 ? -5.625 27.766 28.312 1 54.03 137 GLY B CA 1
ATOM 3607 C C . GLY B 1 137 ? -6.156 26.375 28.094 1 54.03 137 GLY B C 1
ATOM 3608 O O . GLY B 1 137 ? -5.582 25.391 28.594 1 54.03 137 GLY B O 1
ATOM 3609 N N . GLU B 1 138 ? -7.539 26.375 27.5 1 60.12 138 GLU B N 1
ATOM 3610 C CA . GLU B 1 138 ? -8.141 25.094 27.172 1 60.12 138 GLU B CA 1
ATOM 3611 C C . GLU B 1 138 ? -7.156 24.203 26.422 1 60.12 138 GLU B C 1
ATOM 3613 O O . GLU B 1 138 ? -6.488 24.641 25.484 1 60.12 138 GLU B O 1
ATOM 3618 N N . ARG B 1 139 ? -6.82 23.016 27.078 1 72.81 139 ARG B N 1
ATOM 3619 C CA . ARG B 1 139 ? -5.527 22.359 26.891 1 72.81 139 ARG B CA 1
ATOM 3620 C C . ARG B 1 139 ? -5.613 21.297 25.797 1 72.81 139 ARG B C 1
ATOM 3622 O O . ARG B 1 139 ? -6.559 20.5 25.766 1 72.81 139 ARG B O 1
ATOM 3629 N N . PHE B 1 140 ? -5.02 21.75 24.625 1 85.94 140 PHE B N 1
ATOM 3630 C CA . PHE B 1 140 ? -4.645 20.625 23.781 1 85.94 140 PHE B CA 1
ATOM 3631 C C . PHE B 1 140 ? -3.773 19.641 24.547 1 85.94 140 PHE B C 1
ATOM 3633 O O . PHE B 1 140 ? -3.016 20.031 25.438 1 85.94 140 PHE B O 1
ATOM 3640 N N . ASP B 1 141 ? -4.012 18.422 24.375 1 87.5 141 ASP B N 1
ATOM 3641 C CA . ASP B 1 141 ? -2.98 17.469 24.797 1 87.5 141 ASP B CA 1
ATOM 3642 C C . ASP B 1 141 ? -1.766 17.547 23.875 1 87.5 141 ASP B C 1
ATOM 3644 O O . ASP B 1 141 ? -0.672 17.922 24.297 1 87.5 141 ASP B O 1
ATOM 3648 N N . GLU B 1 142 ? -1.881 17.344 22.625 1 89.94 142 GLU B N 1
ATOM 3649 C CA . GLU B 1 142 ? -0.874 17.438 21.578 1 89.94 142 GLU B CA 1
ATOM 3650 C C . GLU B 1 142 ? -1.511 17.766 20.219 1 89.94 142 GLU B C 1
ATOM 3652 O O . GLU B 1 142 ? -1.718 16.875 19.391 1 89.94 142 GLU B O 1
ATOM 3657 N N . ALA B 1 143 ? -1.752 19.078 20.047 1 92.75 143 ALA B N 1
ATOM 3658 C CA . ALA B 1 143 ? -2.324 19.469 18.766 1 92.75 143 ALA B CA 1
ATOM 3659 C C . ALA B 1 143 ? -1.392 19.109 17.609 1 92.75 143 ALA B C 1
ATOM 3661 O O . ALA B 1 143 ? -0.172 19.266 17.719 1 92.75 143 ALA B O 1
ATOM 3662 N N . ASP B 1 144 ? -1.942 18.672 16.5 1 95.06 144 ASP B N 1
ATOM 3663 C CA . ASP B 1 144 ? -1.083 18.125 15.453 1 95.06 144 ASP B CA 1
ATOM 3664 C C . ASP B 1 144 ? -1.398 18.75 14.094 1 95.06 144 ASP B C 1
ATOM 3666 O O . ASP B 1 144 ? -0.507 19.281 13.422 1 95.06 144 ASP B O 1
ATOM 3670 N N . ALA B 1 145 ? -2.621 18.703 13.656 1 97.62 145 ALA B N 1
ATOM 3671 C CA . ALA B 1 145 ? -3.02 19.172 12.328 1 97.62 145 ALA B CA 1
ATOM 3672 C C . ALA B 1 145 ? -4.32 19.969 12.391 1 97.62 145 ALA B C 1
ATOM 3674 O O . ALA B 1 145 ? -5.023 19.938 13.406 1 97.62 145 ALA B O 1
ATOM 3675 N N . LEU B 1 146 ? -4.605 20.688 11.305 1 98.5 146 LEU B N 1
ATOM 3676 C CA . LEU B 1 146 ? -5.855 21.438 11.25 1 98.5 146 LEU B CA 1
ATOM 3677 C C . LEU B 1 146 ? -6.324 21.609 9.805 1 98.5 146 LEU B C 1
ATOM 3679 O O . LEU B 1 146 ? -5.559 21.391 8.867 1 98.5 146 LEU B O 1
ATOM 3683 N N . ASP B 1 147 ? -7.516 21.906 9.672 1 98.75 147 ASP B N 1
ATOM 3684 C CA . ASP B 1 147 ? -8.109 22.344 8.414 1 98.75 147 ASP B CA 1
ATOM 3685 C C . ASP B 1 147 ? -9.188 23.406 8.672 1 98.75 147 ASP B C 1
ATOM 3687 O O . ASP B 1 147 ? -9.656 23.562 9.797 1 98.75 147 ASP B O 1
ATOM 3691 N N . ILE B 1 148 ? -9.461 24.141 7.641 1 98.56 148 ILE B N 1
ATOM 3692 C CA . ILE B 1 148 ? -10.398 25.266 7.742 1 98.56 148 ILE B CA 1
ATOM 3693 C C . ILE B 1 148 ? -11.617 24.984 6.859 1 98.56 148 ILE B C 1
ATOM 3695 O O . ILE B 1 148 ? -11.477 24.625 5.691 1 98.56 148 ILE B O 1
ATOM 3699 N N . ASP B 1 149 ? -12.789 25.094 7.434 1 98.12 149 ASP B N 1
ATOM 3700 C CA . ASP B 1 149 ? -14 25.078 6.617 1 98.12 149 ASP B CA 1
ATOM 3701 C C . ASP B 1 149 ? -14.008 26.234 5.617 1 98.12 149 ASP B C 1
ATOM 3703 O O . ASP B 1 149 ? -14.047 27.406 6.012 1 98.12 149 ASP B O 1
ATOM 3707 N N . PRO B 1 150 ? -13.992 25.859 4.398 1 94.38 150 PRO B N 1
ATOM 3708 C CA . PRO B 1 150 ? -13.859 26.953 3.422 1 94.38 150 PRO B CA 1
ATOM 3709 C C . PRO B 1 150 ? -15.094 27.844 3.361 1 94.38 150 PRO B C 1
ATOM 3711 O O . PRO B 1 150 ? -15.031 28.953 2.814 1 94.38 150 PRO B O 1
ATOM 3714 N N . ASN B 1 151 ? -16.156 27.422 3.895 1 95.62 151 ASN B N 1
ATOM 3715 C CA . ASN B 1 151 ? -17.406 28.172 3.844 1 95.62 151 ASN B CA 1
ATOM 3716 C C . ASN B 1 151 ? -17.578 29.062 5.07 1 95.62 151 ASN B C 1
ATOM 3718 O O . ASN B 1 151 ? -17.969 30.234 4.953 1 95.62 151 ASN B O 1
ATOM 3722 N N . THR B 1 152 ? -17.219 28.578 6.242 1 96.38 152 THR B N 1
ATOM 3723 C CA . THR B 1 152 ? -17.547 29.281 7.477 1 96.38 152 THR B CA 1
ATOM 3724 C C . THR B 1 152 ? -16.281 29.891 8.102 1 96.38 152 THR B C 1
ATOM 3726 O O . THR B 1 152 ? -16.375 30.781 8.953 1 96.38 152 THR B O 1
ATOM 3729 N N . GLY B 1 153 ? -15.125 29.312 7.777 1 97.5 153 GLY B N 1
ATOM 3730 C CA . GLY B 1 153 ? -13.883 29.766 8.391 1 97.5 153 GLY B CA 1
ATOM 3731 C C . GLY B 1 153 ? -13.586 29.078 9.711 1 97.5 153 GLY B C 1
ATOM 3732 O O . GLY B 1 153 ? -12.547 29.328 10.328 1 97.5 153 GLY B O 1
ATOM 3733 N N . GLU B 1 154 ? -14.477 28.234 10.133 1 98.06 154 GLU B N 1
ATOM 3734 C CA . GLU B 1 154 ? -14.227 27.469 11.352 1 98.06 154 GLU B CA 1
ATOM 3735 C C . GLU B 1 154 ? -13.047 26.516 11.172 1 98.06 154 GLU B C 1
ATOM 3737 O O . GLU B 1 154 ? -12.82 26 10.086 1 98.06 154 GLU B O 1
ATOM 3742 N N . ILE B 1 155 ? -12.344 26.328 12.281 1 98.38 155 ILE B N 1
ATOM 3743 C CA . ILE B 1 155 ? -11.102 25.562 12.234 1 98.38 155 ILE B CA 1
ATOM 3744 C C . ILE B 1 155 ? -11.273 24.25 12.992 1 98.38 155 ILE B C 1
ATOM 3746 O O . ILE B 1 155 ? -11.742 24.234 14.125 1 98.38 155 ILE B O 1
ATOM 3750 N N . TYR B 1 156 ? -10.922 23.203 12.383 1 98.56 156 TYR B N 1
ATOM 3751 C CA . TYR B 1 156 ? -10.961 21.875 12.984 1 98.56 156 TYR B CA 1
ATOM 3752 C C . TYR B 1 156 ? -9.555 21.344 13.234 1 98.56 156 TYR B C 1
ATOM 3754 O O . TYR B 1 156 ? -8.664 21.516 12.398 1 98.56 156 TYR B O 1
ATOM 3762 N N . ILE B 1 157 ? -9.344 20.766 14.422 1 97.88 157 ILE B N 1
ATOM 3763 C CA . ILE B 1 157 ? -7.996 20.422 14.867 1 97.88 157 ILE B CA 1
ATOM 3764 C C . ILE B 1 157 ? -7.969 18.984 15.375 1 97.88 157 ILE B C 1
ATOM 3766 O O . ILE B 1 157 ? -8.852 18.562 16.125 1 97.88 157 ILE B O 1
ATOM 3770 N N . GLY B 1 158 ? -7.027 18.25 14.883 1 97.5 158 GLY B N 1
ATOM 3771 C CA . GLY B 1 158 ? -6.734 16.969 15.492 1 97.5 158 GLY B CA 1
ATOM 3772 C C . GLY B 1 158 ? -5.812 17.078 16.688 1 97.5 158 GLY B C 1
ATOM 3773 O O . GLY B 1 158 ? -4.742 17.688 16.609 1 97.5 158 GLY B O 1
ATOM 3774 N N . ASP B 1 159 ? -6.266 16.547 17.797 1 95.94 159 ASP B N 1
ATOM 3775 C CA . ASP B 1 159 ? -5.496 16.469 19.031 1 95.94 159 ASP B CA 1
ATOM 3776 C C . ASP B 1 159 ? -5.07 15.023 19.328 1 95.94 159 ASP B C 1
ATOM 3778 O O . ASP B 1 159 ? -5.906 14.18 19.641 1 95.94 159 ASP B O 1
ATOM 3782 N N . LEU B 1 160 ? -3.791 14.75 19.25 1 95.31 160 LEU B N 1
ATOM 3783 C CA . LEU B 1 160 ? -3.25 13.391 19.25 1 95.31 160 LEU B CA 1
ATOM 3784 C C . LEU B 1 160 ? -3.639 12.648 20.531 1 95.31 160 LEU B C 1
ATOM 3786 O O . LEU B 1 160 ? -3.854 11.438 20.5 1 95.31 160 LEU B O 1
ATOM 3790 N N . GLY B 1 161 ? -3.705 13.289 21.609 1 92.62 161 GLY B N 1
ATOM 3791 C CA . GLY B 1 161 ? -3.908 12.648 22.906 1 92.62 161 GLY B CA 1
ATOM 3792 C C . GLY B 1 161 ? -2.682 12.703 23.797 1 92.62 161 GLY B C 1
ATOM 3793 O O . GLY B 1 161 ? -1.771 13.5 23.562 1 92.62 161 GLY B O 1
ATOM 3794 N N . THR B 1 162 ? -2.611 11.898 24.766 1 91.38 162 THR B N 1
ATOM 3795 C CA . THR B 1 162 ? -1.616 12.047 25.812 1 91.38 162 THR B CA 1
ATOM 3796 C C . THR B 1 162 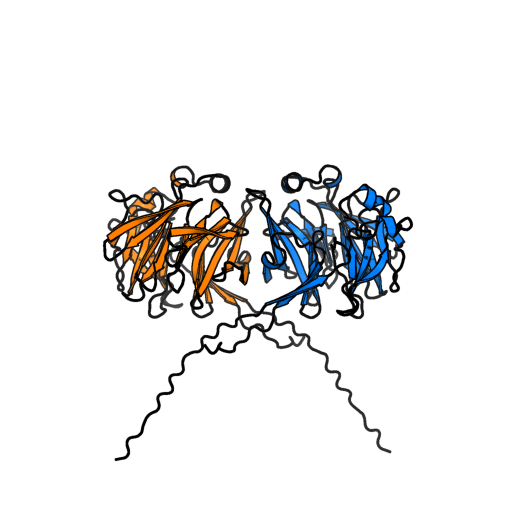? -0.506 11.008 25.672 1 91.38 162 THR B C 1
ATOM 3798 O O . THR B 1 162 ? 0.463 11.008 26.422 1 91.38 162 THR B O 1
ATOM 3801 N N . LEU B 1 163 ? -0.625 10.18 24.719 1 90 163 LEU B N 1
ATOM 3802 C CA . LEU B 1 163 ? 0.298 9.062 24.594 1 90 163 LEU B CA 1
ATOM 3803 C C . LEU B 1 163 ? 1.73 9.555 24.406 1 90 163 LEU B C 1
ATOM 3805 O O . LEU B 1 163 ? 2.664 8.984 24.984 1 90 163 LEU B O 1
ATOM 3809 N N . LEU B 1 164 ? 1.938 10.594 23.719 1 87.5 164 LEU B N 1
ATOM 3810 C CA . LEU B 1 164 ? 3.275 11.07 23.391 1 87.5 164 LEU B CA 1
ATOM 3811 C C . LEU B 1 164 ? 3.945 11.695 24.609 1 87.5 164 LEU B C 1
ATOM 3813 O O . LEU B 1 164 ? 5.16 11.922 24.609 1 87.5 164 LEU B O 1
ATOM 3817 N N . HIS B 1 165 ? 3.195 11.945 25.656 1 84.5 165 HIS B N 1
ATOM 3818 C CA . HIS B 1 165 ? 3.764 12.383 26.922 1 84.5 165 HIS B CA 1
ATOM 3819 C C . HIS B 1 165 ? 4.445 11.227 27.641 1 84.5 165 HIS B C 1
ATOM 3821 O O . HIS B 1 165 ? 5.289 11.453 28.516 1 84.5 165 HIS B O 1
ATOM 3827 N N . LYS B 1 166 ? 4.074 10.094 27.234 1 87.81 166 LYS B N 1
ATOM 3828 C CA . LYS B 1 166 ? 4.539 8.906 27.938 1 87.81 166 LYS B CA 1
ATOM 3829 C C . LYS B 1 166 ? 5.664 8.211 27.188 1 87.81 166 LYS B C 1
ATOM 3831 O O . LYS B 1 166 ? 6.562 7.625 27.797 1 87.81 166 LYS B O 1
ATOM 3836 N N . THR B 1 167 ? 5.613 8.242 25.922 1 90.06 167 THR B N 1
ATOM 3837 C CA . THR B 1 167 ? 6.605 7.52 25.125 1 90.06 167 THR B CA 1
ATOM 3838 C C . THR B 1 167 ? 6.789 8.18 23.766 1 90.06 167 THR B C 1
ATOM 3840 O O . THR B 1 167 ? 5.844 8.734 23.203 1 90.06 167 THR B O 1
ATOM 3843 N N . ASN B 1 168 ? 8.031 8.07 23.312 1 84.88 168 ASN B N 1
ATOM 3844 C CA . ASN B 1 168 ? 8.328 8.461 21.938 1 84.88 168 ASN B CA 1
ATOM 3845 C C . ASN B 1 168 ? 8.828 7.273 21.109 1 84.88 168 ASN B C 1
ATOM 3847 O O . ASN B 1 168 ? 9.336 7.453 20.016 1 84.88 168 ASN B O 1
ATOM 3851 N N . ASN B 1 169 ? 8.688 6.145 21.703 1 88.12 169 ASN B N 1
ATOM 3852 C CA . ASN B 1 169 ? 9.055 4.91 21.016 1 88.12 169 ASN B CA 1
ATOM 3853 C C . ASN B 1 169 ? 7.969 4.461 20.047 1 88.12 169 ASN B C 1
ATOM 3855 O O . ASN B 1 169 ? 6.852 4.148 20.453 1 88.12 169 ASN B O 1
ATOM 3859 N N . LEU B 1 170 ? 8.352 4.402 18.844 1 86.62 170 LEU B N 1
ATOM 3860 C CA . LEU B 1 170 ? 7.387 4.109 17.797 1 86.62 170 LEU B CA 1
ATOM 3861 C C . LEU B 1 170 ? 6.734 2.75 18.016 1 86.62 170 LEU B C 1
ATOM 3863 O O . LEU B 1 170 ? 5.531 2.592 17.812 1 86.62 170 LEU B O 1
ATOM 3867 N N . THR B 1 171 ? 7.559 1.75 18.391 1 88 171 THR B N 1
ATOM 3868 C CA . THR B 1 171 ? 7.016 0.418 18.641 1 88 171 THR B CA 1
ATOM 3869 C C . THR B 1 171 ? 5.961 0.461 19.75 1 88 171 THR B C 1
ATOM 3871 O O . THR B 1 171 ? 4.883 -0.123 19.594 1 88 171 THR B O 1
ATOM 3874 N N . GLU B 1 172 ? 6.242 1.186 20.781 1 90.5 172 GLU B N 1
ATOM 3875 C CA . GLU B 1 172 ? 5.293 1.328 21.875 1 90.5 172 GLU B CA 1
ATOM 3876 C C . GLU B 1 172 ? 4.031 2.059 21.422 1 90.5 172 GLU B C 1
ATOM 3878 O O . GLU B 1 172 ? 2.92 1.69 21.812 1 90.5 172 GLU B O 1
ATOM 3883 N N . ILE B 1 173 ? 4.23 3.01 20.641 1 91.31 173 ILE B N 1
ATOM 3884 C CA . ILE B 1 173 ? 3.111 3.797 20.141 1 91.31 173 ILE B CA 1
ATOM 3885 C C . ILE B 1 173 ? 2.205 2.914 19.281 1 91.31 173 ILE B C 1
ATOM 3887 O O . ILE B 1 173 ? 0.994 2.859 19.5 1 91.31 173 ILE B O 1
ATOM 3891 N N . LEU B 1 174 ? 2.781 2.16 18.391 1 88.94 174 LEU B N 1
ATOM 3892 C CA . LEU B 1 174 ? 2.025 1.371 17.422 1 88.94 174 LEU B CA 1
ATOM 3893 C C . LEU B 1 174 ? 1.274 0.238 18.109 1 88.94 174 LEU B C 1
ATOM 3895 O O . LEU B 1 174 ? 0.218 -0.19 17.641 1 88.94 174 LEU B O 1
ATOM 3899 N N . LEU B 1 175 ? 1.756 -0.22 19.203 1 87.5 175 LEU B N 1
ATOM 3900 C CA . LEU B 1 175 ? 1.143 -1.336 19.906 1 87.5 175 LEU B CA 1
ATOM 3901 C C . LEU B 1 175 ? 0.179 -0.835 20.984 1 87.5 175 LEU B C 1
ATOM 3903 O O . LEU B 1 175 ? -0.489 -1.633 21.641 1 87.5 175 LEU B O 1
ATOM 3907 N N . SER B 1 176 ? 0.069 0.473 21.078 1 90.88 176 SER B N 1
ATOM 3908 C CA . SER B 1 176 ? -0.751 1.055 22.125 1 90.88 176 SER B CA 1
ATOM 3909 C C . SER B 1 176 ? -2.238 0.92 21.812 1 90.88 176 SER B C 1
ATOM 3911 O O . SER B 1 176 ? -2.631 0.91 20.641 1 90.88 176 SER B O 1
ATOM 3913 N N . GLU B 1 177 ? -3.057 0.833 22.797 1 89.44 177 GLU B N 1
ATOM 3914 C CA . GLU B 1 177 ? -4.512 0.847 22.656 1 89.44 177 GLU B CA 1
ATOM 3915 C C . GLU B 1 177 ? -5.09 2.189 23.094 1 89.44 177 GLU B C 1
ATOM 3917 O O . GLU B 1 177 ? -6.273 2.281 23.422 1 89.44 177 GLU B O 1
ATOM 3922 N N . GLU B 1 178 ? -4.227 3.139 23.094 1 90.06 178 GLU B N 1
ATOM 3923 C CA . GLU B 1 178 ? -4.598 4.465 23.578 1 90.06 178 GLU B CA 1
ATOM 3924 C C . GLU B 1 178 ? -5.707 5.074 22.719 1 90.06 178 GLU B C 1
ATOM 3926 O O . GLU B 1 178 ? -5.695 4.938 21.484 1 90.06 178 GLU B O 1
ATOM 3931 N N . ARG B 1 179 ? -6.676 5.781 23.344 1 94.94 179 ARG B N 1
ATOM 3932 C CA . ARG B 1 179 ? -7.793 6.426 22.656 1 94.94 179 ARG B CA 1
ATOM 3933 C C . ARG B 1 179 ? -8.109 7.781 23.281 1 94.94 179 ARG B C 1
ATOM 3935 O O . ARG B 1 179 ? -9.266 8.078 23.578 1 94.94 179 ARG B O 1
ATOM 3942 N N . THR B 1 180 ? -7.141 8.594 23.531 1 94.56 180 THR B N 1
ATOM 3943 C CA . THR B 1 180 ? -7.363 9.867 24.203 1 94.56 180 THR B CA 1
ATOM 3944 C C . THR B 1 180 ? -7.371 11.016 23.188 1 94.56 180 THR B C 1
ATOM 3946 O O . THR B 1 180 ? -7.488 12.18 23.562 1 94.56 180 THR B O 1
ATOM 3949 N N . GLY B 1 181 ? -7.199 10.672 21.953 1 96.19 181 GLY B N 1
ATOM 3950 C CA . GLY B 1 181 ? -7.25 11.703 20.922 1 96.19 181 GLY B CA 1
ATOM 3951 C C . GLY B 1 181 ? -8.609 12.352 20.797 1 96.19 181 GLY B C 1
ATOM 3952 O O . GLY B 1 181 ? -9.633 11.75 21.141 1 96.19 181 GLY B O 1
ATOM 3953 N N . ARG B 1 182 ? -8.617 13.562 20.297 1 96.94 182 ARG B N 1
ATOM 3954 C CA . ARG B 1 182 ? -9.852 14.328 20.172 1 96.94 182 ARG B CA 1
ATOM 3955 C C . ARG B 1 182 ? -9.891 15.094 18.844 1 96.94 182 ARG B C 1
ATOM 3957 O O . ARG B 1 182 ? -8.844 15.414 18.281 1 96.94 182 ARG B O 1
ATOM 3964 N N . LEU B 1 183 ? -11.086 15.297 18.375 1 97.62 183 LEU B N 1
ATOM 3965 C CA . LEU B 1 183 ? -11.367 16.297 17.344 1 97.62 183 LEU B CA 1
ATOM 3966 C C . LEU B 1 183 ? -11.953 17.562 17.969 1 97.62 183 LEU B C 1
ATOM 3968 O O . LEU B 1 183 ? -12.969 17.5 18.656 1 97.62 183 LEU B O 1
ATOM 3972 N N . LEU B 1 184 ? -11.312 18.703 17.672 1 96.81 184 LEU B N 1
ATOM 3973 C CA . LEU B 1 184 ? -11.75 19.984 18.234 1 96.81 184 LEU B CA 1
ATOM 3974 C C . LEU B 1 184 ? -12.188 20.938 17.141 1 96.81 184 LEU B C 1
ATOM 3976 O O . LEU B 1 184 ? -11.82 20.766 15.969 1 96.81 184 LEU B O 1
ATOM 3980 N N . LYS B 1 185 ? -12.969 21.875 17.547 1 97.12 185 LYS B N 1
ATOM 3981 C CA . LYS B 1 185 ? -13.398 22.969 16.688 1 97.12 185 LYS B CA 1
ATOM 3982 C C . LYS B 1 185 ? -13.148 24.312 17.344 1 97.12 185 LYS B C 1
ATOM 3984 O O . LYS B 1 185 ? -13.445 24.5 18.531 1 97.12 185 LYS B O 1
ATOM 3989 N N . TYR B 1 186 ? -12.508 25.156 16.609 1 96.88 186 TYR B N 1
ATOM 3990 C CA . TYR B 1 186 ? -12.328 26.547 17.031 1 96.88 186 TYR B CA 1
ATOM 3991 C C . TYR B 1 186 ? -13.117 27.5 16.125 1 96.88 186 TYR B C 1
ATOM 3993 O O . TYR B 1 186 ? -13.016 27.422 14.898 1 96.88 186 TYR B O 1
ATOM 4001 N N . ASP B 1 187 ? -13.906 28.328 16.688 1 96.06 187 ASP B N 1
ATOM 4002 C CA . ASP B 1 187 ? -14.633 29.375 15.977 1 96.06 187 ASP B CA 1
ATOM 4003 C C . ASP B 1 187 ? -13.93 30.719 16.109 1 96.06 187 ASP B C 1
ATOM 4005 O O . ASP B 1 187 ? -13.953 31.344 17.188 1 96.06 187 ASP B O 1
ATOM 4009 N N . PRO B 1 188 ? -13.406 31.172 15.031 1 95.38 188 PRO B N 1
ATOM 4010 C CA . PRO B 1 188 ? -12.648 32.406 15.125 1 95.38 188 PRO B CA 1
ATOM 4011 C C . PRO B 1 188 ? -13.523 33.594 15.508 1 95.38 188 PRO B C 1
ATOM 4013 O O . PRO B 1 188 ? -13.016 34.625 16.016 1 95.38 188 PRO B O 1
ATOM 4016 N N . LYS B 1 189 ? -14.789 33.562 15.266 1 94.56 189 LYS B N 1
ATOM 4017 C CA . LYS B 1 189 ? -15.695 34.656 15.594 1 94.56 189 LYS B CA 1
ATOM 4018 C C . LYS B 1 189 ? -15.969 34.719 17.094 1 94.56 189 LYS B C 1
ATOM 4020 O O . LYS B 1 189 ? -15.938 35.781 17.703 1 94.56 189 LYS B O 1
ATOM 4025 N N . THR B 1 190 ? -16.188 33.625 17.656 1 94.69 190 THR B N 1
ATOM 4026 C CA . THR B 1 190 ? -16.547 33.594 19.062 1 94.69 190 THR B CA 1
ATOM 4027 C C . THR B 1 190 ? -15.328 33.281 19.938 1 94.69 190 THR B C 1
ATOM 4029 O O . THR B 1 190 ? -15.367 33.469 21.156 1 94.69 190 THR B O 1
ATOM 4032 N N . LYS B 1 191 ? -14.281 32.812 19.344 1 93.38 191 LYS B N 1
ATOM 4033 C CA . LYS B 1 191 ? -13.031 32.406 20 1 93.38 191 LYS B CA 1
ATOM 4034 C C . LYS B 1 191 ? -13.25 31.219 20.922 1 93.38 191 LYS B C 1
ATOM 4036 O O . LYS B 1 191 ? -12.578 31.109 21.953 1 93.38 191 LYS B O 1
ATOM 4041 N N . LYS B 1 192 ? -14.203 30.469 20.594 1 92.12 192 LYS B N 1
ATOM 4042 C CA . LYS B 1 192 ? -14.516 29.312 21.422 1 92.12 192 LYS B CA 1
ATOM 4043 C C . LYS B 1 192 ? -13.906 28.031 20.844 1 92.12 192 LYS B C 1
ATOM 4045 O O . LYS B 1 192 ? -13.977 27.797 19.641 1 92.12 192 LYS B O 1
ATOM 4050 N N . LEU B 1 193 ? -13.25 27.281 21.703 1 94.25 193 LEU B N 1
ATOM 4051 C CA . LEU B 1 193 ? -12.734 25.953 21.406 1 94.25 193 LEU B CA 1
ATOM 4052 C C . LEU B 1 193 ? -13.648 24.875 21.969 1 94.25 193 LEU B C 1
ATOM 4054 O O . LEU B 1 193 ? -13.969 24.875 23.156 1 94.25 193 LEU B O 1
ATOM 4058 N N . THR B 1 194 ? -14.133 23.969 21.141 1 93.62 194 THR B N 1
ATOM 4059 C CA . THR B 1 194 ? -15.062 22.922 21.562 1 93.62 194 THR B CA 1
ATOM 4060 C C . THR B 1 194 ? -14.539 21.547 21.172 1 93.62 194 THR B C 1
ATOM 4062 O O . THR B 1 194 ? -13.961 21.375 20.094 1 93.62 194 THR B O 1
ATOM 4065 N N . VAL B 1 195 ? -14.789 20.562 22.047 1 95.31 195 VAL B N 1
ATOM 4066 C CA . VAL B 1 195 ? -14.5 19.172 21.719 1 95.31 195 VAL B CA 1
ATOM 4067 C C . VAL B 1 195 ? -15.672 18.562 20.953 1 95.31 195 VAL B C 1
ATOM 4069 O O . VAL B 1 195 ? -16.797 18.547 21.453 1 95.31 195 VAL B O 1
ATOM 4072 N N . LEU B 1 196 ? -15.406 18.078 19.75 1 96.94 196 LEU B N 1
ATOM 4073 C CA . LEU B 1 196 ? -16.469 17.5 18.953 1 96.94 196 LEU B CA 1
ATOM 4074 C C . LEU B 1 196 ? -16.531 15.984 19.156 1 96.94 196 LEU B C 1
ATOM 4076 O O . LEU B 1 196 ? -17.609 15.391 19.094 1 96.94 196 LEU B O 1
ATOM 4080 N N . LEU B 1 197 ? -15.438 15.398 19.25 1 96.88 197 LEU B N 1
ATOM 4081 C CA . LEU B 1 197 ? -15.328 13.945 19.328 1 96.88 197 LEU B CA 1
ATOM 4082 C C . LEU B 1 197 ? -14.156 13.539 20.219 1 96.88 197 LEU B C 1
ATOM 4084 O O . LEU B 1 197 ? -13.086 14.148 20.172 1 96.88 197 LEU B O 1
ATOM 4088 N N . LYS B 1 198 ? -14.32 12.562 21.078 1 96.5 198 LYS B N 1
ATOM 4089 C CA . LYS B 1 198 ? -13.289 11.961 21.922 1 96.5 198 LYS B CA 1
ATOM 4090 C C . LYS B 1 198 ? -13.086 10.492 21.578 1 96.5 198 LYS B C 1
ATOM 4092 O O . LYS B 1 198 ? -13.773 9.945 20.719 1 96.5 198 LYS B O 1
ATOM 4097 N N . GLY B 1 199 ? -12.07 9.898 22.141 1 96 199 GLY B N 1
ATOM 4098 C CA . GLY B 1 199 ? -11.875 8.469 22.016 1 96 199 GLY B CA 1
ATOM 4099 C C . GLY B 1 199 ? -11.109 8.078 20.766 1 96 199 GLY B C 1
ATOM 4100 O O . GLY B 1 199 ? -11.219 6.941 20.281 1 96 199 GLY B O 1
ATOM 4101 N N . LEU B 1 200 ? -10.438 8.969 20.188 1 97.31 200 LEU B N 1
ATOM 4102 C CA . LEU B 1 200 ? -9.742 8.703 18.922 1 97.31 200 LEU B CA 1
ATOM 4103 C C . LEU B 1 200 ? -8.344 8.141 19.188 1 97.31 200 LEU B C 1
ATOM 4105 O O . LEU B 1 200 ? -7.668 8.562 20.125 1 97.31 200 LEU B O 1
ATOM 4109 N N . ALA B 1 201 ? -7.945 7.195 18.375 1 96.62 201 ALA B N 1
ATOM 4110 C CA . ALA B 1 201 ? -6.637 6.555 18.484 1 96.62 201 ALA B CA 1
ATOM 4111 C C . ALA B 1 201 ? -5.551 7.398 17.828 1 96.62 201 ALA B C 1
ATOM 4113 O O . ALA B 1 201 ? -5.137 7.113 16.703 1 96.62 201 ALA B O 1
ATOM 4114 N N . LEU B 1 202 ? -5.043 8.461 18.547 1 96.19 202 LEU B N 1
ATOM 4115 C CA . LEU B 1 202 ? -4.059 9.422 18.047 1 96.19 202 LEU B CA 1
ATOM 4116 C C . LEU B 1 202 ? -4.598 10.172 16.844 1 96.19 202 LEU B C 1
ATOM 4118 O O . LEU B 1 202 ? -4.23 9.867 15.695 1 96.19 202 LEU B O 1
ATOM 4122 N N . ALA B 1 203 ? -5.359 11.219 17.062 1 95.88 203 ALA B N 1
ATOM 4123 C CA . ALA B 1 203 ? -6.023 12.016 16.031 1 95.88 203 ALA B CA 1
ATOM 4124 C C . ALA B 1 203 ? -5.047 12.977 15.367 1 95.88 203 ALA B C 1
ATOM 4126 O O . ALA B 1 203 ? -4.715 14.023 15.938 1 95.88 203 ALA B O 1
ATOM 4127 N N . ALA B 1 204 ? -4.629 12.688 14.141 1 92.75 204 ALA B N 1
ATOM 4128 C CA . ALA B 1 204 ? -3.629 13.516 13.461 1 92.75 204 ALA B CA 1
ATOM 4129 C C . ALA B 1 204 ? -4.27 14.375 12.375 1 92.75 204 ALA B C 1
ATOM 4131 O O . ALA B 1 204 ? -4.859 15.414 12.672 1 92.75 204 ALA B O 1
ATOM 4132 N N . GLY B 1 205 ? -4.309 13.922 11.133 1 97.88 205 GLY B N 1
ATOM 4133 C CA . GLY B 1 205 ? -4.777 14.688 9.992 1 97.88 205 GLY B CA 1
ATOM 4134 C C . GLY B 1 205 ? -6.266 14.977 10.039 1 97.88 205 GLY B C 1
ATOM 4135 O O . GLY B 1 205 ? -7.055 14.133 10.469 1 97.88 205 GLY B O 1
ATOM 4136 N N . VAL B 1 206 ? -6.625 16.188 9.617 1 98.69 206 VAL B N 1
ATOM 4137 C CA . VAL B 1 206 ? -8.016 16.609 9.555 1 98.69 206 VAL B CA 1
ATOM 4138 C C . VAL B 1 206 ? -8.297 17.281 8.211 1 98.69 206 VAL B C 1
ATOM 4140 O O . VAL B 1 206 ? -7.441 18 7.684 1 98.69 206 VAL B O 1
ATOM 4143 N N . ALA B 1 207 ? -9.461 17.047 7.684 1 98.81 207 ALA B N 1
ATOM 4144 C CA . ALA B 1 207 ? -9.891 17.719 6.469 1 98.81 207 ALA B CA 1
ATOM 4145 C C . ALA B 1 207 ? -11.406 17.922 6.453 1 98.81 207 ALA B C 1
ATOM 4147 O O . ALA B 1 207 ? -12.164 17 6.762 1 98.81 207 ALA B O 1
ATOM 4148 N N . VAL B 1 208 ? -11.773 19.078 6.141 1 98.69 208 VAL B N 1
ATOM 4149 C CA . VAL B 1 208 ? -13.188 19.406 6.016 1 98.69 208 VAL B CA 1
ATOM 4150 C C . VAL B 1 208 ? -13.641 19.188 4.574 1 98.69 208 VAL B C 1
ATOM 4152 O O . VAL B 1 208 ? -12.922 19.531 3.631 1 98.69 208 VAL B O 1
ATOM 4155 N N . SER B 1 209 ? -14.852 18.625 4.465 1 98.44 209 SER B N 1
ATOM 4156 C CA . SER B 1 209 ? -15.391 18.438 3.121 1 98.44 209 SER B CA 1
ATOM 4157 C C . SER B 1 209 ? -15.609 19.766 2.416 1 98.44 209 SER B C 1
ATOM 4159 O O . SER B 1 209 ? -15.773 20.797 3.066 1 98.44 209 SER B O 1
ATOM 4161 N N . LYS B 1 210 ? -15.625 19.703 1.144 1 96.75 210 LYS B N 1
ATOM 4162 C CA . LYS B 1 210 ? -15.727 20.906 0.323 1 96.75 210 LYS B CA 1
ATOM 4163 C C . LYS B 1 210 ? -17 21.672 0.638 1 96.75 210 LYS B C 1
ATOM 4165 O O . LYS B 1 210 ? -16.984 22.906 0.689 1 96.75 210 LYS B O 1
ATOM 4170 N N . ASP B 1 211 ? -18.109 20.969 0.86 1 96.62 211 ASP B N 1
ATOM 4171 C CA . ASP B 1 211 ? -19.391 21.625 1.116 1 96.62 211 ASP B CA 1
ATOM 4172 C C . ASP B 1 211 ? -19.594 21.859 2.609 1 96.62 211 ASP B C 1
ATOM 4174 O O . ASP B 1 211 ? -20.656 22.328 3.029 1 96.62 211 ASP B O 1
ATOM 4178 N N . GLY B 1 212 ? -18.672 21.438 3.398 1 97.69 212 GLY B N 1
ATOM 4179 C CA . GLY B 1 212 ? -18.719 21.688 4.832 1 97.69 212 GLY B CA 1
ATOM 4180 C C . GLY B 1 212 ? -19.656 20.75 5.562 1 97.69 212 GLY B C 1
ATOM 4181 O O . GLY B 1 212 ? -20.031 21.016 6.707 1 97.69 212 GLY B O 1
ATOM 4182 N N . SER B 1 213 ? -20.016 19.625 4.945 1 97.94 213 SER B N 1
ATOM 4183 C CA . SER B 1 213 ? -21 18.75 5.547 1 97.94 213 SER B CA 1
ATOM 4184 C C . SER B 1 213 ? -20.375 17.812 6.57 1 97.94 213 SER B C 1
ATOM 4186 O O . SER B 1 213 ? -21.062 17.297 7.453 1 97.94 213 SER B O 1
ATOM 4188 N N . PHE B 1 214 ? -19.109 17.547 6.406 1 98.69 214 PHE B N 1
ATOM 4189 C CA . PHE B 1 214 ? -18.453 16.672 7.359 1 98.69 214 PHE B CA 1
ATOM 4190 C C . PHE B 1 214 ? -16.953 16.984 7.465 1 98.69 214 PHE B C 1
ATOM 4192 O O . PHE B 1 214 ? -16.422 17.734 6.648 1 98.69 214 PHE B O 1
ATOM 4199 N N . VAL B 1 215 ? -16.359 16.484 8.5 1 98.81 215 VAL B N 1
ATOM 4200 C CA . VAL B 1 215 ? -14.914 16.562 8.719 1 98.81 215 VAL B CA 1
ATOM 4201 C C . VAL B 1 215 ? -14.344 15.156 8.922 1 98.81 215 VAL B C 1
ATOM 4203 O O . VAL B 1 215 ? -14.977 14.305 9.547 1 98.81 215 VAL B O 1
ATOM 4206 N N . LEU B 1 216 ? -13.219 14.922 8.242 1 98.94 216 LEU B N 1
ATOM 4207 C CA . LEU B 1 216 ? -12.477 13.68 8.398 1 98.94 216 LEU B CA 1
ATOM 4208 C C . LEU B 1 216 ? -11.344 13.844 9.406 1 98.94 216 LEU B C 1
ATOM 4210 O O . LEU B 1 216 ? -10.703 14.898 9.453 1 98.94 216 LEU B O 1
ATOM 4214 N N . VAL B 1 217 ? -11.109 12.836 10.18 1 98.88 217 VAL B N 1
ATOM 4215 C CA . VAL B 1 217 ? -9.977 12.828 11.102 1 98.88 217 VAL B CA 1
ATOM 4216 C C . VAL B 1 217 ? -9.281 11.469 11.047 1 98.88 217 VAL B C 1
ATOM 4218 O O . VAL B 1 217 ? -9.938 10.422 11.148 1 98.88 217 VAL B O 1
ATOM 4221 N N . GLY B 1 218 ? -7.988 11.516 10.844 1 98.62 218 GLY B N 1
ATOM 4222 C CA . GLY B 1 218 ? -7.211 10.289 10.836 1 98.62 218 GLY B CA 1
ATOM 4223 C C . GLY B 1 218 ? -6.953 9.734 12.227 1 98.62 218 GLY B C 1
ATOM 4224 O O . GLY B 1 218 ? -6.711 10.5 13.164 1 98.62 218 GLY B O 1
ATOM 4225 N N . GLU B 1 219 ? -7.047 8.5 12.375 1 97.75 219 GLU B N 1
ATOM 4226 C CA . GLU B 1 219 ? -6.617 7.793 13.586 1 97.75 219 GLU B CA 1
ATOM 4227 C C . GLU B 1 219 ? -5.352 6.977 13.32 1 97.75 219 GLU B C 1
ATOM 4229 O O . GLU B 1 219 ? -5.418 5.883 12.758 1 97.75 219 GLU B O 1
ATOM 4234 N N . TYR B 1 220 ? -4.289 7.484 13.773 1 96.94 220 TYR B N 1
ATOM 4235 C CA . TYR B 1 220 ? -2.957 7.004 13.414 1 96.94 220 TYR B CA 1
ATOM 4236 C C . TYR B 1 220 ? -2.789 5.535 13.797 1 96.94 220 TYR B C 1
ATOM 4238 O O . TYR B 1 220 ? -2.406 4.711 12.961 1 96.94 220 TYR B O 1
ATOM 4246 N N . ILE B 1 221 ? -3.088 5.203 15.031 1 94.75 221 ILE B N 1
ATOM 4247 C CA . ILE B 1 221 ? -2.814 3.863 15.539 1 94.75 221 ILE B CA 1
ATOM 4248 C C . ILE B 1 221 ? -3.854 2.883 15 1 94.75 221 ILE B C 1
ATOM 4250 O O . ILE B 1 221 ? -3.541 1.72 14.734 1 94.75 221 ILE B O 1
ATOM 4254 N N . ALA B 1 222 ? -5.082 3.322 14.812 1 94.12 222 ALA B N 1
ATOM 4255 C CA . ALA B 1 222 ? -6.16 2.443 14.367 1 94.12 222 ALA B CA 1
ATOM 4256 C C . ALA B 1 222 ? -6.117 2.244 12.859 1 94.12 222 ALA B C 1
ATOM 4258 O O . ALA B 1 222 ? -6.859 1.43 12.305 1 94.12 222 ALA B O 1
ATOM 4259 N N . CYS B 1 223 ? -5.316 2.996 12.109 1 94.69 223 CYS B N 1
ATOM 4260 C CA . CYS B 1 223 ? -5.156 2.879 10.664 1 94.69 223 CYS B CA 1
ATOM 4261 C C . CYS B 1 223 ? -6.492 3.059 9.953 1 94.69 223 CYS B C 1
ATOM 4263 O O . CYS B 1 223 ? -6.883 2.223 9.141 1 94.69 223 CYS B O 1
ATOM 4265 N N . ARG B 1 224 ? -7.125 4.141 10.266 1 96.44 224 ARG B N 1
ATOM 4266 C CA . ARG B 1 224 ? -8.422 4.453 9.664 1 96.44 224 ARG B CA 1
ATOM 4267 C C . ARG B 1 224 ? -8.688 5.953 9.688 1 96.44 224 ARG B C 1
ATOM 4269 O O . ARG B 1 224 ? -7.938 6.715 10.305 1 96.44 224 ARG B O 1
ATOM 4276 N N . ILE B 1 225 ? -9.688 6.305 8.945 1 98.56 225 ILE B N 1
ATOM 4277 C CA . ILE B 1 225 ? -10.211 7.668 8.992 1 98.56 225 ILE B CA 1
ATOM 4278 C C . ILE B 1 225 ? -11.648 7.648 9.5 1 98.56 225 ILE B C 1
ATOM 4280 O O . ILE B 1 225 ? -12.453 6.82 9.07 1 98.56 225 ILE B O 1
ATOM 4284 N N . THR B 1 226 ? -11.93 8.508 10.406 1 98.75 226 THR B N 1
ATOM 4285 C CA . THR B 1 226 ? -13.266 8.695 10.961 1 98.75 226 THR B CA 1
ATOM 4286 C C . THR B 1 226 ? -13.914 9.953 10.383 1 98.75 226 THR B C 1
ATOM 4288 O O . THR B 1 226 ? -13.258 10.984 10.242 1 98.75 226 THR B O 1
ATOM 4291 N N . ARG B 1 227 ? -15.172 9.797 10.062 1 98.81 227 ARG B N 1
ATOM 4292 C CA . ARG B 1 227 ? -15.969 10.922 9.586 1 98.81 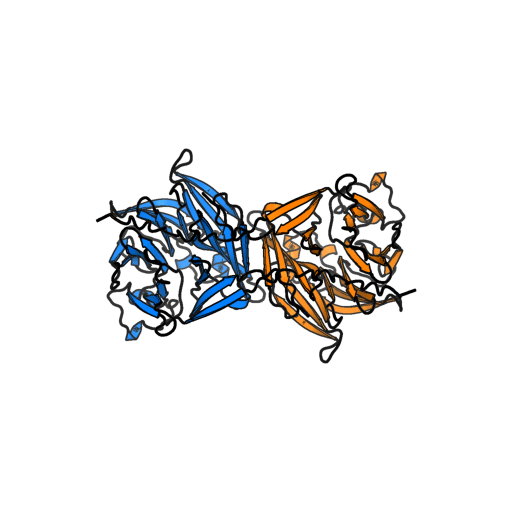227 ARG B CA 1
ATOM 4293 C C . ARG B 1 227 ? -16.891 11.438 10.672 1 98.81 227 ARG B C 1
ATOM 4295 O O . ARG B 1 227 ? -17.578 10.656 11.344 1 98.81 227 ARG B O 1
ATOM 4302 N N . TYR B 1 228 ? -16.875 12.68 10.906 1 98.88 228 TYR B N 1
ATOM 4303 C CA . TYR B 1 228 ? -17.812 13.367 11.789 1 98.88 228 TYR B CA 1
ATOM 4304 C C . TYR B 1 228 ? -18.719 14.297 11 1 98.88 228 TYR B C 1
ATOM 4306 O O . TYR B 1 228 ? -18.25 15.234 10.344 1 98.88 228 TYR B O 1
ATOM 4314 N N . TRP B 1 229 ? -20.031 14.094 11.086 1 98.75 229 TRP B N 1
ATOM 4315 C CA . TRP B 1 229 ? -20.984 14.891 10.336 1 98.75 229 TRP B CA 1
ATOM 4316 C C . TRP B 1 229 ? -21.25 16.219 11.031 1 98.75 229 TRP B C 1
ATOM 4318 O O . TRP B 1 229 ? -21.547 16.25 12.234 1 98.75 229 TRP B O 1
ATOM 4328 N N . LEU B 1 230 ? -21.156 17.25 10.227 1 98.25 230 LEU B N 1
ATOM 4329 C CA . LEU B 1 230 ? -21.344 18.594 10.75 1 98.25 230 LEU B CA 1
ATOM 4330 C C . LEU B 1 230 ? -22.75 19.094 10.5 1 98.25 230 LEU B C 1
ATOM 4332 O O . LEU B 1 230 ? -23.281 19.906 11.266 1 98.25 230 LEU B O 1
ATOM 4336 N N . LYS B 1 231 ? -23.266 18.656 9.375 1 97.06 231 LYS B N 1
ATOM 4337 C CA . LYS B 1 231 ? -24.594 19.094 8.938 1 97.06 231 LYS B CA 1
ATOM 4338 C C . LYS B 1 231 ? -25.422 17.906 8.453 1 97.06 231 LYS B C 1
ATOM 4340 O O . LYS B 1 231 ? -24.891 16.812 8.273 1 97.06 231 LYS B O 1
ATOM 4345 N N . GLY B 1 232 ? -26.719 18.234 8.297 1 96.69 232 GLY B N 1
ATOM 4346 C CA . GLY B 1 232 ? -27.609 17.234 7.742 1 96.69 232 GLY B CA 1
ATOM 4347 C C . GLY B 1 232 ? -28.219 16.312 8.789 1 96.69 232 GLY B C 1
ATOM 4348 O O . GLY B 1 232 ? -28.078 16.562 9.992 1 96.69 232 GLY B O 1
ATOM 4349 N N . PRO B 1 233 ? -28.859 15.219 8.344 1 97.38 233 PRO B N 1
ATOM 4350 C CA . PRO B 1 233 ? -29.594 14.336 9.25 1 97.38 233 PRO B CA 1
ATOM 4351 C C . PRO B 1 233 ? -28.672 13.578 10.203 1 97.38 233 PRO B C 1
ATOM 4353 O O . PRO B 1 233 ? -29.094 13.164 11.281 1 97.38 233 PRO B O 1
ATOM 4356 N N . LYS B 1 234 ? -27.422 13.477 9.906 1 97.75 234 LYS B N 1
ATOM 4357 C CA . LYS B 1 234 ? -26.484 12.727 10.742 1 97.75 234 LYS B CA 1
ATOM 4358 C C . LYS B 1 234 ? -25.609 13.656 11.57 1 97.75 234 LYS B C 1
ATOM 4360 O O . LYS B 1 234 ? -24.656 13.211 12.219 1 97.75 234 LYS B O 1
ATOM 4365 N N . ALA B 1 235 ? -25.922 14.867 11.617 1 97.88 235 ALA B N 1
ATOM 4366 C CA . ALA B 1 235 ? -25.094 15.844 12.312 1 97.88 235 ALA B CA 1
ATOM 4367 C C . ALA B 1 235 ? -24.781 15.383 13.727 1 97.88 235 ALA B C 1
ATOM 4369 O O . ALA B 1 235 ? -25.641 14.836 14.422 1 97.88 235 ALA B O 1
ATOM 4370 N N . THR B 1 236 ? -23.531 15.555 14.078 1 97.75 236 THR B N 1
ATOM 4371 C CA . THR B 1 236 ? -22.969 15.312 15.406 1 97.75 236 THR B CA 1
ATOM 4372 C C . THR B 1 236 ? -22.797 13.82 15.656 1 97.75 236 THR B C 1
ATOM 4374 O O . THR B 1 236 ? -22.641 13.391 16.797 1 97.75 236 THR B O 1
ATOM 4377 N N . THR B 1 237 ? -22.875 13.062 14.578 1 98.38 237 THR B N 1
ATOM 4378 C CA . THR B 1 237 ? -22.531 11.648 14.664 1 98.38 237 THR B CA 1
ATOM 4379 C C . THR B 1 237 ? -21.234 11.352 13.922 1 98.38 237 THR B C 1
ATOM 4381 O O . THR B 1 237 ? -20.766 12.188 13.148 1 98.38 237 THR B O 1
ATOM 4384 N N . SER B 1 238 ? -20.656 10.242 14.289 1 98.62 238 SER B N 1
ATOM 4385 C CA . SER B 1 238 ? -19.422 9.828 13.633 1 98.62 238 SER B CA 1
ATOM 4386 C C . SER B 1 238 ? -19.516 8.383 13.148 1 98.62 238 SER B C 1
ATOM 4388 O O . SER B 1 238 ? -20.344 7.609 13.641 1 98.62 238 SER B O 1
ATOM 4390 N N . GLU B 1 239 ? -18.766 8.039 12.164 1 98.25 239 GLU B N 1
ATOM 4391 C CA . GLU B 1 239 ? -18.641 6.691 11.617 1 98.25 239 GLU B CA 1
ATOM 4392 C C . GLU B 1 239 ? -17.25 6.469 11.008 1 98.25 239 GLU B C 1
ATOM 4394 O O . GLU B 1 239 ? -16.531 7.426 10.734 1 98.25 239 GLU B O 1
ATOM 4399 N N . ILE B 1 240 ? -16.938 5.195 10.836 1 96.88 240 ILE B N 1
ATOM 4400 C CA . ILE B 1 240 ? -15.711 4.879 10.125 1 96.88 240 ILE B CA 1
ATOM 4401 C C . ILE B 1 240 ? -15.859 5.238 8.648 1 96.88 240 ILE B C 1
ATOM 4403 O O . ILE B 1 240 ? -16.781 4.766 7.977 1 96.88 240 ILE B O 1
ATOM 4407 N N . PHE B 1 241 ? -15.039 6.086 8.188 1 98.06 241 PHE B N 1
ATOM 4408 C CA . PHE B 1 241 ? -15.055 6.551 6.805 1 98.06 241 PHE B CA 1
ATOM 4409 C C . PHE B 1 241 ? -14.328 5.562 5.895 1 98.06 241 PHE B C 1
ATOM 4411 O O . PHE B 1 241 ? -14.836 5.207 4.828 1 98.06 241 PHE B O 1
ATOM 4418 N N . VAL B 1 242 ? -13.172 5.133 6.285 1 96.25 242 VAL B N 1
ATOM 4419 C CA . VAL B 1 242 ? -12.383 4.195 5.492 1 96.25 242 VAL B CA 1
ATOM 4420 C C . VAL B 1 242 ? -11.328 3.531 6.379 1 96.25 242 VAL B C 1
ATOM 4422 O O . VAL B 1 242 ? -10.75 4.176 7.258 1 96.25 242 VAL B O 1
ATOM 4425 N N . GLU B 1 243 ? -11.062 2.238 6.176 1 94 243 GLU B N 1
ATOM 4426 C CA . GLU B 1 243 ? -9.906 1.53 6.719 1 94 243 GLU B CA 1
ATOM 4427 C C . GLU B 1 243 ? -8.703 1.65 5.793 1 94 243 GLU B C 1
ATOM 4429 O O . GLU B 1 243 ? -8.844 1.618 4.57 1 94 243 GLU B O 1
ATOM 4434 N N . LEU B 1 244 ? -7.559 1.794 6.387 1 95.25 244 LEU B N 1
ATOM 4435 C CA . LEU B 1 244 ? -6.355 2.023 5.59 1 95.25 244 LEU B CA 1
ATOM 4436 C C . LEU B 1 244 ? -5.32 0.932 5.844 1 95.25 244 LEU B C 1
ATOM 4438 O O . LEU B 1 244 ? -5.32 0.306 6.906 1 95.25 244 LEU B O 1
ATOM 4442 N N . PRO B 1 245 ? -4.41 0.718 4.875 1 93.75 245 PRO B N 1
ATOM 4443 C CA . PRO B 1 245 ? -3.389 -0.32 5.02 1 93.75 245 PRO B CA 1
ATOM 4444 C C . PRO B 1 245 ? -2.268 0.087 5.973 1 93.75 245 PRO B C 1
ATOM 4446 O O . PRO B 1 245 ? -1.441 -0.748 6.355 1 93.75 245 PRO B O 1
ATOM 4449 N N . GLY B 1 246 ? -2.195 1.277 6.324 1 95.38 246 GLY B N 1
ATOM 4450 C CA . GLY B 1 246 ? -1.163 1.803 7.203 1 95.38 246 GLY B CA 1
ATOM 4451 C C . GLY B 1 246 ? -1.63 2.982 8.031 1 95.38 246 GLY B C 1
ATOM 4452 O O . GLY B 1 246 ? -2.832 3.236 8.141 1 95.38 246 GLY B O 1
ATOM 4453 N N . ASN B 1 247 ? -0.659 3.674 8.672 1 96.69 247 ASN B N 1
ATOM 4454 C CA . ASN B 1 247 ? -0.944 4.785 9.578 1 96.69 247 ASN B CA 1
ATOM 4455 C C . ASN B 1 247 ? -1.156 6.09 8.812 1 96.69 247 ASN B C 1
ATOM 4457 O O . ASN B 1 247 ? -0.255 6.559 8.117 1 96.69 247 ASN B O 1
ATOM 4461 N N . PRO B 1 248 ? -2.352 6.633 8.984 1 98.31 248 PRO B N 1
ATOM 4462 C CA . PRO B 1 248 ? -2.59 7.906 8.297 1 98.31 248 PRO B CA 1
ATOM 4463 C C . PRO B 1 248 ? -1.966 9.094 9.031 1 98.31 248 PRO B C 1
ATOM 4465 O O . PRO B 1 248 ? -1.938 9.117 10.266 1 98.31 248 PRO B O 1
ATOM 4468 N N . ASP B 1 249 ? -1.458 10 8.258 1 98.06 249 ASP B N 1
ATOM 4469 C CA . ASP B 1 249 ? -1.023 11.281 8.805 1 98.06 249 ASP B CA 1
ATOM 4470 C C . ASP B 1 249 ? -1.921 12.422 8.328 1 98.06 249 ASP B C 1
ATOM 4472 O O . ASP B 1 249 ? -3.139 12.375 8.516 1 98.06 249 ASP B O 1
ATOM 4476 N N . ASN B 1 250 ? -1.389 13.391 7.641 1 98.75 250 ASN B N 1
ATOM 4477 C CA . ASN B 1 250 ? -2.238 14.516 7.266 1 98.75 250 ASN B CA 1
ATOM 4478 C C . ASN B 1 250 ? -3.193 14.141 6.133 1 98.75 250 ASN B C 1
ATOM 4480 O O . ASN B 1 250 ? -2.879 13.281 5.309 1 98.75 250 ASN B O 1
ATOM 4484 N N . ILE B 1 251 ? -4.363 14.734 6.121 1 98.81 251 ILE B N 1
ATOM 4485 C CA . ILE B 1 251 ? -5.387 14.625 5.09 1 98.81 251 ILE B CA 1
ATOM 4486 C C . ILE B 1 251 ? -5.574 15.977 4.398 1 98.81 251 ILE B C 1
ATOM 4488 O O . ILE B 1 251 ? -5.77 17 5.062 1 98.81 251 ILE B O 1
ATOM 4492 N N . LYS B 1 252 ? -5.48 15.992 3.102 1 98.69 252 LYS B N 1
ATOM 4493 C CA . LYS B 1 252 ? -5.629 17.25 2.357 1 98.69 252 LYS B CA 1
ATOM 4494 C C . LYS B 1 252 ? -6.715 17.125 1.291 1 98.69 252 LYS B C 1
ATOM 4496 O O . LYS B 1 252 ? -6.668 16.219 0.452 1 98.69 252 LYS B O 1
ATOM 4501 N N . ARG B 1 253 ? -7.645 18.016 1.339 1 98 253 ARG B N 1
ATOM 4502 C CA . ARG B 1 253 ? -8.734 18.047 0.372 1 98 253 ARG B CA 1
ATOM 4503 C C . ARG B 1 253 ? -8.25 18.547 -0.985 1 98 253 ARG B C 1
ATOM 4505 O O . ARG B 1 253 ? -7.453 19.484 -1.06 1 98 253 ARG B O 1
ATOM 4512 N N . THR B 1 254 ? -8.719 17.906 -2.027 1 95.81 254 THR B N 1
ATOM 4513 C CA . THR B 1 254 ? -8.422 18.359 -3.379 1 95.81 254 THR B CA 1
ATOM 4514 C C . THR B 1 254 ? -9.469 19.375 -3.84 1 95.81 254 THR B C 1
ATOM 4516 O O . THR B 1 254 ? -10.5 19.547 -3.195 1 95.81 254 THR B O 1
ATOM 4519 N N . LYS B 1 255 ? -9.164 19.969 -4.969 1 92.12 255 LYS B N 1
ATOM 4520 C CA . LYS B 1 255 ? -10.094 20.938 -5.543 1 92.12 255 LYS B CA 1
ATOM 4521 C C . LYS B 1 255 ? -11.414 20.281 -5.926 1 92.12 255 LYS B C 1
ATOM 4523 O O . LYS B 1 255 ? -12.469 20.891 -5.836 1 92.12 255 LYS B O 1
ATOM 4528 N N . SER B 1 256 ? -11.375 18.984 -6.344 1 91.81 256 SER B N 1
ATOM 4529 C CA . SER B 1 256 ? -12.57 18.266 -6.793 1 91.81 256 SER B CA 1
ATOM 4530 C C . SER B 1 256 ? -13.375 17.734 -5.613 1 91.81 256 SER B C 1
ATOM 4532 O O . SER B 1 256 ? -14.516 17.312 -5.777 1 91.81 256 SER B O 1
ATOM 4534 N N . GLY B 1 257 ? -12.805 17.781 -4.445 1 96.06 257 GLY B N 1
ATOM 4535 C CA . GLY B 1 257 ? -13.539 17.359 -3.264 1 96.06 257 GLY B CA 1
ATOM 4536 C C . GLY B 1 257 ? -13.102 16 -2.746 1 96.06 257 GLY B C 1
ATOM 4537 O O . GLY B 1 257 ? -13.656 15.5 -1.771 1 96.06 257 GLY B O 1
ATOM 4538 N N . ASP B 1 258 ? -12.117 15.398 -3.428 1 97.12 258 ASP B N 1
ATOM 4539 C CA . ASP B 1 258 ? -11.492 14.188 -2.896 1 97.12 258 ASP B CA 1
ATOM 4540 C C . ASP B 1 258 ? -10.461 14.531 -1.818 1 97.12 258 ASP B C 1
ATOM 4542 O O . ASP B 1 258 ? -10.312 15.695 -1.447 1 97.12 258 ASP B O 1
ATOM 4546 N N . PHE B 1 259 ? -9.812 13.469 -1.315 1 98.56 259 PHE B N 1
ATOM 4547 C CA . PHE B 1 259 ? -8.836 13.672 -0.248 1 98.56 259 PHE B CA 1
ATOM 4548 C C . PHE B 1 259 ? -7.562 12.883 -0.522 1 98.56 259 PHE B C 1
ATOM 4550 O O . PHE B 1 259 ? -7.617 11.695 -0.853 1 98.56 259 PHE B O 1
ATOM 4557 N N . TRP B 1 260 ? -6.461 13.523 -0.439 1 98.5 260 TRP B N 1
ATOM 4558 C CA . TRP B 1 260 ? -5.191 12.805 -0.381 1 98.5 260 TRP B CA 1
ATOM 4559 C C . TRP B 1 260 ? -4.77 12.562 1.064 1 98.5 260 TRP B C 1
ATOM 4561 O O . TRP B 1 260 ? -4.883 13.461 1.908 1 98.5 260 TRP B O 1
ATOM 4571 N N . VAL B 1 261 ? -4.309 11.391 1.343 1 98.75 261 VAL B N 1
ATOM 4572 C CA . VAL B 1 261 ? -3.852 11.031 2.682 1 98.75 261 VAL B CA 1
ATOM 4573 C C . VAL B 1 261 ? -2.475 10.375 2.598 1 98.75 261 VAL B C 1
ATOM 4575 O O . VAL B 1 261 ? -2.24 9.516 1.747 1 98.75 261 VAL B O 1
ATOM 4578 N N . ALA B 1 262 ? -1.541 10.891 3.393 1 98.69 262 ALA B N 1
ATOM 4579 C CA . ALA B 1 262 ? -0.303 1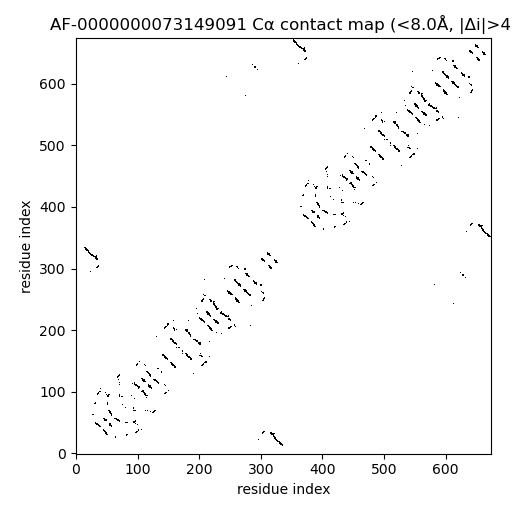0.141 3.594 1 98.69 262 ALA B CA 1
ATOM 4580 C C . ALA B 1 262 ? -0.548 8.891 4.438 1 98.69 262 ALA B C 1
ATOM 4582 O O . ALA B 1 262 ? -1.118 8.977 5.527 1 98.69 262 ALA B O 1
ATOM 4583 N N . VAL B 1 263 ? -0.202 7.773 3.93 1 98 263 VAL B N 1
ATOM 4584 C CA . VAL B 1 263 ? -0.379 6.492 4.602 1 98 263 VAL B CA 1
ATOM 4585 C C . VAL B 1 263 ? 0.966 5.777 4.723 1 98 263 VAL B C 1
ATOM 4587 O O . VAL B 1 263 ? 1.571 5.41 3.713 1 98 263 VAL B O 1
ATOM 4590 N N . ASN B 1 264 ? 1.431 5.543 5.965 1 97.31 264 ASN B N 1
ATOM 4591 C CA . ASN B 1 264 ? 2.736 4.934 6.203 1 97.31 264 ASN B CA 1
ATOM 4592 C C . ASN B 1 264 ? 2.604 3.51 6.734 1 97.31 264 ASN B C 1
ATOM 4594 O O . ASN B 1 264 ? 2.061 3.297 7.816 1 97.31 264 ASN B O 1
ATOM 4598 N N . ILE B 1 265 ? 3.055 2.584 5.965 1 95.12 265 ILE B N 1
ATOM 4599 C CA . ILE B 1 265 ? 3.082 1.2 6.422 1 95.12 265 ILE B CA 1
ATOM 4600 C C . ILE B 1 265 ? 4.383 0.933 7.176 1 95.12 265 ILE B C 1
ATOM 4602 O O . ILE B 1 265 ? 5.461 0.92 6.578 1 95.12 265 ILE B O 1
ATOM 4606 N N . GLN B 1 266 ? 4.238 0.633 8.461 1 91.62 266 GLN B N 1
ATOM 4607 C CA . GLN B 1 266 ? 5.398 0.426 9.32 1 91.62 266 GLN B CA 1
ATOM 4608 C C . GLN B 1 266 ? 5.773 -1.052 9.391 1 91.62 266 GLN B C 1
ATOM 4610 O O . GLN B 1 266 ? 4.906 -1.909 9.578 1 91.62 266 GLN B O 1
ATOM 4615 N N . ARG B 1 267 ? 7.02 -1.276 9.164 1 83.25 267 ARG B N 1
ATOM 4616 C CA . ARG B 1 267 ? 7.59 -2.596 9.422 1 83.25 267 ARG B CA 1
ATOM 4617 C C . ARG B 1 267 ? 8.625 -2.537 10.539 1 83.25 267 ARG B C 1
ATOM 4619 O O . ARG B 1 267 ? 9.664 -1.893 10.398 1 83.25 267 ARG B O 1
ATOM 4626 N N . LEU B 1 268 ? 8.336 -3.217 11.625 1 78.06 268 LEU B N 1
ATOM 4627 C CA . LEU B 1 268 ? 9.18 -3.086 12.812 1 78.06 268 LEU B CA 1
ATOM 4628 C C . LEU B 1 268 ? 10.297 -4.121 12.797 1 78.06 268 LEU B C 1
ATOM 4630 O O . LEU B 1 268 ? 11.359 -3.896 13.375 1 78.06 268 LEU B O 1
ATOM 4634 N N . GLN B 1 269 ? 10.062 -5.246 12.148 1 72.56 269 GLN B N 1
ATOM 4635 C CA . GLN B 1 269 ? 11.047 -6.328 12.102 1 72.56 269 GLN B CA 1
ATOM 4636 C C . GLN B 1 269 ? 11.359 -6.734 10.664 1 72.56 269 GLN B C 1
ATOM 4638 O O . GLN B 1 269 ? 10.508 -6.598 9.781 1 72.56 269 GLN B O 1
ATOM 4643 N N . PRO B 1 270 ? 12.547 -7.246 10.469 1 66.56 270 PRO B N 1
ATOM 4644 C CA . PRO B 1 270 ? 13.633 -7.301 11.445 1 66.56 270 PRO B CA 1
ATOM 4645 C C . PRO B 1 270 ? 14.258 -5.934 11.711 1 66.56 270 PRO B C 1
ATOM 4647 O O . PRO B 1 270 ? 14.805 -5.699 12.789 1 66.56 270 PRO B O 1
ATOM 4650 N N . LYS B 1 271 ? 14.273 -5.086 10.609 1 74.19 271 LYS B N 1
ATOM 4651 C CA . LYS B 1 271 ? 14.719 -3.705 10.758 1 74.19 271 LYS B CA 1
ATOM 4652 C C . LYS B 1 271 ? 13.578 -2.727 10.492 1 74.19 271 LYS B C 1
ATOM 4654 O O . LYS B 1 271 ? 12.805 -2.902 9.555 1 74.19 271 LYS B O 1
ATOM 4659 N N . PRO B 1 272 ? 13.492 -1.76 11.422 1 80.38 272 PRO B N 1
ATOM 4660 C CA . PRO B 1 272 ? 12.422 -0.784 11.195 1 80.38 272 PRO B CA 1
ATOM 4661 C C . PRO B 1 272 ? 12.492 -0.144 9.812 1 80.38 272 PRO B C 1
ATOM 4663 O O . PRO B 1 272 ? 13.57 0.236 9.359 1 80.38 272 PRO B O 1
ATOM 4666 N N . SER B 1 273 ? 11.438 -0.227 9.117 1 85.94 273 SER B N 1
ATOM 4667 C CA . SER B 1 273 ? 11.281 0.383 7.805 1 85.94 273 SER B CA 1
ATOM 4668 C C . SER B 1 273 ? 9.875 0.938 7.609 1 85.94 273 SER B C 1
ATOM 4670 O O . SER B 1 273 ? 8.945 0.549 8.32 1 85.94 273 SER B O 1
ATOM 4672 N N . CYS B 1 274 ? 9.812 1.948 6.75 1 92.88 274 CYS B N 1
ATOM 4673 C CA . CYS B 1 274 ? 8.531 2.586 6.488 1 92.88 274 CYS B CA 1
ATOM 4674 C C . CYS B 1 274 ? 8.258 2.664 4.988 1 92.88 274 CYS B C 1
ATOM 4676 O O . CYS B 1 274 ? 9.102 3.137 4.227 1 92.88 274 CYS B O 1
ATOM 4678 N N . PHE B 1 275 ? 7.18 2.096 4.605 1 94.38 275 PHE B N 1
ATOM 4679 C CA . PHE B 1 275 ? 6.707 2.258 3.234 1 94.38 275 PHE B CA 1
ATOM 4680 C C . PHE B 1 275 ? 5.676 3.377 3.146 1 94.38 275 PHE B C 1
ATOM 4682 O O . PHE B 1 275 ? 4.52 3.191 3.525 1 94.38 275 PHE B O 1
ATOM 4689 N N . ALA B 1 276 ? 6.121 4.477 2.559 1 96.69 276 ALA B N 1
ATOM 4690 C CA . ALA B 1 276 ? 5.25 5.645 2.463 1 96.69 276 ALA B CA 1
ATOM 4691 C C . ALA B 1 276 ? 4.367 5.57 1.218 1 96.69 276 ALA B C 1
ATOM 4693 O O . ALA B 1 276 ? 4.871 5.422 0.102 1 96.69 276 ALA B O 1
ATOM 4694 N N . LEU B 1 277 ? 3.051 5.723 1.434 1 96.88 277 LEU B N 1
ATOM 4695 C CA . LEU B 1 277 ? 2.066 5.777 0.359 1 96.88 277 LEU B CA 1
ATOM 4696 C C . LEU B 1 277 ? 1.298 7.094 0.396 1 96.88 277 LEU B C 1
ATOM 4698 O O . LEU B 1 277 ? 1.2 7.734 1.447 1 96.88 277 LEU B O 1
ATOM 4702 N N . GLY B 1 278 ? 0.89 7.488 -0.734 1 97.31 278 GLY B N 1
ATOM 4703 C CA . GLY B 1 278 ? -0.214 8.43 -0.875 1 97.31 278 GLY B CA 1
ATOM 4704 C C . GLY B 1 278 ? -1.475 7.785 -1.424 1 97.31 278 GLY B C 1
ATOM 4705 O O . GLY B 1 278 ? -1.431 7.086 -2.439 1 97.31 278 GLY B O 1
ATOM 4706 N N . GLN B 1 279 ? -2.568 8.016 -0.752 1 97.38 279 GLN B N 1
ATOM 4707 C CA . GLN B 1 279 ? -3.828 7.477 -1.253 1 97.38 279 GLN B CA 1
ATOM 4708 C C . GLN B 1 279 ? -4.867 8.578 -1.443 1 97.38 279 GLN B C 1
ATOM 4710 O O . GLN B 1 279 ? -5.09 9.391 -0.542 1 97.38 279 GLN B O 1
ATOM 4715 N N . LYS B 1 280 ? -5.441 8.578 -2.641 1 96.38 280 LYS B N 1
ATOM 4716 C CA . LYS B 1 280 ? -6.582 9.445 -2.914 1 96.38 280 LYS B CA 1
ATOM 4717 C C . LYS B 1 280 ? -7.898 8.758 -2.576 1 96.38 280 LYS B C 1
ATOM 4719 O O . LYS B 1 280 ? -8.156 7.641 -3.043 1 96.38 280 LYS B O 1
ATOM 4724 N N . ILE B 1 281 ? -8.719 9.43 -1.794 1 97.56 281 ILE B N 1
ATOM 4725 C CA . ILE B 1 281 ? -9.977 8.852 -1.323 1 97.56 281 ILE B CA 1
ATOM 4726 C C . ILE B 1 281 ? -11.141 9.734 -1.747 1 97.56 281 ILE B C 1
ATOM 4728 O O . ILE B 1 281 ? -11.102 10.961 -1.565 1 97.56 281 ILE B O 1
ATOM 4732 N N . GLY B 1 282 ? -12.133 9.125 -2.299 1 95.62 282 GLY B N 1
ATOM 4733 C CA . GLY B 1 282 ? -13.328 9.859 -2.672 1 95.62 282 GLY B CA 1
ATOM 4734 C C . GLY B 1 282 ? -14.18 10.258 -1.481 1 95.62 282 GLY B C 1
ATOM 4735 O O . GLY B 1 282 ? -13.961 9.773 -0.368 1 95.62 282 GLY B O 1
ATOM 4736 N N . ALA B 1 283 ? -15.133 11.117 -1.763 1 93.81 283 ALA B N 1
ATOM 4737 C CA . ALA B 1 283 ? -16.016 11.625 -0.708 1 93.81 283 ALA B CA 1
ATOM 4738 C C . ALA B 1 283 ? -16.844 10.492 -0.1 1 93.81 283 ALA B C 1
ATOM 4740 O O . ALA B 1 283 ? -17.406 10.648 0.983 1 93.81 283 ALA B O 1
ATOM 4741 N N . ASP B 1 284 ? -16.859 9.344 -0.777 1 92.25 284 ASP B N 1
ATOM 4742 C CA . ASP B 1 284 ? -17.641 8.219 -0.283 1 92.25 284 ASP B CA 1
ATOM 4743 C C . ASP B 1 284 ? -16.75 7.223 0.464 1 92.25 284 ASP B C 1
ATOM 4745 O O . ASP B 1 284 ? -17.219 6.18 0.922 1 92.25 284 ASP B O 1
ATOM 4749 N N . GLY B 1 285 ? -15.5 7.496 0.471 1 94.75 285 GLY B N 1
ATOM 4750 C CA . GLY B 1 285 ? -14.602 6.656 1.248 1 94.75 285 GLY B CA 1
ATOM 4751 C C . GLY B 1 285 ? -13.883 5.617 0.409 1 94.75 285 GLY B C 1
ATOM 4752 O O . GLY B 1 285 ? -13.094 4.828 0.933 1 94.75 285 GLY B O 1
ATOM 4753 N N . GLN B 1 286 ? -14.117 5.602 -0.839 1 91.88 286 GLN B N 1
ATOM 4754 C CA . GLN B 1 286 ? -13.438 4.648 -1.713 1 91.88 286 GLN B CA 1
ATOM 4755 C C . GLN B 1 286 ? -12.016 5.105 -2.035 1 91.88 286 GLN B C 1
ATOM 4757 O O . GLN B 1 286 ? -11.805 6.266 -2.396 1 91.88 286 GLN B O 1
ATOM 4762 N N . ILE B 1 287 ? -11.078 4.215 -1.904 1 93.44 287 ILE B N 1
ATOM 4763 C CA . ILE B 1 287 ? -9.711 4.527 -2.322 1 93.44 287 ILE B CA 1
ATOM 4764 C C . ILE B 1 287 ? -9.633 4.539 -3.846 1 93.44 287 ILE B C 1
ATOM 4766 O O . ILE B 1 287 ? -9.836 3.506 -4.492 1 93.44 287 ILE B O 1
ATOM 4770 N N . LEU B 1 288 ? -9.281 5.656 -4.387 1 91 288 LEU B N 1
ATOM 4771 C CA . LEU B 1 288 ? -9.336 5.855 -5.828 1 91 288 LEU B CA 1
ATOM 4772 C C . LEU B 1 288 ? -7.957 5.652 -6.453 1 91 288 LEU B C 1
ATOM 4774 O O . LEU B 1 288 ? -7.852 5.223 -7.605 1 91 288 LEU B O 1
ATOM 4778 N N . GLU B 1 289 ? -6.953 6.016 -5.805 1 91.5 289 GLU B N 1
ATOM 4779 C CA . GLU B 1 289 ? -5.578 5.965 -6.289 1 91.5 289 GLU B CA 1
ATOM 4780 C C . GLU B 1 289 ? -4.602 5.668 -5.156 1 91.5 289 GLU B C 1
ATOM 4782 O O . GLU B 1 289 ? -4.812 6.098 -4.02 1 91.5 289 GLU B O 1
ATOM 4787 N N . THR B 1 290 ? -3.611 4.914 -5.449 1 93.56 290 THR B N 1
ATOM 4788 C CA . THR B 1 290 ? -2.508 4.66 -4.531 1 93.56 290 THR B CA 1
ATOM 4789 C C . THR B 1 290 ? -1.167 4.898 -5.219 1 93.56 290 THR B C 1
ATOM 4791 O O . THR B 1 290 ? -0.938 4.414 -6.328 1 93.56 290 THR B O 1
ATOM 4794 N N . VAL B 1 291 ? -0.346 5.703 -4.59 1 93.31 291 VAL B N 1
ATOM 4795 C CA . VAL B 1 291 ? 0.996 5.984 -5.09 1 93.31 291 VAL B CA 1
ATOM 4796 C C . VAL B 1 291 ? 2.031 5.578 -4.047 1 93.31 291 VAL B C 1
ATOM 4798 O O . VAL B 1 291 ? 1.839 5.805 -2.85 1 93.31 291 VAL B O 1
ATOM 4801 N N . ASN B 1 292 ? 3.09 4.957 -4.5 1 92.56 292 ASN B N 1
ATOM 4802 C CA . ASN B 1 292 ? 4.188 4.531 -3.639 1 92.56 292 ASN B CA 1
ATOM 4803 C C . ASN B 1 292 ? 5.359 5.504 -3.705 1 92.56 292 ASN B C 1
ATOM 4805 O O . ASN B 1 292 ? 5.805 5.875 -4.793 1 92.56 292 ASN B O 1
ATOM 4809 N N . PHE B 1 293 ? 5.848 5.883 -2.498 1 94.44 293 PHE B N 1
ATOM 4810 C CA . PHE B 1 293 ? 6.941 6.848 -2.445 1 94.44 293 PHE B CA 1
ATOM 4811 C C . PHE B 1 293 ? 8.172 6.242 -1.777 1 94.44 293 PHE B C 1
ATOM 4813 O O . PHE B 1 293 ? 9.062 6.965 -1.331 1 94.44 293 PHE B O 1
ATOM 4820 N N . TYR B 1 294 ? 8.203 4.984 -1.644 1 90.25 294 TYR B N 1
ATOM 4821 C CA . TYR B 1 294 ? 9.281 4.289 -0.948 1 90.25 294 TYR B CA 1
ATOM 4822 C C . TYR B 1 294 ? 10.633 4.641 -1.554 1 90.25 294 TYR B C 1
ATOM 4824 O O . TYR B 1 294 ? 11.586 4.949 -0.83 1 90.25 294 TYR B O 1
ATOM 4832 N N . ALA B 1 295 ? 10.75 4.641 -2.852 1 86.44 295 ALA B N 1
ATOM 4833 C CA . ALA B 1 295 ? 12.023 4.91 -3.52 1 86.44 295 ALA B CA 1
ATOM 4834 C C . ALA B 1 295 ? 12.469 6.352 -3.281 1 86.44 295 ALA B C 1
ATOM 4836 O O . ALA B 1 295 ? 13.648 6.605 -3.027 1 86.44 295 ALA B O 1
ATOM 4837 N N . GLU B 1 296 ? 11.578 7.258 -3.334 1 91 296 GLU B N 1
ATOM 4838 C CA . GLU B 1 296 ? 11.891 8.68 -3.219 1 91 296 GLU B CA 1
ATOM 4839 C C . GLU B 1 296 ? 12.266 9.047 -1.787 1 91 296 GLU B C 1
ATOM 4841 O O . GLU B 1 296 ? 13.109 9.93 -1.568 1 91 296 GLU B O 1
ATOM 4846 N N . TYR B 1 297 ? 11.734 8.359 -0.831 1 92.5 297 TYR B N 1
ATOM 4847 C CA . TYR B 1 297 ? 11.93 8.773 0.555 1 92.5 297 TYR B CA 1
ATOM 4848 C C . TYR B 1 297 ? 12.75 7.746 1.321 1 92.5 297 TYR B C 1
ATOM 4850 O O . TYR B 1 297 ? 12.984 7.898 2.521 1 92.5 297 TYR B O 1
ATOM 4858 N N . ASN B 1 298 ? 13.273 6.738 0.661 1 86.56 298 ASN B N 1
ATOM 4859 C CA . ASN B 1 298 ? 14.203 5.762 1.22 1 86.56 298 ASN B CA 1
ATOM 4860 C C . ASN B 1 298 ? 13.734 5.266 2.586 1 86.56 298 ASN B C 1
ATOM 4862 O O . ASN B 1 298 ? 14.477 5.359 3.568 1 86.56 298 ASN B O 1
ATOM 4866 N N . ALA B 1 299 ? 12.539 4.809 2.717 1 85.75 299 ALA B N 1
ATOM 4867 C CA . ALA B 1 299 ? 11.953 4.145 3.875 1 85.75 299 ALA B CA 1
ATOM 4868 C C . ALA B 1 299 ? 11.641 5.152 4.98 1 85.75 299 ALA B C 1
ATOM 4870 O O . ALA B 1 299 ? 11.5 4.777 6.148 1 85.75 299 ALA B O 1
ATOM 4871 N N . THR B 1 300 ? 11.641 6.465 4.668 1 90.94 300 THR B N 1
ATOM 4872 C CA . THR B 1 300 ? 11.211 7.5 5.598 1 90.94 300 THR B CA 1
ATOM 4873 C C . THR B 1 300 ? 9.719 7.797 5.422 1 90.94 300 THR B C 1
ATOM 4875 O O . THR B 1 300 ? 9.195 7.738 4.309 1 90.94 300 THR B O 1
ATOM 4878 N N . SER B 1 301 ? 9.109 8.133 6.523 1 95.06 301 SER B N 1
ATOM 4879 C CA . SER B 1 301 ? 7.672 8.398 6.492 1 95.06 301 SER B CA 1
ATOM 4880 C C . SER B 1 301 ? 7.371 9.727 5.809 1 95.06 301 SER B C 1
ATOM 4882 O O . SER B 1 301 ? 8.211 10.625 5.789 1 95.06 301 SER B O 1
ATOM 4884 N N . VAL B 1 302 ? 6.246 9.812 5.203 1 97.56 302 VAL B N 1
ATOM 4885 C CA . VAL B 1 302 ? 5.688 11.023 4.617 1 97.56 302 VAL B CA 1
ATOM 4886 C C . VAL B 1 302 ? 4.531 11.531 5.48 1 97.56 302 VAL B C 1
ATOM 4888 O O . VAL B 1 302 ? 3.668 10.758 5.891 1 97.56 302 VAL B O 1
ATOM 4891 N N . ALA B 1 303 ? 4.551 12.805 5.766 1 98.12 303 ALA B N 1
ATOM 4892 C CA . ALA B 1 303 ? 3.553 13.375 6.668 1 98.12 303 ALA B CA 1
ATOM 4893 C C . ALA B 1 303 ? 2.348 13.898 5.891 1 98.12 303 ALA B C 1
ATOM 4895 O O . ALA B 1 303 ? 1.228 13.914 6.406 1 98.12 303 ALA B O 1
ATOM 4896 N N . GLU B 1 304 ? 2.588 14.328 4.723 1 98.69 304 GLU B N 1
ATOM 4897 C CA . GLU B 1 304 ? 1.502 14.922 3.949 1 98.69 304 GLU B CA 1
ATOM 4898 C C . GLU B 1 304 ? 1.703 14.695 2.453 1 98.69 304 GLU B C 1
ATOM 4900 O O . GLU B 1 304 ? 2.836 14.695 1.968 1 98.69 304 GLU B O 1
ATOM 4905 N N . VAL B 1 305 ? 0.652 14.461 1.779 1 98.31 305 VAL B N 1
ATOM 4906 C CA . VAL B 1 305 ? 0.538 14.492 0.325 1 98.31 305 VAL B CA 1
ATOM 4907 C C . VAL B 1 305 ? -0.516 15.516 -0.091 1 98.31 305 VAL B C 1
ATOM 4909 O O . VAL B 1 305 ? -1.695 15.367 0.238 1 98.31 305 VAL B O 1
ATOM 4912 N N . GLN B 1 306 ? -0.085 16.5 -0.801 1 98 306 GLN B N 1
ATOM 4913 C CA . GLN B 1 306 ? -1.013 17.547 -1.218 1 98 306 GLN B CA 1
ATOM 4914 C C . GLN B 1 306 ? -0.878 17.828 -2.709 1 98 306 GLN B C 1
ATOM 4916 O O . GLN B 1 306 ? 0.218 18.109 -3.195 1 98 306 GLN B O 1
ATOM 4921 N N . GLU B 1 307 ? -1.999 17.75 -3.346 1 95.88 307 GLU B N 1
ATOM 4922 C CA . GLU B 1 307 ? -2.053 18.078 -4.766 1 95.88 307 GLU B CA 1
ATOM 4923 C C . GLU B 1 307 ? -2.211 19.578 -4.98 1 95.88 307 GLU B C 1
ATOM 4925 O O . GLU B 1 307 ? -3.064 20.219 -4.352 1 95.88 307 GLU B O 1
ATOM 4930 N N . HIS B 1 308 ? -1.392 20.141 -5.805 1 95 308 HIS B N 1
ATOM 4931 C CA . HIS B 1 308 ? -1.476 21.547 -6.176 1 95 308 HIS B CA 1
ATOM 4932 C C . HIS B 1 308 ? -1.052 21.75 -7.629 1 95 308 HIS B C 1
ATOM 4934 O O . HIS B 1 308 ? 0.116 21.562 -7.973 1 95 308 HIS B O 1
ATOM 4940 N N . HIS B 1 309 ? -1.979 22.094 -8.492 1 90.06 309 HIS B N 1
ATOM 4941 C CA . HIS B 1 309 ? -1.768 22.359 -9.914 1 90.06 309 HIS B CA 1
ATOM 4942 C C . HIS B 1 309 ? -1.109 21.172 -10.602 1 90.06 309 HIS B C 1
ATOM 4944 O O . HIS B 1 309 ? -0.114 21.328 -11.312 1 90.06 309 HIS B O 1
ATOM 4950 N N . GLY B 1 310 ? -1.598 20.047 -10.312 1 86.25 310 GLY B N 1
ATOM 4951 C CA . GLY B 1 310 ? -1.178 18.844 -11.008 1 86.25 310 GLY B CA 1
ATOM 4952 C C . GLY B 1 310 ? 0.063 18.203 -10.414 1 86.25 310 GLY B C 1
ATOM 4953 O O . GLY B 1 310 ? 0.495 17.141 -10.852 1 86.25 310 GLY B O 1
ATOM 4954 N N . LEU B 1 311 ? 0.648 18.875 -9.445 1 93.31 311 LEU B N 1
ATOM 4955 C CA . LEU B 1 311 ? 1.814 18.344 -8.75 1 93.31 311 LEU B CA 1
ATOM 4956 C C . LEU B 1 311 ? 1.434 17.844 -7.359 1 93.31 311 LEU B C 1
ATOM 4958 O O . LEU B 1 311 ? 0.465 18.328 -6.766 1 93.31 311 LEU B O 1
ATOM 4962 N N . MET B 1 312 ? 2.154 16.844 -6.977 1 95.69 312 MET B N 1
ATOM 4963 C CA . MET B 1 312 ? 1.989 16.359 -5.605 1 95.69 312 MET B CA 1
ATOM 4964 C C . MET B 1 312 ? 3.146 16.828 -4.727 1 95.69 312 MET B C 1
ATOM 4966 O O . MET B 1 312 ? 4.305 16.516 -4.996 1 95.69 312 MET B O 1
ATOM 4970 N N . TYR B 1 313 ? 2.861 17.547 -3.715 1 97.88 313 TYR B N 1
ATOM 4971 C CA . TYR B 1 313 ? 3.848 17.984 -2.732 1 97.88 313 TYR B CA 1
ATOM 4972 C C . TYR B 1 313 ? 3.857 17.062 -1.522 1 97.88 313 TYR B C 1
ATOM 4974 O O . TYR B 1 313 ? 2.818 16.828 -0.9 1 97.88 313 TYR B O 1
ATOM 4982 N N . LEU B 1 314 ? 5.016 16.531 -1.207 1 98.19 314 LEU B N 1
ATOM 4983 C CA . LEU B 1 314 ? 5.188 15.57 -0.13 1 98.19 314 LEU B CA 1
ATOM 4984 C C . LEU B 1 314 ? 6.043 16.141 0.99 1 98.19 314 LEU B C 1
ATOM 4986 O O . LEU B 1 314 ? 7.133 16.672 0.737 1 98.19 314 LEU B O 1
ATOM 4990 N N . SER B 1 315 ? 5.562 16.031 2.176 1 97.94 315 SER B N 1
ATOM 4991 C CA . SER B 1 315 ? 6.34 16.5 3.318 1 97.94 315 SER B CA 1
ATOM 4992 C C . SER B 1 315 ? 6.773 15.328 4.203 1 97.94 315 SER B C 1
ATOM 4994 O O . SER B 1 315 ? 6.191 14.242 4.137 1 97.94 315 SER B O 1
ATOM 4996 N N . SER B 1 316 ? 7.809 15.578 4.938 1 96.69 316 SER B N 1
ATOM 4997 C CA . SER B 1 316 ? 8.297 14.656 5.957 1 96.69 316 SER B CA 1
ATOM 4998 C C . SER B 1 316 ? 8.977 15.406 7.098 1 96.69 316 SER B C 1
ATOM 5000 O O . SER B 1 316 ? 9.758 16.328 6.863 1 96.69 316 SER B O 1
ATOM 5002 N N . THR B 1 317 ? 8.656 14.945 8.305 1 93.62 317 THR B N 1
ATOM 5003 C CA . THR B 1 317 ? 9.273 15.594 9.453 1 93.62 317 THR B CA 1
ATOM 5004 C C . THR B 1 317 ? 10.734 15.172 9.594 1 93.62 317 THR B C 1
ATOM 5006 O O . THR B 1 317 ? 11.492 15.781 10.352 1 93.62 317 THR B O 1
ATOM 5009 N N . ASN B 1 318 ? 11.141 14.219 8.805 1 92 318 ASN B N 1
ATOM 5010 C CA . ASN B 1 318 ? 12.469 13.641 8.969 1 92 318 ASN B CA 1
ATOM 5011 C C . ASN B 1 318 ? 13.359 13.93 7.762 1 92 318 ASN B C 1
ATOM 5013 O O . ASN B 1 318 ? 14.516 13.516 7.73 1 92 318 ASN B O 1
ATOM 5017 N N . ALA B 1 319 ? 12.789 14.625 6.836 1 93.25 319 ALA B N 1
ATOM 5018 C CA . ALA B 1 319 ? 13.562 14.953 5.641 1 93.25 319 ALA B CA 1
ATOM 5019 C C . ALA B 1 319 ? 13.93 16.438 5.621 1 93.25 319 ALA B C 1
ATOM 5021 O O . ALA B 1 319 ? 13.234 17.266 6.223 1 93.25 319 ALA B O 1
ATOM 5022 N N . ASN B 1 320 ? 14.945 16.75 4.914 1 93.81 320 ASN B N 1
ATOM 5023 C CA . ASN B 1 320 ? 15.383 18.141 4.789 1 93.81 320 ASN B CA 1
ATOM 5024 C C . ASN B 1 320 ? 15.039 18.719 3.42 1 93.81 320 ASN B C 1
ATOM 5026 O O . ASN B 1 320 ? 15.758 19.578 2.904 1 93.81 320 ASN B O 1
ATOM 5030 N N . PHE B 1 321 ? 14.047 18.172 2.824 1 96.31 321 PHE B N 1
ATOM 5031 C CA . PHE B 1 321 ? 13.562 18.656 1.537 1 96.31 321 PHE B CA 1
ATOM 5032 C C . PHE B 1 321 ? 12.047 18.531 1.444 1 96.31 321 PHE B C 1
ATOM 5034 O O . PHE B 1 321 ? 11.438 17.766 2.182 1 96.31 321 PHE B O 1
ATOM 5041 N N . ALA B 1 322 ? 11.477 19.344 0.618 1 97.12 322 ALA B N 1
ATOM 5042 C CA . ALA B 1 322 ? 10.109 19.156 0.137 1 97.12 322 ALA B CA 1
ATOM 5043 C C . ALA B 1 322 ? 10.086 18.359 -1.159 1 97.12 322 ALA B C 1
ATOM 5045 O O . ALA B 1 322 ? 10.719 18.734 -2.145 1 97.12 322 ALA B O 1
ATOM 5046 N N . GLY B 1 323 ? 9.367 17.281 -1.128 1 97.5 323 GLY B N 1
ATOM 5047 C CA . GLY B 1 323 ? 9.273 16.484 -2.342 1 97.5 323 GLY B CA 1
ATOM 5048 C C . GLY B 1 323 ? 8.195 16.969 -3.289 1 97.5 323 GLY B C 1
ATOM 5049 O O . GLY B 1 323 ? 7.09 17.312 -2.857 1 97.5 323 GLY B O 1
ATOM 5050 N N . VAL B 1 324 ? 8.547 17.047 -4.539 1 97 324 VAL B N 1
ATOM 5051 C CA . VAL B 1 324 ? 7.59 17.359 -5.594 1 97 324 VAL B CA 1
ATOM 5052 C C . VAL B 1 324 ? 7.516 16.203 -6.59 1 97 324 VAL B C 1
ATOM 5054 O O . VAL B 1 324 ? 8.484 15.93 -7.297 1 97 324 VAL B O 1
ATOM 5057 N N . TYR B 1 325 ? 6.344 15.586 -6.574 1 94.44 325 TYR B N 1
ATOM 5058 C CA . TYR B 1 325 ? 6.113 14.398 -7.398 1 94.44 325 TYR B CA 1
ATOM 5059 C C . TYR B 1 325 ? 5.16 14.711 -8.547 1 94.44 325 TYR B C 1
ATOM 5061 O O . TYR B 1 325 ? 4.109 15.328 -8.336 1 94.44 325 TYR B O 1
ATOM 5069 N N . GLU B 1 326 ? 5.586 14.375 -9.742 1 87.56 326 GLU B N 1
ATOM 5070 C CA . GLU B 1 326 ? 4.77 14.609 -10.938 1 87.56 326 GLU B CA 1
ATOM 5071 C C . GLU B 1 326 ? 4.582 13.32 -11.734 1 87.56 326 GLU B C 1
ATOM 5073 O O . GLU B 1 326 ? 5.555 12.625 -12.039 1 87.56 326 GLU B O 1
ATOM 5078 N N . VAL B 1 327 ? 3.281 12.992 -11.836 1 68.31 327 VAL B N 1
ATOM 5079 C CA . VAL B 1 327 ? 3.018 11.898 -12.758 1 68.31 327 VAL B CA 1
ATOM 5080 C C . VAL B 1 327 ? 2.83 12.445 -14.172 1 68.31 327 VAL B C 1
ATOM 5082 O O . VAL B 1 327 ? 1.98 13.305 -14.406 1 68.31 327 VAL B O 1
ATOM 5085 N N . LEU B 1 328 ? 3.793 12.367 -15.086 1 58.66 328 LEU B N 1
ATOM 5086 C CA . LEU B 1 328 ? 3.721 12.891 -16.453 1 58.66 328 LEU B CA 1
ATOM 5087 C C . LEU B 1 328 ? 2.871 11.984 -17.328 1 58.66 328 LEU B C 1
ATOM 5089 O O . LEU B 1 328 ? 2.633 10.82 -16.984 1 58.66 328 LEU B O 1
ATOM 5093 N N . LYS B 1 329 ? 2.586 12.492 -18.609 1 54.5 329 LYS B N 1
ATOM 5094 C CA . LYS B 1 329 ? 1.699 11.977 -19.641 1 54.5 329 LYS B CA 1
ATOM 5095 C C . LYS B 1 329 ? 2.053 10.531 -20 1 54.5 329 LYS B C 1
ATOM 5097 O O . LYS B 1 329 ? 3.23 10.18 -20.094 1 54.5 329 LYS B O 1
ATOM 5102 N N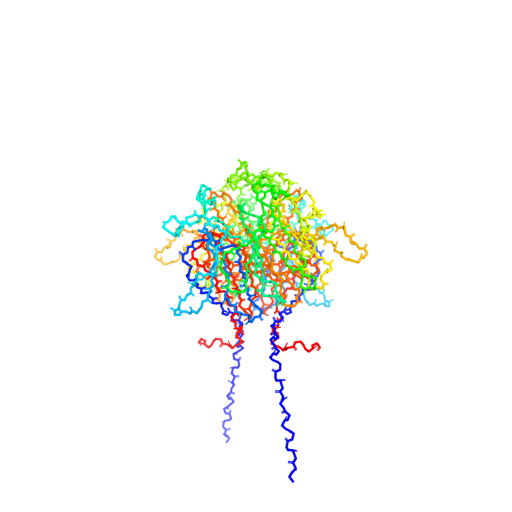 . CYS B 1 330 ? 1.095 9.688 -19.609 1 52.56 330 CYS B N 1
ATOM 5103 C CA . CYS B 1 330 ? 1.218 8.328 -20.125 1 52.56 330 CYS B CA 1
ATOM 5104 C C . CYS B 1 330 ? 1.235 8.328 -21.656 1 52.56 330 CYS B C 1
ATOM 5106 O O . CYS B 1 330 ? 0.441 9.023 -22.281 1 52.56 330 CYS B O 1
ATOM 5108 N N . SER B 1 331 ? 2.357 8.516 -22.312 1 46.5 331 SER B N 1
ATOM 5109 C CA . SER B 1 331 ? 2.41 8.586 -23.766 1 46.5 331 SER B CA 1
ATOM 5110 C C . SER B 1 331 ? 1.941 7.281 -24.406 1 46.5 331 SER B C 1
ATOM 5112 O O . SER B 1 331 ? 2.318 6.195 -23.953 1 46.5 331 SER B O 1
ATOM 5114 N N . ASP B 1 332 ? 0.891 7.398 -25.109 1 43.09 332 ASP B N 1
ATOM 5115 C CA . ASP B 1 332 ? 0.467 6.316 -26 1 43.09 332 ASP B CA 1
ATOM 5116 C C . ASP B 1 332 ? 1.581 5.926 -26.969 1 43.09 332 ASP B C 1
ATOM 5118 O O . ASP B 1 332 ? 1.361 5.141 -27.891 1 43.09 332 ASP B O 1
ATOM 5122 N N . LYS B 1 333 ? 2.529 6.805 -27.25 1 43.62 333 LYS B N 1
ATOM 5123 C CA . LYS B 1 333 ? 3.361 6.488 -28.406 1 43.62 333 LYS B CA 1
ATOM 5124 C C . LYS B 1 333 ? 4.102 5.168 -28.203 1 43.62 333 LYS B C 1
ATOM 5126 O O . LYS B 1 333 ? 4.691 4.938 -27.141 1 43.62 333 LYS B O 1
ATOM 5131 N N . PRO B 1 334 ? 4.07 4.293 -29.203 1 34.66 334 PRO B N 1
ATOM 5132 C CA . PRO B 1 334 ? 4.891 3.08 -29.266 1 34.66 334 PRO B CA 1
ATOM 5133 C C . PRO B 1 334 ? 6.379 3.367 -29.094 1 34.66 334 PRO B C 1
ATOM 5135 O O . PRO B 1 334 ? 6.898 4.328 -29.672 1 34.66 334 PRO B O 1
ATOM 5138 N N . VAL B 1 335 ? 6.957 3.039 -28.047 1 30.62 335 VAL B N 1
ATOM 5139 C CA . VAL B 1 335 ? 8.406 3.193 -28.047 1 30.62 335 VAL B CA 1
ATOM 5140 C C . VAL B 1 335 ? 9.008 2.488 -29.266 1 30.62 335 VAL B C 1
ATOM 5142 O O . VAL B 1 335 ? 8.82 1.283 -29.438 1 30.62 335 VAL B O 1
ATOM 5145 N N . GLN B 1 336 ? 9.383 3.213 -30.281 1 30.39 336 GLN B N 1
ATOM 5146 C CA . GLN B 1 336 ? 10.172 2.695 -31.391 1 30.39 336 GLN B CA 1
ATOM 5147 C C . GLN B 1 336 ? 11.469 2.055 -30.891 1 30.39 336 GLN B C 1
ATOM 5149 O O . GLN B 1 336 ? 12.328 2.736 -30.328 1 30.39 336 GLN B O 1
ATOM 5154 N N . VAL B 1 337 ? 11.43 0.849 -30.578 1 23.53 337 VAL B N 1
ATOM 5155 C CA . VAL B 1 337 ? 12.719 0.171 -30.453 1 23.53 337 VAL B CA 1
ATOM 5156 C C . VAL B 1 337 ? 13.289 -0.084 -31.844 1 23.53 337 VAL B C 1
ATOM 5158 O O . VAL B 1 337 ? 12.57 -0.507 -32.75 1 23.53 337 VAL B O 1
#

Radius of gyration: 28.38 Å; Cα contacts (8 Å, |Δi|>4): 1913; chains: 2; bounding box: 59×98×98 Å

Organism: Sesamum indicum (NCBI:txid4182)

pLDDT: mean 88.41, std 17.16, range [23.28, 98.94]

Sequence (674 aa):
MVPIFLLFLFCFPFNAGARCFRSFKKLQLPAVGSESYAFDSHNVGPYTGLSDGRIVKYQGPETGFVEFATTSANRSKELCDGTDGNDLKLTETCGRALGMEFDHKTGELYLVDAVYGLMVVGSGGGLATQLAGGKDGERFDEADALDIDPNTGEIYIGDLGTLLHKTNNLTEILLSEERTGRLLKYDPKTKKLTVLLKGLALAAGVAVSKDGSFVLVGEYIACRITRYWLKGPKATTSEIFVELPGNPDNIKRTKSGDFWVAVNIQRLQPKPSCFALGQKIGADGQILETVNFYAEYNATSVAEVQEHHGLMYLSSTNANFAGVYEVLKCSDKPVQVMVPIFLLFLFCFPFNAGARCFRSFKKLQLPAVGSESYAFDSHNVGPYTGLSDGRIVKYQGPETGFVEFATTSANRSKELCDGTDGNDLKLTETCGRALGMEFDHKTGELYLVDAVYGLMVVGSGGGLATQLAGGKDGERFDEADALDIDPNTGEIYIGDLGTLLHKTNNLTEILLSEERTGRLLKYDPKTKKLTVLLKGLALAAGVAVSKDGSFVLVGEYIACRITRYWLKGPKATTSEIFVELPGNPDNIKRTKSGDFWVAVNIQRLQPKPSCFALGQKIGADGQILETVNFYAEYNATSVAEVQEHHGLMYLSSTNANFAGVYEVLKCSDKPVQV

Solvent-accessible surface area (backbone atoms only — not comparable to full-atom values): 33869 Å² total; per-residue (Å²): 138,82,82,80,81,76,78,77,78,78,76,69,79,67,79,29,67,50,56,60,45,73,49,77,46,74,46,66,42,88,40,32,17,24,34,26,61,31,51,44,76,85,69,48,51,54,30,32,16,19,15,30,8,37,26,30,32,41,64,51,89,89,66,31,58,40,85,41,29,33,60,36,90,79,46,46,68,87,73,22,62,66,34,66,46,81,40,64,72,54,24,70,44,18,16,31,33,29,16,37,36,50,40,62,88,79,43,29,37,36,31,22,20,65,57,46,21,37,29,38,25,53,72,85,38,40,74,37,44,77,74,43,27,36,98,87,40,80,67,59,71,32,40,39,20,37,26,55,29,83,84,79,58,34,32,36,34,12,19,30,18,58,63,69,81,75,46,86,49,63,70,60,55,61,69,47,86,62,39,63,1,28,38,32,36,36,34,77,88,78,68,44,77,44,81,76,43,73,61,29,25,34,12,28,9,17,29,43,36,75,86,52,43,32,34,39,36,16,17,26,61,69,16,27,30,36,32,37,26,65,41,72,96,53,42,83,37,72,47,83,43,34,81,48,87,23,30,31,30,29,38,33,62,40,95,90,42,32,30,26,27,7,28,28,32,76,34,71,68,93,58,73,40,23,38,16,30,37,34,34,27,39,84,84,37,48,76,74,45,44,43,74,40,34,83,83,44,71,40,39,61,42,25,21,33,38,74,55,93,80,30,34,40,35,21,12,54,84,33,48,38,39,37,39,38,33,78,43,72,54,40,65,62,50,75,84,122,135,81,82,79,79,78,78,78,78,77,76,71,82,67,78,28,67,51,57,60,45,72,49,78,46,73,44,66,43,89,38,34,16,24,34,25,64,30,51,44,76,83,70,48,51,53,29,32,16,18,16,30,7,38,26,30,31,41,64,49,88,89,68,30,57,41,84,40,30,34,60,35,91,78,45,46,68,86,76,22,61,66,34,67,46,82,39,64,73,54,22,69,44,18,16,31,31,31,16,35,36,51,42,63,86,78,44,30,37,36,32,21,20,65,58,47,23,34,28,38,24,52,73,85,37,41,73,36,44,74,76,42,26,32,97,84,43,74,67,59,71,32,39,38,19,36,26,56,27,83,83,79,60,35,32,35,33,12,19,30,18,58,62,69,80,76,47,86,48,63,69,61,53,60,72,47,86,62,38,62,1,28,38,31,37,37,33,78,88,78,67,46,77,44,80,77,43,73,61,28,27,33,13,28,9,16,28,44,37,74,87,52,41,31,35,39,35,16,16,27,60,70,15,26,31,36,31,35,26,64,43,73,96,53,42,82,38,71,48,83,44,35,82,48,88,23,30,32,30,29,36,32,63,41,96,90,42,31,30,26,28,7,29,28,33,76,34,70,68,93,59,73,40,22,38,15,29,39,35,33,27,41,85,83,37,48,77,73,44,42,44,74,41,33,83,84,44,69,40,40,59,42,26,22,34,38,74,57,94,81,30,33,41,35,23,10,54,83,33,48,39,38,36,40,39,34,78,44,71,54,41,65,62,49,75,84,123

Secondary structure (DSSP, 8-state):
------------------EEEEEEEEEE-SSS----EE--TT----EEE-TTSEEEEE--TTT-EEEEEES-TT--HHHHTT--TT-HHHHHHH--EEEEEE-TTT--EEEEETTTEEEEE-TT-EE-EEEE-STTSS--SSEEEEEE-TTT--EEEEE--SHHHH---HHHHHT-----EEEEEEETTTTEEEEEEEEESSEEEEEE-TTSSEEEEEETTTTEEEEEE-SSTTTT-EEEEEE-SSEEEEEEE-TTS-EEEEEEEEE-SSS-EEEEEEEEE-TTS-EEEEEE-HHHHTT----EEEEETTEEEEE-TT-SEEEEEEEEEEE-S----/------------------EEEEEEEEEE-SSS----EE--TT----EEE-TTSEEEEE--TTT-EEEEEES-TT--HHHHTT--TT-HHHHHHH--EEEEEE-TTT--EEEEETTTEEEEE-TT-EE-EEEE-STTSS--SSEEEEEE-TTT--EEEEE--SHHHH---HHHHHT-----EEEEEEETTTTEEEEEEEEESSEEEEEE-TTSSEEEEEETTTTEEEEEE-SSTTTT-EEEEEE-SSEEEEEEE-TTS-EEEEEEEEE-SSS-EEEEEEEEE-TTS-EEEEEE-HHHHTT----EEEEETTEEEEE-TT-SEEEEEEEEEEE-S----

Foldseek 3Di:
DDDDPPPPPPPPPLPAQLDWDKDKDWQFFQEFAFQDFEAELVRAFTWTWALLFFIWGQDDDVVGIDTFEGAAPQEDCVLRGHDQSVPPVSCQRRWTWAAWYALRVQQKIWTQIQAQGIWIAHNRYYYIGGLADHPPGPHQLGWHYWDAQNPQRKIKTKRQAPVVVPDPDPVCLLPDPDWAIFIWIADPVVSDIGTLDGRAQGWAAKDAFNVRQWMWTFRFNQQFIKIAGCDDPQHSDIDTQEHHQAGWAHWDADPVGKIKIWGWHWDPPPHTFIWIKIWIAGPRNDTDDIDTCCVVQVRAGWRDWDDRPQWTWTGHSGDRTIMIMHRHGSDPDRPPD/DDDDPPPPPDPPPLQAQQDWDKDKDWQFFQEFAFQDFEAELVRAFTWTWALLFFIWTQDDDVVGIDTFEGAAPQEDCVLRGHDQSVPPVSCQRRWTWAAWYALRVQLKIWTQIQAQGIWIAHNRYYYIHGLADHPPHDHQLGWHYWDAQNVQRKIKTKRQAPVVVPDPDPVCLLPDLDWAIFIWIADPVVSDIGTLDGRAQGWAAKDAFNVRQWMWTFRFNQQFIKIAGCDDPQHSDIDTQEHHQAGWAHWDADPVGKIKIWGWHWDPPPHTFIWIKIWIAGPRNDTDDIDTCCVVQVRAGWRDWDDRPQWTWTGHSGDRTIMIMHGHGSDSDNPPD

Nearest PDB structures (foldseek):
  6n5v-assembly1_A  TM=9.350E-01  e=9.034E-34  Rauvolfia serpentina
  2fpb-assembly2_B  TM=9.294E-01  e=3.377E-33  Rauvolfia serpentina
  6s5q-assembly1_A  TM=9.220E-01  e=1.008E-33  Ophiorrhiza pumila
  6zea-assembly1_A  TM=9.232E-01  e=5.537E-33  Catharanthus roseus
  8kg3-assembly9_I  TM=8.539E-01  e=6.299E-29  Oryza sativa Japonica Group